Protein AF-A0A7S1Y181-F1 (afdb_monomer_lite)

Organism: NCBI:txid124430

Structure (mmCIF, N/CA/C/O backbone):
data_AF-A0A7S1Y181-F1
#
_entry.id   AF-A0A7S1Y181-F1
#
loop_
_atom_site.group_PDB
_atom_site.id
_atom_site.type_symbol
_atom_site.label_atom_id
_atom_site.label_alt_id
_atom_site.label_comp_id
_atom_site.label_asym_id
_atom_site.label_entity_id
_atom_site.label_seq_id
_atom_site.pdbx_PDB_ins_code
_atom_site.Cartn_x
_atom_site.Cartn_y
_atom_site.Cartn_z
_atom_site.occupancy
_atom_site.B_iso_or_equiv
_atom_site.auth_seq_id
_atom_site.auth_comp_id
_atom_site.auth_asym_id
_atom_site.auth_atom_id
_atom_site.pdbx_PDB_model_num
ATOM 1 N N . ALA A 1 1 ? -65.875 14.628 30.974 1.00 77.44 1 ALA A N 1
ATOM 2 C CA . ALA A 1 1 ? -66.271 14.318 29.577 1.00 77.44 1 ALA A CA 1
ATOM 3 C C . ALA A 1 1 ? -66.048 15.473 28.584 1.00 77.44 1 ALA A C 1
ATOM 5 O O . ALA A 1 1 ? -65.077 15.412 27.841 1.00 77.44 1 ALA A O 1
ATOM 6 N N . ALA A 1 2 ? -66.896 16.513 28.517 1.00 84.75 2 ALA A N 1
ATOM 7 C CA . ALA A 1 2 ? -66.752 17.580 27.505 1.00 84.75 2 ALA A CA 1
ATOM 8 C C . ALA A 1 2 ? -65.497 18.454 27.713 1.00 84.75 2 ALA A C 1
ATOM 10 O O . ALA A 1 2 ? -64.761 18.720 26.765 1.00 84.75 2 ALA A O 1
ATOM 11 N N . GLU A 1 3 ? -65.197 18.829 28.959 1.00 88.00 3 GLU A N 1
ATOM 12 C CA . GLU A 1 3 ? -63.974 19.572 29.302 1.00 88.00 3 GLU A CA 1
ATOM 13 C C . GLU A 1 3 ? -62.697 18.755 29.075 1.00 88.00 3 GLU A C 1
ATOM 15 O O . GLU A 1 3 ? -61.711 19.280 28.564 1.00 88.00 3 GLU A O 1
ATOM 20 N N . GLU A 1 4 ? -62.715 17.454 29.376 1.00 86.94 4 GLU A N 1
ATOM 21 C CA . GLU A 1 4 ? -61.583 16.557 29.105 1.00 86.94 4 GLU A CA 1
ATOM 22 C C . GLU A 1 4 ? -61.330 16.381 27.609 1.00 86.94 4 GLU A C 1
ATOM 24 O O . GLU A 1 4 ? -60.176 16.415 27.185 1.00 86.94 4 GLU A O 1
ATOM 29 N N . ARG A 1 5 ? -62.387 16.259 26.791 1.00 89.00 5 ARG A N 1
ATOM 30 C CA . ARG A 1 5 ? -62.253 16.245 25.325 1.00 89.00 5 ARG A CA 1
ATOM 31 C C . ARG A 1 5 ? -61.609 17.536 24.826 1.00 89.00 5 ARG A C 1
ATOM 33 O O . ARG A 1 5 ? -60.644 17.474 24.073 1.00 89.00 5 ARG A O 1
ATOM 40 N N . ARG A 1 6 ? -62.057 18.688 25.332 1.00 91.19 6 ARG A N 1
ATOM 41 C CA . ARG A 1 6 ? -61.487 19.997 24.988 1.00 91.19 6 ARG A CA 1
ATOM 42 C C . ARG A 1 6 ? -60.022 20.118 25.423 1.00 91.19 6 ARG A C 1
ATOM 44 O O . ARG A 1 6 ? -59.198 20.626 24.669 1.00 91.19 6 ARG A O 1
ATOM 51 N N . ARG A 1 7 ? -59.664 19.605 26.607 1.00 92.00 7 ARG A N 1
ATOM 52 C CA . ARG A 1 7 ? -58.279 19.566 27.112 1.00 92.00 7 ARG A CA 1
ATOM 53 C C . ARG A 1 7 ? -57.379 18.675 26.249 1.00 92.00 7 ARG A C 1
ATOM 55 O O . ARG A 1 7 ? -56.255 19.072 25.948 1.00 92.00 7 ARG A O 1
ATOM 62 N N . LEU A 1 8 ? -57.868 17.508 25.827 1.00 91.62 8 LEU A N 1
ATOM 63 C CA . LEU A 1 8 ? -57.149 16.590 24.939 1.00 91.62 8 LEU A CA 1
ATOM 64 C C . LEU A 1 8 ? -56.971 17.166 23.529 1.00 91.62 8 LEU A C 1
ATOM 66 O O . LEU A 1 8 ? -55.890 17.042 22.959 1.00 91.62 8 LEU A O 1
ATOM 70 N N . GLU A 1 9 ? -57.982 17.834 22.976 1.00 93.19 9 GLU A N 1
ATOM 71 C CA . GLU A 1 9 ? -57.873 18.539 21.691 1.00 93.19 9 GLU A CA 1
ATOM 72 C C . GLU A 1 9 ? -56.831 19.657 21.747 1.00 93.19 9 GLU A C 1
ATOM 74 O O . GLU A 1 9 ? -55.992 19.771 20.855 1.00 93.19 9 GLU A O 1
ATOM 79 N N . LEU A 1 10 ? -56.816 20.433 22.832 1.00 93.50 10 LEU A N 1
ATOM 80 C CA . LEU A 1 10 ? -55.852 21.513 23.033 1.00 93.50 10 LEU A CA 1
ATOM 81 C C . LEU A 1 10 ? -54.425 20.967 23.225 1.00 93.50 10 LEU A C 1
ATOM 83 O O . LEU A 1 10 ? -53.469 21.538 22.699 1.00 93.50 10 LEU A O 1
ATOM 87 N N . ALA A 1 11 ? -54.270 19.826 23.906 1.00 92.06 11 ALA A N 1
ATOM 88 C CA . ALA A 1 11 ? -52.995 19.115 24.013 1.00 92.06 11 ALA A CA 1
ATOM 89 C C . ALA A 1 11 ? -52.515 18.569 22.655 1.00 92.06 11 ALA A C 1
ATOM 91 O O . ALA A 1 11 ? -51.347 18.744 22.309 1.00 92.06 11 ALA A O 1
ATOM 92 N N . ARG A 1 12 ? -53.410 17.981 21.847 1.00 93.00 12 ARG A N 1
ATOM 93 C CA . ARG A 1 12 ? -53.099 17.515 20.484 1.00 93.00 12 ARG A CA 1
ATOM 94 C C . ARG A 1 12 ? -52.708 18.667 19.562 1.00 93.00 12 ARG A C 1
ATOM 96 O O . ARG A 1 12 ? -51.722 18.550 18.843 1.00 93.00 12 ARG A O 1
ATOM 103 N N . ALA A 1 13 ? -53.423 19.790 19.622 1.00 92.69 13 ALA A N 1
ATOM 104 C CA . ALA A 1 13 ? -53.097 20.986 18.849 1.00 92.69 13 ALA A CA 1
ATOM 105 C C . ALA A 1 13 ? -51.724 21.559 19.237 1.00 92.69 13 ALA A C 1
ATOM 107 O O . ALA A 1 13 ? -50.930 21.904 18.362 1.00 92.69 13 ALA A O 1
ATOM 108 N N . ARG A 1 14 ? -51.402 21.596 20.540 1.00 93.88 14 ARG A N 1
ATOM 109 C CA . ARG A 1 14 ? -50.071 21.992 21.031 1.00 93.88 14 ARG A CA 1
ATOM 110 C C . ARG A 1 14 ? -48.976 21.041 20.560 1.00 93.88 14 ARG A C 1
ATOM 112 O O . ARG A 1 14 ? -47.933 21.510 20.121 1.00 93.88 14 ARG A O 1
ATOM 119 N N . TYR A 1 15 ? -49.216 19.733 20.613 1.00 94.25 15 TYR A N 1
ATOM 120 C CA . TYR A 1 15 ? -48.254 18.737 20.144 1.00 94.25 15 TYR A CA 1
ATOM 121 C C . TYR A 1 15 ? -48.013 18.861 18.634 1.00 94.25 15 TYR A C 1
ATOM 123 O O . TYR A 1 15 ? -46.868 18.928 18.201 1.00 94.25 15 TYR A O 1
ATOM 131 N N . ALA A 1 16 ? -49.075 19.010 17.836 1.00 94.00 16 ALA A N 1
ATOM 132 C CA . ALA A 1 16 ? -48.974 19.229 16.395 1.00 94.00 16 ALA A CA 1
ATOM 133 C C . ALA A 1 16 ? -48.194 20.516 16.060 1.00 94.00 16 ALA A C 1
ATOM 135 O O . ALA A 1 16 ? -47.296 20.502 15.215 1.00 94.00 16 ALA A O 1
ATOM 136 N N . ALA A 1 17 ? -48.470 21.617 16.766 1.00 93.88 17 ALA A N 1
ATOM 137 C CA . ALA A 1 17 ? -47.715 22.859 16.615 1.00 93.88 17 ALA A CA 1
ATOM 138 C C . ALA A 1 17 ? -46.234 22.681 16.996 1.00 93.88 17 ALA A C 1
ATOM 140 O O . ALA A 1 17 ? -45.360 23.087 16.233 1.00 93.88 17 ALA A O 1
ATOM 141 N N . ALA A 1 18 ? -45.943 22.006 18.114 1.00 94.94 18 ALA A N 1
ATOM 142 C CA . ALA A 1 18 ? -44.579 21.716 18.553 1.00 94.94 18 ALA A CA 1
ATOM 143 C C . ALA A 1 18 ? -43.815 20.863 17.528 1.00 94.94 18 ALA A C 1
ATOM 145 O O . ALA A 1 18 ? -42.691 21.212 17.176 1.00 94.94 18 ALA A O 1
ATOM 146 N N . THR A 1 19 ? -44.436 19.814 16.976 1.00 94.62 19 THR A N 1
ATOM 147 C CA . THR A 1 19 ? -43.816 18.995 15.920 1.00 94.62 19 THR A CA 1
ATOM 148 C C . THR A 1 19 ? -43.527 19.805 14.660 1.00 94.62 19 THR A C 1
ATOM 150 O O . THR A 1 19 ? -42.469 19.648 14.052 1.00 94.62 19 THR A O 1
ATOM 153 N N . LYS A 1 20 ? -44.416 20.738 14.294 1.00 95.44 20 LYS A N 1
ATOM 154 C CA . LYS A 1 20 ? -44.217 21.605 13.132 1.00 95.44 20 LYS A CA 1
ATOM 155 C C . LYS A 1 20 ? -43.057 22.573 13.368 1.00 95.44 20 LYS A C 1
ATOM 157 O O . LYS A 1 20 ? -42.163 22.644 12.529 1.00 95.44 20 LYS A O 1
ATOM 162 N N . CYS A 1 21 ? -43.000 23.221 14.532 1.00 94.25 21 CYS A N 1
ATOM 163 C CA . CYS A 1 21 ? -41.873 24.072 14.925 1.00 94.25 21 CYS A CA 1
ATOM 164 C C . CYS A 1 21 ? -40.546 23.298 14.950 1.00 94.25 21 CYS A C 1
ATOM 166 O O . CYS A 1 21 ? -39.558 23.770 14.396 1.00 94.25 21 CYS A O 1
ATOM 168 N N . GLN A 1 22 ? -40.527 22.086 15.515 1.00 94.75 22 GLN A N 1
ATOM 169 C CA . GLN A 1 22 ? -39.340 21.225 15.524 1.00 94.75 22 GLN A CA 1
ATOM 170 C C . GLN A 1 22 ? -38.897 20.834 14.110 1.00 94.75 22 GLN A C 1
ATOM 172 O O . GLN A 1 22 ? -37.704 20.857 13.823 1.00 94.75 22 GLN A O 1
ATOM 177 N N . SER A 1 23 ? -39.833 20.506 13.212 1.00 94.81 23 SER A N 1
ATOM 178 C CA . SER A 1 23 ? -39.506 20.159 11.822 1.00 94.81 23 SER A CA 1
ATOM 179 C C . SER A 1 23 ? -38.902 21.338 11.052 1.00 94.81 23 SER A C 1
ATOM 181 O O . SER A 1 23 ? -37.895 21.169 10.367 1.00 94.81 23 SER A O 1
ATOM 183 N N . VAL A 1 24 ? -39.452 22.545 11.228 1.00 96.44 24 VAL A N 1
ATOM 184 C CA . VAL A 1 24 ? -38.939 23.771 10.600 1.00 96.44 24 VAL A CA 1
ATOM 185 C C . VAL A 1 24 ? -37.561 24.118 11.154 1.00 96.44 24 VAL A C 1
ATOM 187 O O . VAL A 1 24 ? -36.660 24.430 10.382 1.00 96.44 24 VAL A O 1
ATOM 190 N N . TRP A 1 25 ? -37.372 24.006 12.471 1.00 96.00 25 TRP A N 1
ATOM 191 C CA . TRP A 1 25 ? -36.075 24.243 13.102 1.00 96.00 25 TRP A CA 1
ATOM 192 C C . TRP A 1 25 ? -35.010 23.256 12.613 1.00 96.00 25 TRP A C 1
ATOM 194 O O . TRP A 1 25 ? -33.941 23.680 12.190 1.00 96.00 25 TRP A O 1
ATOM 204 N N . ARG A 1 26 ? -35.314 21.950 12.575 1.00 95.31 26 ARG A N 1
ATOM 205 C CA . ARG A 1 26 ? -34.396 20.931 12.033 1.00 95.31 26 ARG A CA 1
ATOM 206 C C . ARG A 1 26 ? -34.024 21.212 10.579 1.00 95.31 26 ARG A C 1
ATOM 208 O O . ARG A 1 26 ? -32.861 21.095 10.218 1.00 95.31 26 ARG A O 1
ATOM 215 N N . MET A 1 27 ? -34.994 21.611 9.757 1.00 94.88 27 MET A N 1
ATOM 216 C CA . MET A 1 27 ? -34.748 21.965 8.358 1.00 94.88 27 MET A CA 1
ATOM 217 C C . MET A 1 27 ? -33.889 23.230 8.219 1.00 94.88 27 MET A C 1
ATOM 219 O O . MET A 1 27 ? -33.054 23.301 7.321 1.00 94.88 27 MET A O 1
ATOM 223 N N . HIS A 1 28 ? -34.070 24.219 9.098 1.00 96.06 28 HIS A N 1
ATOM 224 C CA . HIS A 1 28 ? -33.236 25.419 9.129 1.00 96.06 28 HIS A CA 1
ATOM 225 C C . HIS A 1 28 ? -31.789 25.091 9.518 1.00 96.06 28 HIS A C 1
ATOM 227 O O . HIS A 1 28 ? -30.887 25.443 8.763 1.00 96.06 28 HIS A O 1
ATOM 233 N N . VAL A 1 29 ? -31.583 24.338 10.605 1.00 96.06 29 VAL A N 1
ATOM 234 C CA . VAL A 1 29 ? -30.252 23.892 11.055 1.00 96.06 29 VAL A CA 1
ATOM 235 C C . VAL A 1 29 ? -29.552 23.077 9.968 1.00 96.06 29 VAL A C 1
ATOM 237 O O . VAL A 1 29 ? -28.441 23.415 9.576 1.00 96.06 29 VAL A O 1
ATOM 240 N N . ALA A 1 30 ? -30.230 22.084 9.383 1.00 93.94 30 ALA A N 1
ATOM 241 C CA . ALA A 1 30 ? -29.658 21.274 8.305 1.00 93.94 30 ALA A CA 1
ATOM 242 C C . ALA A 1 30 ? -29.277 22.115 7.072 1.00 93.94 30 ALA A C 1
ATOM 244 O O . ALA A 1 30 ? -28.295 21.828 6.387 1.00 93.94 30 ALA A O 1
ATOM 245 N N . ARG A 1 31 ? -30.043 23.173 6.770 1.00 96.00 31 ARG A N 1
ATOM 246 C CA . ARG A 1 31 ? -29.728 24.093 5.671 1.00 96.00 31 ARG A CA 1
ATOM 247 C C . ARG A 1 31 ? -28.502 24.951 5.981 1.00 96.00 31 ARG A C 1
ATOM 249 O O . ARG A 1 31 ? -27.704 25.166 5.071 1.00 96.00 31 ARG A O 1
ATOM 256 N N . GLU A 1 32 ? -28.356 25.437 7.210 1.00 95.06 32 GLU A N 1
ATOM 257 C CA . GLU A 1 32 ? -27.165 26.186 7.627 1.00 95.06 32 GLU A CA 1
ATOM 258 C C . GLU A 1 32 ? -25.917 25.300 7.633 1.00 95.06 32 GLU A C 1
ATOM 260 O O . GLU A 1 32 ? -24.903 25.684 7.053 1.00 95.06 32 GLU A O 1
ATOM 265 N N . GLU A 1 33 ? -26.011 24.083 8.174 1.00 93.69 33 GLU A N 1
ATOM 266 C CA . GLU A 1 33 ? -24.930 23.091 8.137 1.00 93.69 33 GLU A CA 1
ATOM 267 C C . GLU A 1 33 ? -24.516 22.779 6.694 1.00 93.69 33 GLU A C 1
ATOM 269 O O . GLU A 1 33 ? -23.333 22.843 6.352 1.00 93.69 33 GLU A O 1
ATOM 274 N N . TYR A 1 34 ? -25.484 22.534 5.803 1.00 94.62 34 TYR A N 1
ATOM 275 C CA . TYR A 1 34 ? -25.208 22.315 4.383 1.00 94.62 34 TYR A CA 1
ATOM 276 C C . TYR A 1 34 ? -24.525 23.522 3.728 1.00 94.62 34 TYR A C 1
ATOM 278 O O . TYR A 1 34 ? -23.584 23.359 2.948 1.00 94.62 34 TYR A O 1
ATOM 286 N N . GLN A 1 35 ? -24.976 24.743 4.028 1.00 94.56 35 GLN A N 1
ATOM 287 C CA . GLN A 1 35 ? -24.359 25.960 3.502 1.00 94.56 35 GLN A CA 1
ATOM 288 C C . GLN A 1 35 ? -22.924 26.128 4.005 1.00 94.56 35 GLN A C 1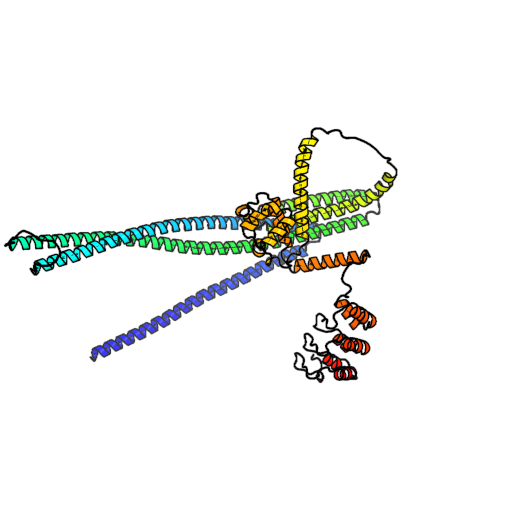
ATOM 290 O O . GLN A 1 35 ? -22.046 26.412 3.191 1.00 94.56 35 GLN A O 1
ATOM 295 N N . ALA A 1 36 ? -22.670 25.899 5.294 1.00 94.25 36 ALA A N 1
ATOM 296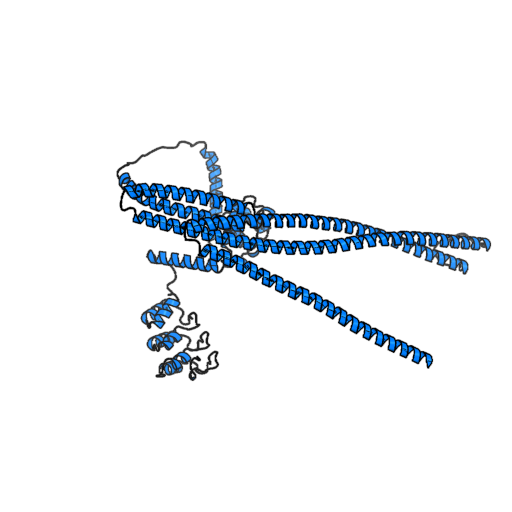 C CA . ALA A 1 36 ? -21.334 25.963 5.875 1.00 94.25 36 ALA A CA 1
ATOM 297 C C . ALA A 1 36 ? -20.392 24.949 5.209 1.00 94.25 36 ALA A C 1
ATOM 299 O O . ALA A 1 36 ? -19.341 25.328 4.688 1.00 94.25 36 ALA A O 1
ATOM 300 N N . VAL A 1 37 ? -20.802 23.678 5.117 1.00 92.62 37 VAL A N 1
ATOM 301 C CA . VAL A 1 37 ? -20.025 22.622 4.446 1.00 92.62 37 VAL A CA 1
ATOM 302 C C . VAL A 1 37 ? -19.771 22.971 2.978 1.00 92.62 37 VAL A C 1
ATOM 304 O O . VAL A 1 37 ? -18.651 22.820 2.488 1.00 92.62 37 VAL A O 1
ATOM 307 N N . ARG A 1 38 ? -20.775 23.496 2.266 1.00 94.62 38 ARG A N 1
ATOM 308 C CA . ARG A 1 38 ? -20.627 23.903 0.862 1.00 94.62 38 ARG A CA 1
ATOM 309 C C . ARG A 1 38 ? -19.655 25.069 0.695 1.00 94.62 38 ARG A C 1
ATOM 311 O O . ARG A 1 38 ? -18.859 25.042 -0.240 1.00 94.62 38 ARG A O 1
ATOM 318 N N . ILE A 1 39 ? -19.691 26.066 1.580 1.00 95.38 39 ILE A N 1
ATOM 319 C CA . ILE A 1 39 ? -18.739 27.186 1.574 1.00 95.38 39 ILE A CA 1
ATOM 320 C C . ILE A 1 39 ? -17.321 26.664 1.809 1.00 95.38 39 ILE A C 1
ATOM 322 O O . ILE A 1 39 ? -16.426 26.991 1.031 1.00 95.38 39 ILE A O 1
ATOM 326 N N . HIS A 1 40 ? -17.117 25.802 2.810 1.00 91.50 40 HIS A N 1
ATOM 327 C CA . HIS A 1 40 ? -15.814 25.184 3.063 1.00 91.50 40 HIS A CA 1
ATOM 328 C C . HIS A 1 40 ? -15.319 24.369 1.865 1.00 91.50 40 HIS A C 1
ATOM 330 O O . HIS A 1 40 ? -14.148 24.467 1.502 1.00 91.50 40 HIS A O 1
ATOM 336 N N . HIS A 1 41 ? -16.204 23.615 1.209 1.00 92.19 41 HIS A N 1
ATOM 337 C CA . HIS A 1 41 ? -15.850 22.835 0.029 1.00 92.19 41 HIS A CA 1
ATOM 338 C C . HIS A 1 41 ? -15.443 23.722 -1.154 1.00 92.19 41 HIS A C 1
ATOM 340 O O . HIS A 1 41 ? -14.400 23.489 -1.763 1.00 92.19 41 HIS A O 1
ATOM 346 N N . LEU A 1 42 ? -16.224 24.762 -1.463 1.00 94.94 42 LEU A N 1
ATOM 347 C CA . LEU A 1 42 ? -15.908 25.704 -2.540 1.00 94.94 42 LEU A CA 1
ATOM 348 C C . LEU A 1 42 ? -14.605 26.461 -2.257 1.00 94.94 42 LEU A C 1
ATOM 350 O O . LEU A 1 42 ? -13.743 26.539 -3.130 1.00 94.94 42 LEU A O 1
ATOM 354 N N . ALA A 1 43 ? -14.412 26.933 -1.023 1.00 94.00 43 ALA A N 1
ATOM 355 C CA . ALA A 1 43 ? -13.170 27.578 -0.609 1.00 94.00 43 ALA A CA 1
ATOM 356 C C . ALA A 1 43 ? -11.968 26.627 -0.749 1.00 94.00 43 ALA A C 1
ATOM 358 O O . ALA A 1 43 ? -10.934 27.005 -1.300 1.00 94.00 43 ALA A O 1
ATOM 359 N N . ALA A 1 44 ? -12.105 25.366 -0.325 1.00 90.00 44 ALA A N 1
ATOM 360 C CA . ALA A 1 44 ? -11.063 24.357 -0.495 1.00 90.00 44 ALA A CA 1
ATOM 361 C C . ALA A 1 44 ? -10.740 24.109 -1.979 1.00 90.00 44 ALA A C 1
ATOM 363 O O . ALA A 1 44 ? -9.565 24.036 -2.345 1.00 90.00 44 ALA A O 1
ATOM 364 N N . GLN A 1 45 ? -11.752 24.036 -2.850 1.00 92.06 45 GLN A N 1
ATOM 365 C CA . GLN A 1 45 ? -11.557 23.897 -4.296 1.00 92.06 45 GLN A CA 1
ATOM 366 C C . GLN A 1 45 ? -10.827 25.103 -4.905 1.00 92.06 45 GLN A C 1
ATOM 368 O O . GLN A 1 45 ? -9.918 24.925 -5.720 1.00 92.06 45 GLN A O 1
ATOM 373 N N . GLU A 1 46 ? -11.173 26.328 -4.508 1.00 93.50 46 GLU A N 1
ATOM 374 C CA . GLU A 1 46 ? -10.496 27.544 -4.972 1.00 93.50 46 GLU A CA 1
ATOM 375 C C . GLU A 1 46 ? -9.028 27.585 -4.530 1.00 93.50 46 GLU A C 1
ATOM 377 O O . GLU A 1 46 ? -8.134 27.852 -5.343 1.00 93.50 46 GLU A O 1
ATOM 382 N N . VAL A 1 47 ? -8.750 27.237 -3.271 1.00 93.31 47 VAL A N 1
ATOM 383 C CA . VAL A 1 47 ? -7.381 27.114 -2.748 1.00 93.31 47 VAL A CA 1
ATOM 384 C C . VAL A 1 47 ? -6.604 26.048 -3.522 1.00 93.31 47 VAL A C 1
ATOM 386 O O . VAL A 1 47 ? -5.485 26.294 -3.974 1.00 93.31 47 VAL A O 1
ATOM 389 N N . GLN A 1 48 ? -7.200 24.882 -3.774 1.00 88.50 48 GLN A N 1
ATOM 390 C CA . GLN A 1 48 ? -6.562 23.835 -4.573 1.00 88.50 48 GLN A CA 1
ATOM 391 C C . GLN A 1 48 ? -6.282 24.296 -6.008 1.00 88.50 48 GLN A C 1
ATOM 393 O O . GLN A 1 48 ? -5.191 24.053 -6.531 1.00 88.50 48 GLN A O 1
ATOM 398 N N . ARG A 1 49 ? -7.225 24.990 -6.655 1.00 92.50 49 ARG A N 1
ATOM 399 C CA . ARG A 1 49 ? -7.058 25.518 -8.016 1.00 92.50 49 ARG A CA 1
ATOM 400 C C . ARG A 1 49 ? -5.934 26.549 -8.082 1.00 92.50 49 ARG A C 1
ATOM 402 O O . ARG A 1 49 ? -5.076 26.462 -8.965 1.00 92.50 49 ARG A O 1
ATOM 409 N N . THR A 1 50 ? -5.917 27.510 -7.160 1.00 94.06 50 THR A N 1
ATOM 410 C CA . THR A 1 50 ? -4.878 28.549 -7.109 1.00 94.06 50 THR A CA 1
ATOM 411 C C . THR A 1 50 ? -3.501 27.948 -6.834 1.00 94.06 50 THR A C 1
ATOM 413 O O . THR A 1 50 ? -2.538 28.294 -7.527 1.00 94.06 50 THR A O 1
ATOM 416 N N . PHE A 1 51 ? -3.414 26.975 -5.925 1.00 88.81 51 PHE A N 1
ATOM 417 C CA . PHE A 1 51 ? -2.182 26.257 -5.608 1.00 88.81 51 PHE A CA 1
ATOM 418 C C . PHE A 1 51 ? -1.670 25.410 -6.781 1.00 88.81 51 PHE A C 1
ATOM 420 O O . PHE A 1 51 ? -0.497 25.509 -7.146 1.00 88.81 51 PHE A O 1
ATOM 427 N N . ARG A 1 52 ? -2.541 24.644 -7.457 1.00 83.94 52 ARG A N 1
ATOM 428 C CA . ARG A 1 52 ? -2.181 23.892 -8.678 1.00 83.94 52 ARG A CA 1
ATOM 429 C C . ARG A 1 52 ? -1.680 24.825 -9.778 1.00 83.94 52 ARG A C 1
ATOM 431 O O . ARG A 1 52 ? -0.670 24.530 -10.414 1.00 83.94 52 ARG A O 1
ATOM 438 N N . GLY A 1 53 ? -2.331 25.976 -9.958 1.00 90.94 53 GLY A N 1
ATOM 439 C CA . GLY A 1 53 ? -1.878 27.012 -10.885 1.00 90.94 53 GLY A CA 1
ATOM 440 C C . GLY A 1 53 ? -0.511 27.593 -10.507 1.00 90.94 53 GLY A C 1
ATOM 441 O O . GLY A 1 53 ? 0.338 27.785 -11.378 1.00 90.94 53 GLY A O 1
ATOM 442 N N . HIS A 1 54 ? -0.263 27.839 -9.218 1.00 89.88 54 HIS A N 1
ATOM 443 C CA . HIS A 1 54 ? 1.035 28.303 -8.724 1.00 89.88 54 HIS A CA 1
ATOM 444 C C . HIS A 1 54 ? 2.145 27.272 -8.983 1.00 89.88 54 HIS A C 1
ATOM 446 O O . HIS A 1 54 ? 3.184 27.630 -9.544 1.00 89.88 54 HIS A O 1
ATOM 452 N N . ILE A 1 55 ? 1.912 25.995 -8.652 1.00 80.06 55 ILE A N 1
ATOM 453 C CA . ILE A 1 55 ? 2.851 24.898 -8.933 1.00 80.06 55 ILE A CA 1
ATOM 454 C C . ILE A 1 55 ? 3.117 24.792 -10.435 1.00 80.06 55 ILE A C 1
ATOM 456 O O . ILE A 1 55 ? 4.276 24.720 -10.839 1.00 80.06 55 ILE A O 1
ATOM 460 N N . GLY A 1 56 ? 2.070 24.824 -11.265 1.00 82.62 56 GLY A N 1
ATOM 461 C CA . GLY A 1 56 ? 2.195 24.761 -12.722 1.00 82.62 56 GLY A CA 1
ATOM 462 C C . GLY A 1 56 ? 3.058 25.894 -13.279 1.00 82.62 56 GLY A C 1
ATOM 463 O O . GLY A 1 56 ? 4.007 25.639 -14.015 1.00 82.62 56 GLY A O 1
ATOM 464 N N . ARG A 1 57 ? 2.817 27.141 -12.851 1.00 88.94 57 ARG A N 1
ATOM 465 C CA . ARG A 1 57 ? 3.641 28.299 -13.245 1.00 88.94 57 ARG A CA 1
ATOM 466 C C . ARG A 1 57 ? 5.082 28.198 -12.753 1.00 88.94 57 ARG A C 1
ATOM 468 O O . ARG A 1 57 ? 5.991 28.664 -13.435 1.00 88.94 57 ARG A O 1
ATOM 475 N N . ARG A 1 58 ? 5.314 27.636 -11.565 1.00 82.62 58 ARG A N 1
ATOM 476 C CA . ARG A 1 58 ? 6.666 27.406 -11.033 1.00 82.62 58 ARG A CA 1
ATOM 477 C C . ARG A 1 58 ? 7.406 26.340 -11.848 1.00 82.62 58 ARG A C 1
ATOM 479 O O . ARG A 1 58 ? 8.540 26.588 -12.240 1.00 82.62 58 ARG A O 1
ATOM 486 N N . LYS A 1 59 ? 6.755 25.215 -12.168 1.00 78.19 59 LYS A N 1
ATOM 487 C CA . LYS A 1 59 ? 7.306 24.173 -13.054 1.00 78.19 59 LYS A CA 1
ATOM 488 C C . LYS A 1 59 ? 7.607 24.717 -14.449 1.00 78.19 59 LYS A C 1
ATOM 490 O O . LYS A 1 59 ? 8.703 24.512 -14.948 1.00 78.19 59 LYS A O 1
ATOM 495 N N . PHE A 1 60 ? 6.671 25.460 -15.038 1.00 84.06 60 PHE A N 1
ATOM 496 C CA . PHE A 1 60 ? 6.865 26.080 -16.347 1.00 84.06 60 PHE A CA 1
ATOM 497 C C . PHE A 1 60 ? 8.022 27.080 -16.345 1.00 84.06 60 PHE A C 1
ATOM 499 O O . PHE A 1 60 ? 8.845 27.042 -17.247 1.00 84.06 60 PHE A O 1
ATOM 506 N N . ARG A 1 61 ? 8.135 27.938 -15.318 1.00 82.44 61 ARG A N 1
ATOM 507 C CA . ARG A 1 61 ? 9.293 28.835 -15.174 1.00 82.44 61 ARG A CA 1
ATOM 508 C C . ARG A 1 61 ? 10.602 28.059 -15.107 1.00 82.44 61 ARG A C 1
ATOM 510 O O . ARG A 1 61 ? 11.527 28.428 -15.811 1.00 82.44 61 ARG A O 1
ATOM 517 N N . ARG A 1 62 ? 10.662 26.985 -14.315 1.00 77.69 62 ARG A N 1
ATOM 518 C CA . ARG A 1 62 ? 11.859 26.138 -14.211 1.00 77.69 62 ARG A CA 1
ATOM 519 C C . ARG A 1 62 ? 12.229 25.515 -15.556 1.00 77.69 62 ARG A C 1
ATOM 521 O O . ARG A 1 62 ? 13.363 25.663 -15.985 1.00 77.69 62 ARG A O 1
ATOM 528 N N . LYS A 1 63 ? 11.261 24.898 -16.239 1.00 80.50 63 LYS A N 1
ATOM 529 C CA . LYS A 1 63 ? 11.473 24.317 -17.569 1.00 80.50 63 LYS A CA 1
ATOM 530 C C . LYS A 1 63 ? 11.906 25.375 -18.582 1.00 80.50 63 LYS A C 1
ATOM 532 O O . LYS A 1 63 ? 12.852 25.163 -19.316 1.00 80.50 63 LYS A O 1
ATOM 537 N N . LYS A 1 64 ? 11.281 26.552 -18.557 1.00 84.81 64 LYS A N 1
ATOM 538 C CA . LYS A 1 64 ? 11.675 27.674 -19.407 1.00 84.81 64 LYS A CA 1
ATOM 539 C C . LYS A 1 64 ? 13.116 28.109 -19.138 1.00 84.81 64 LYS A C 1
ATOM 541 O O . LYS A 1 64 ? 13.833 28.301 -20.102 1.00 84.81 64 LYS A O 1
ATOM 546 N N . MET A 1 65 ? 13.532 28.248 -17.873 1.00 81.81 65 MET A N 1
ATOM 547 C CA . MET A 1 65 ? 14.924 28.590 -17.531 1.00 81.81 65 MET A CA 1
ATOM 548 C C . MET A 1 65 ? 15.907 27.547 -18.072 1.00 81.81 65 MET A C 1
ATOM 550 O O . MET A 1 65 ? 16.936 27.917 -18.628 1.00 81.81 65 MET A O 1
ATOM 554 N N . TRP A 1 66 ? 15.552 26.265 -17.960 1.00 78.69 66 TRP A N 1
ATOM 555 C CA . TRP A 1 66 ? 16.332 25.152 -18.496 1.00 78.69 66 TRP A CA 1
ATOM 556 C C . TRP A 1 66 ? 16.431 25.176 -20.029 1.00 78.69 66 TRP A C 1
ATOM 558 O O . TRP A 1 66 ? 17.529 25.128 -20.579 1.00 78.69 66 TRP A O 1
ATOM 568 N N . ASP A 1 67 ? 15.299 25.339 -20.718 1.00 80.19 67 ASP A N 1
ATOM 569 C CA . ASP A 1 67 ? 15.223 25.395 -22.182 1.00 80.19 67 ASP A CA 1
ATOM 570 C C . ASP A 1 67 ? 15.945 26.632 -22.750 1.00 80.19 67 ASP A C 1
ATOM 572 O O . ASP A 1 67 ? 16.473 26.584 -23.859 1.00 80.19 67 ASP A O 1
ATOM 576 N N . THR A 1 68 ? 15.986 27.742 -21.999 1.00 83.31 68 THR A N 1
ATOM 577 C CA . THR A 1 68 ? 16.705 28.966 -22.392 1.00 83.31 68 THR A CA 1
ATOM 578 C C . THR A 1 68 ? 18.209 28.922 -22.137 1.00 83.31 68 THR A C 1
ATOM 580 O O . THR A 1 68 ? 18.916 29.753 -22.696 1.00 83.31 68 THR A O 1
ATOM 583 N N . ALA A 1 69 ? 18.700 28.010 -21.294 1.00 79.19 69 ALA A N 1
ATOM 584 C CA . ALA A 1 69 ? 20.128 27.890 -21.011 1.00 79.19 69 ALA A CA 1
ATOM 585 C C . ALA A 1 69 ? 20.849 27.196 -22.175 1.00 79.19 69 ALA A C 1
ATOM 587 O O . ALA A 1 69 ? 20.376 26.164 -22.672 1.00 79.19 69 ALA A O 1
ATOM 588 N N . GLU A 1 70 ? 21.997 27.734 -22.592 1.00 76.12 70 GLU A N 1
ATOM 589 C CA . GLU A 1 70 ? 22.786 27.148 -23.677 1.00 76.12 70 GLU A CA 1
ATOM 590 C C . GLU A 1 70 ? 23.317 25.752 -23.282 1.00 76.12 70 GLU A C 1
ATOM 592 O O . GLU A 1 70 ? 23.803 25.572 -22.158 1.00 76.12 70 GLU A O 1
ATOM 597 N N . PRO A 1 71 ? 23.224 24.739 -24.174 1.00 73.62 71 PRO A N 1
ATOM 598 C CA . PRO A 1 71 ? 23.749 23.402 -23.903 1.00 73.62 71 PRO A CA 1
ATOM 599 C C . PRO A 1 71 ? 25.250 23.430 -23.588 1.00 73.62 71 PRO A C 1
ATOM 601 O O . PRO A 1 71 ? 26.038 24.002 -24.345 1.00 73.62 71 PRO A O 1
ATOM 604 N N . GLY A 1 72 ? 25.652 22.773 -22.498 1.00 72.19 72 GLY A N 1
ATOM 605 C CA . GLY A 1 72 ? 27.035 22.736 -22.022 1.00 72.19 72 GLY A CA 1
ATOM 606 C C . GLY A 1 72 ? 27.223 23.335 -20.616 1.00 72.19 72 GLY A C 1
ATOM 607 O O . GLY A 1 72 ? 26.476 22.982 -19.703 1.00 72.19 72 GLY A O 1
ATOM 608 N N . PRO A 1 73 ? 28.236 24.195 -20.380 1.00 72.50 73 PRO A N 1
ATOM 609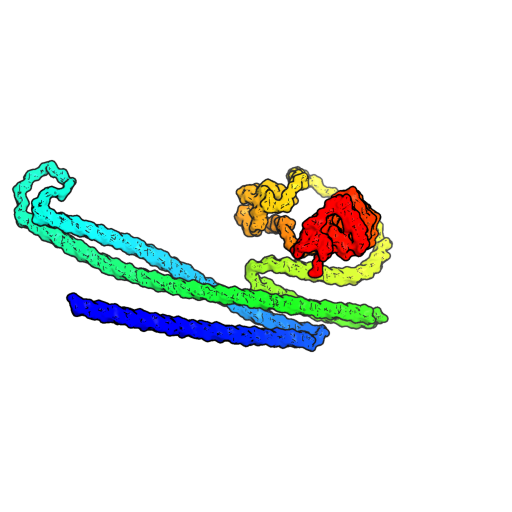 C CA . PRO A 1 73 ? 28.658 24.574 -19.027 1.00 72.50 73 PRO A CA 1
ATOM 610 C C . PRO A 1 73 ? 27.623 25.406 -18.252 1.00 72.50 73 PRO A C 1
ATOM 612 O O . PRO A 1 73 ? 27.515 25.259 -17.035 1.00 72.50 73 PRO A O 1
ATOM 615 N N . GLU A 1 74 ? 26.844 26.255 -18.929 1.00 74.25 74 GLU A N 1
ATOM 616 C CA . GLU A 1 74 ? 25.825 27.090 -18.276 1.00 74.25 74 GLU A CA 1
ATOM 617 C C . GLU A 1 74 ? 24.629 26.266 -17.785 1.00 74.25 74 GLU A C 1
ATOM 619 O O . GLU A 1 74 ? 24.159 26.454 -16.662 1.00 74.25 74 GLU A O 1
ATOM 624 N N . ARG A 1 75 ? 24.181 25.294 -18.588 1.00 77.12 75 ARG A N 1
ATOM 625 C CA . ARG A 1 75 ? 23.102 24.370 -18.219 1.00 77.12 75 ARG A CA 1
ATOM 626 C C . ARG A 1 75 ? 23.514 23.395 -17.111 1.00 77.12 75 ARG A C 1
ATOM 628 O O . ARG A 1 75 ? 22.703 23.096 -16.236 1.00 77.12 75 ARG A O 1
ATOM 635 N N . LEU A 1 76 ? 24.775 22.955 -17.092 1.00 73.31 76 LEU A N 1
ATOM 636 C CA . LEU A 1 76 ? 25.322 22.178 -15.972 1.00 73.31 76 LEU A CA 1
ATOM 637 C C . LEU A 1 76 ? 25.308 22.985 -14.671 1.00 73.31 76 LEU A C 1
ATOM 639 O O . LEU A 1 76 ? 24.822 22.511 -13.649 1.00 73.31 76 LEU A O 1
ATOM 643 N N . LYS A 1 77 ? 25.767 24.240 -14.712 1.00 78.50 77 LYS A N 1
ATOM 644 C CA . LYS A 1 77 ? 25.748 25.117 -13.536 1.00 78.50 77 LYS A CA 1
ATOM 645 C C . LYS A 1 77 ? 24.327 25.331 -13.002 1.00 78.50 77 LYS A C 1
ATOM 647 O O . LYS A 1 77 ? 24.099 25.176 -11.806 1.00 78.50 77 LYS A O 1
ATOM 652 N N . LEU A 1 78 ? 23.372 25.613 -13.890 1.00 80.56 78 LEU A N 1
ATOM 653 C CA . LEU A 1 78 ? 21.960 25.759 -13.527 1.00 80.56 78 LEU A CA 1
ATOM 654 C C . LEU A 1 78 ? 21.389 24.472 -12.909 1.00 80.56 78 LEU A C 1
ATOM 656 O O . LEU A 1 78 ? 20.618 24.527 -11.953 1.00 80.56 78 LEU A O 1
ATOM 660 N N . GLY A 1 79 ? 21.754 23.305 -13.441 1.00 78.44 79 GLY A N 1
ATOM 661 C CA . GLY A 1 79 ? 21.309 22.033 -12.882 1.00 78.44 79 GLY A CA 1
ATOM 662 C C . GLY A 1 79 ? 21.895 21.732 -11.509 1.00 78.44 79 GLY A C 1
ATOM 663 O O . GLY A 1 79 ? 21.165 21.241 -10.654 1.00 78.44 79 GLY A O 1
ATOM 664 N N . MET A 1 80 ? 23.154 22.094 -11.258 1.00 75.00 80 MET A N 1
ATOM 665 C CA . MET A 1 80 ? 23.761 21.971 -9.928 1.00 75.00 80 MET A CA 1
ATOM 666 C C . MET A 1 80 ? 23.057 22.864 -8.899 1.00 75.00 80 MET A C 1
ATOM 668 O O . MET A 1 80 ? 22.715 22.386 -7.820 1.00 75.00 80 MET A O 1
ATOM 672 N N . GLU A 1 81 ? 22.731 24.111 -9.252 1.00 82.50 81 GLU A N 1
ATOM 673 C CA . GLU A 1 81 ? 21.943 25.008 -8.389 1.00 82.50 81 GLU A CA 1
ATOM 674 C C . GLU A 1 81 ? 20.550 24.418 -8.078 1.00 82.50 81 GLU A C 1
ATOM 676 O O . GLU A 1 81 ? 20.099 24.418 -6.931 1.00 82.50 81 GLU A O 1
ATOM 681 N N . LEU A 1 82 ? 19.874 23.830 -9.074 1.00 80.69 82 LEU A N 1
ATOM 682 C CA . LEU A 1 82 ? 18.581 23.159 -8.878 1.00 80.69 82 LEU A CA 1
ATOM 683 C C . LEU A 1 82 ? 18.686 21.898 -8.007 1.00 80.69 82 LEU A C 1
ATOM 685 O O . LEU A 1 82 ? 17.762 21.602 -7.239 1.00 80.69 82 LEU A O 1
ATOM 689 N N . ILE A 1 83 ? 19.791 21.157 -8.114 1.00 76.69 83 ILE A N 1
ATOM 690 C CA . ILE A 1 83 ? 20.079 19.999 -7.265 1.00 76.69 83 ILE A CA 1
ATOM 691 C C . ILE A 1 83 ? 20.293 20.455 -5.819 1.00 76.69 83 ILE A C 1
ATOM 693 O O . ILE A 1 83 ? 19.677 19.883 -4.920 1.00 76.69 83 ILE A O 1
ATOM 697 N N . GLU A 1 84 ? 21.065 21.514 -5.578 1.00 78.56 84 GLU A N 1
ATOM 698 C CA . GLU A 1 84 ? 21.261 22.080 -4.237 1.00 78.56 84 GLU A CA 1
ATOM 699 C C . GLU A 1 84 ? 19.946 22.574 -3.614 1.00 78.56 84 GLU A C 1
ATOM 701 O O . GLU A 1 84 ? 19.638 22.236 -2.467 1.00 78.56 84 GLU A O 1
ATOM 706 N N . GLU A 1 85 ? 19.109 23.288 -4.376 1.00 81.88 85 GLU A N 1
ATOM 707 C CA . GLU A 1 85 ? 17.772 23.689 -3.916 1.00 81.88 85 GLU A CA 1
ATOM 708 C C . GLU A 1 85 ? 16.908 22.476 -3.542 1.00 81.88 85 GLU A C 1
ATOM 710 O O . GLU A 1 85 ? 16.177 22.491 -2.544 1.00 81.88 85 GLU A O 1
ATOM 715 N N . SER A 1 86 ? 16.967 21.415 -4.351 1.00 77.69 86 SER A N 1
ATOM 716 C CA . SER A 1 86 ? 16.213 20.189 -4.093 1.00 77.69 86 SER A CA 1
ATOM 717 C C . SER A 1 86 ? 16.742 19.427 -2.875 1.00 77.69 86 SER A C 1
ATOM 719 O O . SER A 1 86 ? 15.937 18.884 -2.119 1.00 77.69 86 SER A O 1
ATOM 721 N N . LYS A 1 87 ? 18.058 19.466 -2.625 1.00 75.69 87 LYS A N 1
ATOM 722 C CA . LYS A 1 87 ? 18.706 18.887 -1.443 1.00 75.69 87 LYS A CA 1
ATOM 723 C C . LYS A 1 87 ? 18.243 19.584 -0.169 1.00 75.69 87 LYS A C 1
ATOM 725 O O . LYS A 1 87 ? 17.823 18.921 0.773 1.00 75.69 87 LYS A O 1
ATOM 730 N N . LEU A 1 88 ? 18.243 20.913 -0.159 1.00 80.69 88 LEU A N 1
ATOM 731 C CA . LEU A 1 88 ? 17.821 21.689 1.008 1.00 80.69 88 LEU A CA 1
ATOM 732 C C . LEU A 1 88 ? 16.324 21.481 1.301 1.00 80.69 88 LEU A C 1
ATOM 734 O O . LEU A 1 88 ? 15.907 21.349 2.453 1.00 80.69 88 LEU A O 1
ATOM 738 N N . ALA A 1 89 ? 15.501 21.364 0.252 1.00 78.56 89 ALA A N 1
ATOM 739 C CA . ALA A 1 89 ? 14.096 20.986 0.394 1.00 78.56 89 ALA A CA 1
ATOM 740 C C . ALA A 1 89 ? 13.922 19.561 0.950 1.00 78.56 89 ALA A C 1
ATOM 742 O O . ALA A 1 89 ? 13.015 19.326 1.748 1.00 78.56 89 ALA A O 1
ATOM 743 N N . PHE A 1 90 ? 14.778 18.626 0.541 1.00 75.62 90 PHE A N 1
ATOM 744 C CA . PHE A 1 90 ? 14.775 17.244 1.010 1.00 75.62 90 PHE A CA 1
ATOM 745 C C . PHE A 1 90 ? 15.174 17.137 2.486 1.00 75.62 90 PHE A C 1
ATOM 747 O O . PHE A 1 90 ? 14.472 16.481 3.250 1.00 75.62 90 PHE A O 1
ATOM 754 N N . GLU A 1 91 ? 16.233 17.831 2.911 1.00 78.12 91 GLU A N 1
ATOM 755 C CA . GLU A 1 91 ? 16.658 17.897 4.317 1.00 78.12 91 GLU A CA 1
ATOM 756 C C . GLU A 1 91 ? 15.544 18.449 5.206 1.00 78.12 91 GLU A C 1
ATOM 758 O O . GLU A 1 91 ? 15.189 17.831 6.209 1.00 78.12 91 GLU A O 1
ATOM 763 N N . LYS A 1 92 ? 14.899 19.539 4.776 1.00 83.31 92 LYS A N 1
ATOM 764 C CA . LYS A 1 92 ? 13.755 20.102 5.495 1.00 83.31 92 LYS A CA 1
ATOM 765 C C . LYS A 1 92 ? 12.585 19.117 5.600 1.00 83.31 92 LYS A C 1
ATOM 767 O O . LYS A 1 92 ? 11.966 19.012 6.654 1.00 83.31 92 LYS A O 1
ATOM 772 N N . GLN A 1 93 ? 12.255 18.401 4.521 1.00 80.12 93 GLN A N 1
ATOM 773 C CA . GLN A 1 93 ? 11.197 17.385 4.574 1.00 80.12 93 GLN A CA 1
ATOM 774 C C . GLN A 1 93 ? 11.570 16.214 5.489 1.00 80.12 93 GLN A C 1
ATOM 776 O O . GLN A 1 93 ? 10.705 15.726 6.208 1.00 80.12 93 GLN A O 1
ATOM 781 N N . ARG A 1 94 ? 12.839 15.793 5.505 1.00 76.88 94 ARG A N 1
ATOM 782 C CA . ARG A 1 94 ? 13.320 14.741 6.407 1.00 76.88 94 ARG A CA 1
ATOM 783 C C . ARG A 1 94 ? 13.152 15.151 7.867 1.00 76.88 94 ARG A C 1
ATOM 785 O O . ARG A 1 94 ? 12.575 14.394 8.636 1.00 76.88 94 ARG A O 1
ATOM 792 N N . GLU A 1 95 ? 13.591 16.353 8.230 1.00 83.31 95 GLU A N 1
ATOM 793 C CA . GLU A 1 95 ? 13.430 16.876 9.593 1.00 83.31 95 GLU A CA 1
ATOM 794 C C . GLU A 1 95 ? 11.954 16.964 10.006 1.00 83.31 95 GLU A C 1
ATOM 796 O O . GLU A 1 95 ? 11.606 16.624 11.137 1.00 83.31 95 GLU A O 1
ATOM 801 N N . GLU A 1 96 ? 11.070 17.376 9.089 1.00 83.94 96 GLU A N 1
ATOM 802 C CA . GLU A 1 96 ? 9.621 17.396 9.321 1.00 83.94 96 GLU A CA 1
ATOM 803 C C . GLU A 1 96 ? 9.059 15.981 9.559 1.00 83.94 96 GLU A C 1
ATOM 805 O O . GLU A 1 96 ? 8.286 15.787 10.498 1.00 83.94 96 GLU A O 1
ATOM 810 N N . VAL A 1 97 ? 9.458 14.983 8.761 1.00 80.81 97 VAL A N 1
ATOM 811 C CA . VAL A 1 97 ? 9.021 13.582 8.924 1.00 80.81 97 VAL A CA 1
ATOM 812 C C . VAL A 1 97 ? 9.574 12.966 10.213 1.00 80.81 97 VAL A C 1
ATOM 814 O O . VAL A 1 97 ? 8.829 12.328 10.952 1.00 80.81 97 VAL A O 1
ATOM 817 N N . GLU A 1 98 ? 10.844 13.197 10.544 1.00 81.62 98 GLU A N 1
ATOM 818 C CA . GLU A 1 98 ? 11.454 12.738 11.800 1.00 81.62 98 GLU A CA 1
ATOM 819 C C . GLU A 1 98 ? 10.805 13.394 13.028 1.00 81.62 98 GLU A C 1
ATOM 821 O O . GLU A 1 98 ? 10.629 12.757 14.069 1.00 81.62 98 GLU A O 1
ATOM 826 N N . ALA A 1 99 ? 10.427 14.672 12.936 1.00 86.56 99 ALA A N 1
ATOM 827 C CA . ALA A 1 99 ? 9.677 15.349 13.989 1.00 86.56 99 ALA A CA 1
ATOM 828 C C . ALA A 1 99 ? 8.273 14.750 14.164 1.00 86.56 99 ALA A C 1
ATOM 830 O O . ALA A 1 99 ? 7.853 14.533 15.302 1.00 86.56 99 ALA A O 1
ATOM 831 N N . LEU A 1 100 ? 7.576 14.439 13.063 1.00 84.31 100 LEU A N 1
ATOM 832 C CA . LEU A 1 100 ? 6.284 13.748 13.103 1.00 84.31 100 LEU A CA 1
ATOM 833 C C . LEU A 1 100 ? 6.410 12.354 13.720 1.00 84.31 100 LEU A C 1
ATOM 835 O O . LEU A 1 100 ? 5.595 12.004 14.566 1.00 84.31 100 LEU A O 1
ATOM 839 N N . HIS A 1 101 ? 7.451 11.597 13.370 1.00 83.38 101 HIS A N 1
ATOM 840 C CA . HIS A 1 101 ? 7.675 10.263 13.921 1.00 83.38 101 HIS A CA 1
ATOM 841 C C . HIS A 1 101 ? 7.923 10.301 15.434 1.00 83.38 101 HIS A C 1
ATOM 843 O O . HIS A 1 101 ? 7.295 9.549 16.175 1.00 83.38 101 HIS A O 1
ATOM 849 N N . ARG A 1 102 ? 8.768 11.223 15.915 1.00 87.38 102 ARG A N 1
ATOM 850 C CA . ARG A 1 102 ? 8.990 11.407 17.361 1.00 87.38 102 ARG A CA 1
ATOM 851 C C . ARG A 1 102 ? 7.716 11.817 18.092 1.00 87.38 102 ARG A C 1
ATOM 853 O O . ARG A 1 102 ? 7.476 11.388 19.217 1.00 87.38 102 ARG A O 1
ATOM 860 N N . ALA A 1 103 ? 6.903 12.667 17.470 1.00 87.75 103 ALA A N 1
ATOM 861 C CA . ALA A 1 103 ? 5.628 13.068 18.041 1.00 87.75 103 ALA A CA 1
ATOM 862 C C . ALA A 1 103 ? 4.623 11.897 18.060 1.00 87.75 103 ALA A C 1
ATOM 864 O O . ALA A 1 103 ? 3.879 11.771 19.030 1.00 87.75 103 ALA A O 1
ATOM 865 N N . GLN A 1 104 ? 4.625 11.039 17.033 1.00 86.88 104 GLN A N 1
ATOM 866 C CA . GLN A 1 104 ? 3.795 9.835 16.951 1.00 86.88 104 GLN A CA 1
ATOM 867 C C . GLN A 1 104 ? 4.173 8.844 18.058 1.00 86.88 104 GLN A C 1
ATOM 869 O O . GLN A 1 104 ? 3.311 8.459 18.839 1.00 86.88 104 GLN A O 1
ATOM 874 N N . GLU A 1 105 ? 5.459 8.531 18.224 1.00 88.12 105 GLU A N 1
ATOM 875 C CA . GLU A 1 105 ? 5.948 7.664 19.309 1.00 88.12 105 GLU A CA 1
ATOM 876 C C . GLU A 1 105 ? 5.581 8.216 20.702 1.00 88.12 105 GLU A C 1
ATOM 878 O O . GLU A 1 105 ? 5.167 7.487 21.611 1.00 88.12 105 GLU A O 1
ATOM 883 N N . ALA A 1 106 ? 5.681 9.537 20.885 1.00 90.50 106 ALA A N 1
ATOM 884 C CA . ALA A 1 106 ? 5.266 10.197 22.120 1.00 90.50 106 ALA A CA 1
ATOM 885 C C . ALA A 1 106 ? 3.744 10.120 22.360 1.00 90.50 106 ALA A C 1
ATOM 887 O O . ALA A 1 106 ? 3.305 10.102 23.510 1.00 90.50 106 ALA A O 1
ATOM 888 N N . ALA A 1 107 ? 2.927 10.092 21.307 1.00 89.19 107 ALA A N 1
ATOM 889 C CA . ALA A 1 107 ? 1.482 9.918 21.418 1.00 89.19 107 ALA A CA 1
ATOM 890 C C . ALA A 1 107 ? 1.104 8.449 21.675 1.00 89.19 107 ALA A C 1
ATOM 892 O O . ALA A 1 107 ? 0.313 8.184 22.577 1.00 89.19 107 ALA A O 1
ATOM 893 N N . GLU A 1 108 ? 1.721 7.498 20.974 1.00 89.44 108 GLU A N 1
ATOM 894 C CA . GLU A 1 108 ? 1.522 6.055 21.169 1.00 89.44 108 GLU A CA 1
ATOM 895 C C . GLU A 1 108 ? 1.906 5.614 22.587 1.00 89.44 108 GLU A C 1
ATOM 897 O O . GLU A 1 108 ? 1.163 4.885 23.246 1.00 89.44 108 GLU A O 1
ATOM 902 N N . SER A 1 109 ? 3.021 6.124 23.117 1.00 92.00 109 SER A N 1
ATOM 903 C CA . SER A 1 109 ? 3.409 5.868 24.510 1.00 92.00 109 SER A CA 1
ATOM 904 C C . SER A 1 109 ? 2.391 6.412 25.521 1.00 92.00 109 SER A C 1
ATOM 906 O O . SER A 1 109 ? 2.102 5.739 26.511 1.00 92.00 109 SER A O 1
ATOM 908 N N . ARG A 1 110 ? 1.783 7.581 25.262 1.00 92.56 110 ARG A N 1
ATOM 909 C CA . ARG A 1 110 ? 0.688 8.125 26.092 1.00 92.56 110 ARG A CA 1
ATOM 910 C C . ARG A 1 110 ? -0.591 7.298 25.992 1.00 92.56 110 ARG A C 1
ATOM 912 O O . ARG A 1 110 ? -1.273 7.110 26.995 1.00 92.56 110 ARG A O 1
ATOM 919 N N . VAL A 1 111 ? -0.922 6.797 24.804 1.00 92.31 111 VAL A N 1
ATOM 920 C CA . VAL A 1 111 ? -2.048 5.871 24.615 1.00 92.31 111 VAL A CA 1
ATOM 921 C C . VAL A 1 111 ? -1.815 4.603 25.430 1.00 92.31 111 VAL A C 1
ATOM 923 O O . VAL A 1 111 ? -2.683 4.202 26.203 1.00 92.31 111 VAL A O 1
ATOM 926 N N . SER A 1 112 ? -0.612 4.029 25.349 1.00 91.56 112 SER A N 1
ATOM 927 C CA . SER A 1 112 ? -0.251 2.851 26.135 1.00 91.56 112 SER A CA 1
ATOM 928 C C . SER A 1 112 ? -0.336 3.109 27.641 1.00 91.56 112 SER A C 1
ATOM 930 O O . SER A 1 112 ? -0.803 2.229 28.362 1.00 91.56 112 SER A O 1
ATOM 932 N N . SER A 1 113 ? 0.076 4.285 28.135 1.00 94.44 113 SER A N 1
ATOM 933 C CA . SER A 1 113 ? -0.047 4.610 29.563 1.00 94.44 113 SER A CA 1
ATOM 934 C C . SER A 1 113 ? -1.501 4.791 30.002 1.00 94.44 113 SER A C 1
ATOM 936 O O . SER A 1 113 ? -1.882 4.325 31.069 1.00 94.44 113 SER A O 1
ATOM 938 N N . ILE A 1 114 ? -2.348 5.415 29.178 1.00 93.38 114 ILE A N 1
ATOM 939 C CA . ILE A 1 114 ? -3.778 5.550 29.497 1.00 93.38 114 ILE A CA 1
ATOM 940 C C . ILE A 1 114 ? -4.462 4.180 29.480 1.00 93.38 114 ILE A C 1
ATOM 942 O O . ILE A 1 114 ? -5.310 3.912 30.328 1.00 93.38 114 ILE A O 1
ATOM 946 N N . TYR A 1 115 ? -4.079 3.291 28.563 1.00 92.31 115 TYR A N 1
ATOM 947 C CA . TYR A 1 115 ? -4.634 1.942 28.493 1.00 92.31 115 TYR A CA 1
ATOM 948 C C . TYR A 1 115 ? -4.313 1.120 29.750 1.00 92.31 115 TYR A C 1
ATOM 950 O O . TYR A 1 115 ? -5.205 0.484 30.311 1.00 92.31 115 TYR A O 1
ATOM 958 N N . THR A 1 116 ? -3.075 1.180 30.258 1.00 93.94 116 THR A N 1
ATOM 959 C CA . THR A 1 116 ? -2.717 0.502 31.519 1.00 93.94 116 THR A CA 1
ATOM 960 C C . THR A 1 116 ? -3.450 1.103 32.718 1.00 93.94 116 THR A C 1
ATOM 962 O O . THR A 1 116 ? -3.940 0.371 33.579 1.00 93.94 116 THR A O 1
ATOM 965 N N . GLU A 1 117 ? -3.601 2.427 32.761 1.00 93.38 117 GLU A N 1
ATOM 966 C CA . GLU A 1 117 ? -4.402 3.105 33.779 1.00 93.38 117 GLU A CA 1
ATOM 967 C C . GLU A 1 117 ? -5.892 2.747 33.715 1.00 93.38 117 GLU A C 1
ATOM 969 O O . GLU A 1 117 ? -6.558 2.741 34.751 1.00 93.38 117 GLU A O 1
ATOM 974 N N . LEU A 1 118 ? -6.431 2.485 32.524 1.00 93.12 118 LEU A N 1
ATOM 975 C CA . LEU A 1 118 ? -7.824 2.095 32.325 1.00 93.12 118 LEU A CA 1
ATOM 976 C C . LEU A 1 118 ? -8.055 0.646 32.761 1.00 93.12 118 LEU A C 1
ATOM 978 O O . LEU A 1 118 ? -9.017 0.387 33.477 1.00 93.12 118 LEU A O 1
ATOM 982 N N . GLN A 1 119 ? -7.124 -0.261 32.450 1.00 92.19 119 GLN A N 1
ATOM 983 C CA . GLN A 1 119 ? -7.141 -1.634 32.968 1.00 92.19 119 GLN A CA 1
ATOM 984 C C . GLN A 1 119 ? -7.084 -1.685 34.500 1.00 92.19 119 GLN A C 1
ATOM 986 O O . GLN A 1 119 ? -7.706 -2.550 35.116 1.00 92.19 119 GLN A O 1
ATOM 991 N N . ASN A 1 120 ? -6.340 -0.776 35.136 1.00 92.38 120 ASN A N 1
ATOM 992 C CA . ASN A 1 120 ? -6.316 -0.686 36.596 1.00 92.38 120 ASN A CA 1
ATOM 993 C C . ASN A 1 120 ? -7.660 -0.194 37.151 1.00 92.38 120 ASN A C 1
ATOM 995 O O . ASN A 1 120 ? -8.189 -0.820 38.064 1.00 92.38 120 ASN A O 1
ATOM 999 N N . SER A 1 121 ? -8.259 0.839 36.551 1.00 91.69 121 SER A N 1
ATOM 1000 C CA . SER A 1 121 ? -9.597 1.304 36.944 1.00 91.69 121 SER A CA 1
ATOM 1001 C C . SER A 1 121 ? -10.696 0.258 36.689 1.00 91.69 121 SER A C 1
ATOM 1003 O O . SER A 1 121 ? -11.651 0.180 37.452 1.00 91.69 121 SER A O 1
ATOM 1005 N N . GLU A 1 122 ? -10.571 -0.593 35.666 1.00 89.19 122 GLU A N 1
ATOM 1006 C CA . GLU A 1 122 ? -11.483 -1.730 35.460 1.00 89.19 122 GLU A CA 1
ATOM 1007 C C . GLU A 1 122 ? -11.352 -2.785 36.565 1.00 89.19 122 GLU A C 1
ATOM 1009 O O . GLU A 1 122 ? -12.360 -3.302 37.041 1.00 89.19 122 GLU A O 1
ATOM 1014 N N . LYS A 1 123 ? -10.132 -3.077 37.032 1.00 91.88 123 LYS A N 1
ATOM 1015 C CA . LYS A 1 123 ? -9.931 -3.965 38.191 1.00 91.88 123 LYS A CA 1
ATOM 1016 C C . LYS A 1 123 ? -10.538 -3.381 39.466 1.00 91.88 123 LYS A C 1
ATOM 1018 O O . LYS A 1 123 ? -11.139 -4.131 40.227 1.00 91.88 123 LYS A O 1
ATOM 1023 N N . GLU A 1 124 ? -10.408 -2.070 39.677 1.00 91.62 124 GLU A N 1
ATOM 1024 C CA . GLU A 1 124 ? -11.039 -1.361 40.800 1.00 91.62 124 GLU A CA 1
ATOM 1025 C C . GLU A 1 124 ? -12.574 -1.451 40.732 1.00 91.62 124 GLU A C 1
ATOM 1027 O O . GLU A 1 124 ? -13.227 -1.734 41.736 1.00 91.62 124 GLU A O 1
ATOM 1032 N N . LEU A 1 125 ? -13.167 -1.306 39.542 1.00 90.25 125 LEU A N 1
ATOM 1033 C CA . LEU A 1 125 ? -14.608 -1.517 39.354 1.00 90.25 125 LEU A CA 1
ATOM 1034 C C . LEU A 1 125 ? -15.023 -2.956 39.678 1.00 90.25 125 LEU A C 1
ATOM 1036 O O . LEU A 1 125 ? -16.016 -3.150 40.369 1.00 90.25 125 LEU A O 1
ATOM 1040 N N . MET A 1 126 ? -14.244 -3.957 39.259 1.00 88.81 126 MET A N 1
ATOM 1041 C CA . MET A 1 126 ? -14.519 -5.365 39.583 1.00 88.81 126 MET A CA 1
ATOM 1042 C C . MET A 1 126 ? -14.455 -5.639 41.094 1.00 88.81 126 MET A C 1
ATOM 1044 O O . MET A 1 126 ? -15.221 -6.457 41.608 1.00 88.81 126 MET A O 1
ATOM 1048 N N . THR A 1 127 ? -13.560 -4.967 41.829 1.00 91.38 127 THR A N 1
ATOM 1049 C CA . THR A 1 127 ? -13.533 -5.064 43.297 1.00 91.38 127 THR A CA 1
ATOM 1050 C C . THR A 1 127 ? -14.751 -4.402 43.934 1.00 91.38 127 THR A C 1
ATOM 1052 O O . THR A 1 127 ? -15.380 -5.018 44.790 1.00 91.38 127 THR A O 1
ATOM 1055 N N . LEU A 1 128 ? -15.152 -3.220 43.459 1.00 90.00 128 LEU A N 1
ATOM 1056 C CA . LEU A 1 128 ? -16.344 -2.527 43.951 1.00 90.00 128 LEU A CA 1
ATOM 1057 C C . LEU A 1 128 ? -17.635 -3.308 43.638 1.00 90.00 128 LEU A C 1
ATOM 1059 O O . LEU A 1 128 ? -18.555 -3.344 44.452 1.00 90.00 128 LEU A O 1
ATOM 1063 N N . GLU A 1 129 ? -17.714 -3.989 42.489 1.00 87.81 129 GLU A N 1
ATOM 1064 C CA . GLU A 1 129 ? -18.855 -4.853 42.135 1.00 87.81 129 GLU A CA 1
ATOM 1065 C C . GLU A 1 129 ? -18.984 -6.039 43.088 1.00 87.81 129 GLU A C 1
ATOM 1067 O O . GLU A 1 129 ? -20.092 -6.429 43.460 1.00 87.81 129 GLU A O 1
ATOM 1072 N N . ARG A 1 130 ? -17.855 -6.593 43.535 1.00 89.44 130 ARG A N 1
ATOM 1073 C CA . ARG A 1 130 ? -17.846 -7.633 44.562 1.00 89.44 130 ARG A CA 1
ATOM 1074 C C . ARG A 1 130 ? -18.310 -7.094 45.916 1.00 89.44 130 ARG A C 1
ATOM 1076 O O . ARG A 1 130 ? -19.076 -7.770 46.593 1.00 89.44 130 ARG A O 1
ATOM 1083 N N . GLU A 1 131 ? -17.895 -5.892 46.300 1.00 88.56 131 GLU A N 1
ATOM 1084 C CA . GLU A 1 131 ? -18.352 -5.251 47.543 1.00 88.56 131 GLU A CA 1
ATOM 1085 C C . GLU A 1 131 ? -19.852 -4.908 47.497 1.00 88.56 131 GLU A C 1
ATOM 1087 O O . GLU A 1 131 ? -20.550 -5.014 48.507 1.00 88.56 131 GLU A O 1
ATOM 1092 N N . LEU A 1 132 ? -20.397 -4.605 46.313 1.00 86.88 132 LEU A N 1
ATOM 1093 C CA . LEU A 1 132 ? -21.840 -4.458 46.115 1.00 86.88 132 LEU A CA 1
ATOM 1094 C C . LEU A 1 132 ? -22.591 -5.780 46.360 1.00 86.88 132 LEU A C 1
ATOM 1096 O O . LEU A 1 132 ? -23.644 -5.771 46.995 1.00 86.88 132 LEU A O 1
ATOM 1100 N N . GLN A 1 133 ? -22.035 -6.926 45.950 1.00 86.62 133 GLN A N 1
ATOM 1101 C CA . GLN A 1 133 ? -22.622 -8.240 46.263 1.00 86.62 133 GLN A CA 1
ATOM 1102 C C . GLN A 1 133 ? -22.653 -8.520 47.776 1.00 86.62 133 GLN A C 1
ATOM 1104 O O . GLN A 1 133 ? -23.554 -9.204 48.263 1.00 86.62 133 GLN A O 1
ATOM 1109 N N . GLU A 1 134 ? -21.714 -7.970 48.554 1.00 86.88 134 GLU A N 1
ATOM 1110 C CA . GLU A 1 134 ? -21.764 -8.069 50.018 1.00 86.88 134 GLU A CA 1
ATOM 1111 C C . GLU A 1 134 ? -22.939 -7.271 50.610 1.00 86.88 134 GLU A C 1
ATOM 1113 O O . GLU A 1 134 ? -23.516 -7.682 51.619 1.00 86.88 134 GLU A O 1
ATOM 1118 N N . ILE A 1 135 ? -23.349 -6.164 49.978 1.00 88.31 135 ILE A N 1
ATOM 1119 C CA . ILE A 1 135 ? -24.577 -5.443 50.353 1.00 88.31 135 ILE A CA 1
ATOM 1120 C C . ILE A 1 135 ? -25.814 -6.297 50.079 1.00 88.31 135 ILE A C 1
ATOM 1122 O O . ILE A 1 135 ? -26.713 -6.326 50.923 1.00 88.31 135 ILE A O 1
ATOM 1126 N N . ASP A 1 136 ? -25.856 -7.012 48.956 1.00 86.44 136 ASP A N 1
ATOM 1127 C CA . ASP A 1 136 ? -26.963 -7.923 48.647 1.00 86.44 136 ASP A CA 1
ATOM 1128 C C . ASP A 1 136 ? -27.073 -9.038 49.701 1.00 86.44 136 ASP A C 1
ATOM 1130 O O . ASP A 1 136 ? -28.178 -9.414 50.095 1.00 86.44 136 ASP A O 1
ATOM 1134 N N . GLN A 1 137 ? -25.944 -9.512 50.244 1.00 87.50 137 GLN A N 1
ATOM 1135 C CA . GLN A 1 137 ? -25.940 -10.452 51.369 1.00 87.50 137 GLN A CA 1
ATOM 1136 C C . GLN A 1 137 ? -26.521 -9.825 52.648 1.00 87.50 137 GLN A C 1
ATOM 1138 O O . GLN A 1 137 ? -27.333 -10.454 53.324 1.00 87.50 137 GLN A O 1
ATOM 1143 N N . ILE A 1 138 ? -26.178 -8.568 52.961 1.00 87.25 138 ILE A N 1
ATOM 1144 C CA . ILE A 1 138 ? -26.779 -7.834 54.092 1.00 87.25 138 ILE A CA 1
ATOM 1145 C C . ILE A 1 138 ? -28.291 -7.658 53.886 1.00 87.25 138 ILE A C 1
ATOM 1147 O O . ILE A 1 138 ? -29.058 -7.704 54.850 1.00 87.25 138 ILE A O 1
ATOM 1151 N N . GLU A 1 139 ? -28.742 -7.455 52.647 1.00 87.75 139 GLU A N 1
ATOM 1152 C CA . GLU A 1 139 ? -30.165 -7.370 52.319 1.00 87.75 139 GLU A CA 1
ATOM 1153 C C . GLU A 1 139 ? -30.876 -8.714 52.521 1.00 87.75 139 GLU A C 1
ATOM 1155 O O . GLU A 1 139 ? -31.950 -8.738 53.126 1.00 87.75 139 GLU A O 1
ATOM 1160 N N . GLN A 1 140 ? -30.255 -9.831 52.132 1.00 88.56 140 GLN A N 1
ATOM 1161 C CA . GLN A 1 140 ? -30.756 -11.172 52.447 1.00 88.56 140 GLN A CA 1
ATOM 1162 C C . GLN A 1 140 ? -30.860 -11.390 53.963 1.00 88.56 140 GLN A C 1
ATOM 1164 O O . GLN A 1 140 ? -31.931 -11.763 54.445 1.00 88.56 140 GLN A O 1
ATOM 1169 N N . ASP A 1 141 ? -29.819 -11.070 54.734 1.00 87.81 141 ASP A N 1
ATOM 1170 C CA . ASP A 1 141 ? -29.841 -11.172 56.200 1.00 87.81 141 ASP A CA 1
ATOM 1171 C C . ASP A 1 141 ? -30.971 -10.317 56.805 1.00 87.81 141 ASP A C 1
ATOM 1173 O O . ASP A 1 141 ? -31.684 -10.747 57.712 1.00 87.81 141 ASP A O 1
ATOM 1177 N N . LEU A 1 142 ? -31.198 -9.115 56.263 1.00 88.50 142 LEU A N 1
ATOM 1178 C CA . LEU A 1 142 ? -32.316 -8.244 56.634 1.00 88.50 142 LEU A CA 1
ATOM 1179 C C . LEU A 1 142 ? -33.680 -8.883 56.351 1.00 88.50 142 LEU A C 1
ATOM 1181 O O . LEU A 1 142 ? -34.592 -8.749 57.173 1.00 88.50 142 LEU A O 1
ATOM 1185 N N . THR A 1 143 ? -33.845 -9.568 55.215 1.00 87.94 143 THR A N 1
ATOM 1186 C CA . THR A 1 143 ? -35.089 -10.293 54.901 1.00 87.94 143 THR A CA 1
ATOM 1187 C C . THR A 1 143 ? -35.327 -11.464 55.852 1.00 87.94 143 THR A C 1
ATOM 1189 O O . THR A 1 143 ? -36.455 -11.653 56.306 1.00 87.94 143 THR A O 1
ATOM 1192 N N . VAL A 1 144 ? -34.274 -12.191 56.236 1.00 89.31 144 VAL A N 1
ATOM 1193 C CA . VAL A 1 144 ? -34.359 -13.281 57.220 1.00 89.31 144 VAL A CA 1
ATOM 1194 C C . VAL A 1 144 ? -34.747 -12.731 58.593 1.00 89.31 144 VAL A C 1
ATOM 1196 O O . VAL A 1 144 ? -35.745 -13.168 59.158 1.00 89.31 144 VAL A O 1
ATOM 1199 N N . LEU A 1 145 ? -34.054 -11.700 59.089 1.00 86.75 145 LEU A N 1
ATOM 1200 C CA . LEU A 1 145 ? -34.346 -11.081 60.389 1.00 86.75 145 LEU A CA 1
ATOM 1201 C C . LEU A 1 145 ? -35.756 -10.474 60.451 1.00 86.75 145 LEU A C 1
ATOM 1203 O O . LEU A 1 145 ? -36.441 -10.566 61.470 1.00 86.75 145 LEU A O 1
ATOM 1207 N N . THR A 1 146 ? -36.222 -9.853 59.362 1.00 85.31 146 THR A N 1
ATOM 1208 C CA . THR A 1 146 ? -37.598 -9.329 59.289 1.00 85.31 146 THR A CA 1
ATOM 1209 C C . THR A 1 146 ? -38.637 -10.446 59.241 1.00 85.31 146 THR A C 1
ATOM 1211 O O . THR A 1 146 ? -39.696 -10.305 59.857 1.00 85.31 146 THR A O 1
ATOM 1214 N N . HIS A 1 147 ? -38.339 -11.563 58.575 1.00 85.69 147 HIS A N 1
ATOM 1215 C CA . HIS A 1 147 ? -39.190 -12.748 58.587 1.00 85.69 147 HIS A CA 1
ATOM 1216 C C . HIS A 1 147 ? -39.266 -13.386 59.984 1.00 85.69 147 HIS A C 1
ATOM 1218 O O . HIS A 1 147 ? -40.367 -13.623 60.479 1.00 85.69 147 HIS A O 1
ATOM 1224 N N . GLU A 1 148 ? -38.131 -13.569 60.665 1.00 83.44 148 GLU A N 1
ATOM 1225 C CA . GLU A 1 148 ? -38.058 -14.067 62.048 1.00 83.44 148 GLU A CA 1
ATOM 1226 C C . GLU A 1 148 ? -38.834 -13.176 63.025 1.00 83.44 148 GLU A C 1
ATOM 1228 O O . GLU A 1 148 ? -39.599 -13.671 63.857 1.00 83.44 148 GLU A O 1
ATOM 1233 N N . ARG A 1 149 ? -38.708 -11.848 62.886 1.00 82.12 149 ARG A N 1
ATOM 1234 C CA . ARG A 1 149 ? -39.484 -10.880 63.673 1.00 82.12 149 ARG A CA 1
ATOM 1235 C C . ARG A 1 149 ? -40.988 -11.063 63.467 1.00 82.12 149 ARG A C 1
ATOM 1237 O O . ARG A 1 149 ? -41.737 -11.082 64.439 1.00 82.12 149 ARG A O 1
ATOM 1244 N N . ASN A 1 150 ? -41.436 -11.193 62.218 1.00 80.69 150 ASN A N 1
ATOM 1245 C CA . ASN A 1 150 ? -42.858 -11.354 61.904 1.00 80.69 150 ASN A CA 1
ATOM 1246 C C . ASN A 1 150 ? -43.406 -12.691 62.434 1.00 80.69 150 ASN A C 1
ATOM 1248 O O . ASN A 1 150 ? -44.490 -12.711 63.011 1.00 80.69 150 ASN A O 1
ATOM 1252 N N . LEU A 1 151 ? -42.631 -13.778 62.343 1.00 77.75 151 LEU A N 1
ATOM 1253 C CA . LEU A 1 151 ? -42.986 -15.080 62.922 1.00 77.75 151 LEU A CA 1
ATOM 1254 C C . LEU A 1 151 ? -43.143 -15.018 64.452 1.00 77.75 151 LEU A C 1
ATOM 1256 O O . LEU A 1 151 ? -44.099 -15.570 65.006 1.00 77.75 151 LEU A O 1
ATOM 1260 N N . LEU A 1 152 ? -42.239 -14.312 65.143 1.00 72.50 152 LEU A N 1
ATOM 1261 C CA . LEU A 1 152 ? -42.328 -14.082 66.590 1.00 72.50 152 LEU A CA 1
ATOM 1262 C C . LEU A 1 152 ? -43.548 -13.236 66.977 1.00 72.50 152 LEU A C 1
ATOM 1264 O O . LEU A 1 152 ? -44.159 -13.487 68.019 1.00 72.50 152 LEU A O 1
ATOM 1268 N N . GLN A 1 153 ? -43.923 -12.279 66.128 1.00 70.31 153 GLN A N 1
ATOM 1269 C CA . GLN A 1 153 ? -45.074 -11.398 66.319 1.00 70.31 153 GLN A CA 1
ATOM 1270 C C . GLN A 1 153 ? -46.412 -12.131 66.104 1.00 70.31 153 GLN A C 1
ATOM 1272 O O . GLN A 1 153 ? -47.366 -11.913 66.852 1.00 70.31 153 GLN A O 1
ATOM 1277 N N . GLU A 1 154 ? -46.467 -13.055 65.140 1.00 74.44 154 GLU A N 1
ATOM 1278 C CA . GLU A 1 154 ? -47.627 -13.922 64.876 1.00 74.44 154 GLU A CA 1
ATOM 1279 C C . GLU A 1 154 ? -47.758 -15.081 65.884 1.00 74.44 154 GLU A C 1
ATOM 1281 O O . GLU A 1 154 ? -48.808 -15.718 65.980 1.00 74.44 154 GLU A O 1
ATOM 1286 N N . GLY A 1 155 ? -46.719 -15.344 66.686 1.00 60.97 155 GLY A N 1
ATOM 1287 C CA . GLY A 1 155 ? -46.734 -16.372 67.729 1.00 60.97 155 GLY A CA 1
ATOM 1288 C C . GLY A 1 155 ? -46.675 -17.808 67.197 1.00 60.97 155 GLY A C 1
ATOM 1289 O O . GLY A 1 155 ? -47.040 -18.742 67.918 1.00 60.97 155 GLY A O 1
ATOM 1290 N N . VAL A 1 156 ? -46.220 -17.999 65.956 1.00 52.88 156 VAL A N 1
ATOM 1291 C CA . VAL A 1 156 ? -46.150 -19.304 65.289 1.00 52.88 156 VAL A CA 1
ATOM 1292 C C . VAL A 1 156 ? -44.884 -20.040 65.739 1.00 52.88 156 VAL A C 1
ATOM 1294 O O . VAL A 1 156 ? -43.768 -19.602 65.491 1.00 52.88 156 VAL A O 1
ATOM 1297 N N . GLN A 1 157 ? -45.050 -21.172 66.428 1.00 47.03 157 GLN A N 1
ATOM 1298 C CA . GLN A 1 157 ? -43.949 -21.914 67.061 1.00 47.03 157 GLN A CA 1
ATOM 1299 C C . GLN A 1 157 ? -43.103 -22.800 66.129 1.00 47.03 157 GLN A C 1
ATOM 1301 O O . GLN A 1 157 ? -42.188 -23.443 66.628 1.00 47.03 157 GLN A O 1
ATOM 1306 N N . ASN A 1 158 ? -43.341 -22.856 64.816 1.00 46.91 158 ASN A N 1
ATOM 1307 C CA . ASN A 1 158 ? -42.667 -23.841 63.961 1.00 46.91 158 ASN A CA 1
ATOM 1308 C C . ASN A 1 158 ? -42.144 -23.260 62.642 1.00 46.91 158 ASN A C 1
ATOM 1310 O O . ASN A 1 158 ? -42.921 -23.090 61.708 1.00 46.91 158 ASN A O 1
ATOM 1314 N N . ALA A 1 159 ? -40.825 -23.055 62.577 1.00 42.94 159 ALA A N 1
ATOM 1315 C CA . ALA A 1 159 ? -39.915 -23.279 61.438 1.00 42.94 159 ALA A CA 1
ATOM 1316 C C . ALA A 1 159 ? -38.545 -22.682 61.842 1.00 42.94 159 ALA A C 1
ATOM 1318 O O . ALA A 1 159 ? -38.503 -21.524 62.220 1.00 42.94 159 ALA A O 1
ATOM 1319 N N . ALA A 1 160 ? -37.393 -23.354 61.865 1.00 38.22 160 ALA A N 1
ATOM 1320 C CA . ALA A 1 160 ? -36.957 -24.583 61.223 1.00 38.22 160 ALA A CA 1
ATOM 1321 C C . ALA A 1 160 ? -35.801 -25.250 62.018 1.00 38.22 160 ALA A C 1
ATOM 1323 O O . ALA A 1 160 ? -34.954 -24.575 62.592 1.00 38.22 160 ALA A O 1
ATOM 1324 N N . GLY A 1 161 ? -35.731 -26.585 61.984 1.00 40.47 161 GLY A N 1
ATOM 1325 C CA . GLY A 1 161 ? -34.463 -27.289 61.740 1.00 40.47 161 GLY A CA 1
ATOM 1326 C C . GLY A 1 161 ? -33.446 -27.551 62.860 1.00 40.47 161 GLY A C 1
ATOM 1327 O O . GLY A 1 161 ? -32.396 -28.088 62.523 1.00 40.47 161 GLY A O 1
ATOM 1328 N N . PHE A 1 162 ? -33.704 -27.269 64.142 1.00 35.25 162 PHE A N 1
ATOM 1329 C CA . PHE A 1 162 ? -32.819 -27.730 65.230 1.00 35.25 162 PHE A CA 1
ATOM 1330 C C . PHE A 1 162 ? -33.464 -28.835 66.075 1.00 35.25 162 PHE A C 1
ATOM 1332 O O . PHE A 1 162 ? -34.561 -28.681 66.612 1.00 35.25 162 PHE A O 1
ATOM 1339 N N . ASP A 1 163 ? -32.759 -29.964 66.156 1.00 35.75 163 ASP A N 1
ATOM 1340 C CA . ASP A 1 163 ? -33.129 -31.184 66.869 1.00 35.75 163 ASP A CA 1
ATOM 1341 C C . ASP A 1 163 ? -33.262 -30.916 68.379 1.00 35.75 163 ASP A C 1
ATOM 1343 O O . ASP A 1 163 ? -32.278 -30.701 69.088 1.00 35.75 163 ASP A O 1
ATOM 1347 N N . LEU A 1 164 ? -34.500 -30.901 68.876 1.00 35.06 164 LEU A N 1
ATOM 1348 C CA . LEU A 1 164 ? -34.822 -30.806 70.299 1.00 35.06 164 LEU A CA 1
ATOM 1349 C C . LEU A 1 164 ? -35.235 -32.181 70.817 1.00 35.06 164 LEU A C 1
ATOM 1351 O O . LEU A 1 164 ? -36.406 -32.445 71.101 1.00 35.06 164 LEU A O 1
ATOM 1355 N N . THR A 1 165 ? -34.251 -33.050 71.033 1.00 34.50 165 THR A N 1
ATOM 1356 C CA . THR A 1 165 ? -34.409 -34.091 72.045 1.00 34.50 165 THR A CA 1
ATOM 1357 C C . THR A 1 165 ? -33.927 -33.542 73.391 1.00 34.50 165 THR A C 1
ATOM 1359 O O . THR A 1 165 ? -32.748 -33.294 73.608 1.00 34.50 165 THR A O 1
ATOM 1362 N N . LYS A 1 166 ? -34.892 -33.384 74.310 1.00 37.09 166 LYS A N 1
ATOM 1363 C CA . LYS A 1 166 ? -34.765 -32.998 75.731 1.00 37.09 166 LYS A CA 1
ATOM 1364 C C . LYS A 1 166 ? -34.491 -31.514 76.022 1.00 37.09 166 LYS A C 1
ATOM 1366 O O . LYS A 1 166 ? -33.376 -31.149 76.352 1.00 37.09 166 LYS A O 1
ATOM 1371 N N . THR A 1 167 ? -35.563 -30.733 76.144 1.00 33.34 167 THR A N 1
ATOM 1372 C CA . THR A 1 167 ? -36.072 -30.252 77.447 1.00 33.34 167 THR A CA 1
ATOM 1373 C C . THR A 1 167 ? -37.480 -29.676 77.271 1.00 33.34 167 THR A C 1
ATOM 1375 O O . THR A 1 167 ? -37.754 -28.886 76.375 1.00 33.34 167 THR A O 1
ATOM 1378 N N . LYS A 1 168 ? -38.409 -30.115 78.127 1.00 41.19 168 LYS A N 1
ATOM 1379 C CA . LYS A 1 168 ? -39.695 -29.443 78.331 1.00 41.19 168 LYS A CA 1
ATOM 1380 C C . LYS A 1 168 ? -39.399 -28.122 79.030 1.00 41.19 168 LYS A C 1
ATOM 1382 O O . LYS A 1 168 ? -38.956 -28.170 80.172 1.00 41.19 168 LYS A O 1
ATOM 1387 N N . ASP A 1 169 ? -39.701 -26.997 78.393 1.00 36.69 169 ASP A N 1
ATOM 1388 C CA . ASP A 1 169 ? -39.819 -25.726 79.104 1.00 36.69 169 ASP A CA 1
ATOM 1389 C C . ASP A 1 169 ? -41.135 -25.036 78.729 1.00 36.69 169 ASP A C 1
ATOM 1391 O O . ASP A 1 169 ? -41.306 -24.398 77.689 1.00 36.69 169 ASP A O 1
ATOM 1395 N N . THR A 1 170 ? -42.130 -25.263 79.580 1.00 44.84 170 THR A N 1
ATOM 1396 C CA . THR A 1 170 ? -43.421 -24.586 79.563 1.00 44.84 170 THR A CA 1
ATOM 1397 C C . THR A 1 170 ? -43.276 -23.257 80.299 1.00 44.84 170 THR A C 1
ATOM 1399 O O . THR A 1 170 ? -43.302 -23.242 81.526 1.00 44.84 170 THR A O 1
ATOM 1402 N N . GLY A 1 171 ? -43.175 -22.148 79.557 1.00 47.19 171 GLY A N 1
ATOM 1403 C CA . GLY A 1 171 ? -43.412 -20.805 80.105 1.00 47.19 171 GLY A CA 1
ATOM 1404 C C . GLY A 1 171 ? -42.393 -19.718 79.752 1.00 47.19 171 GLY A C 1
ATOM 1405 O O . GLY A 1 171 ? -41.841 -19.097 80.654 1.00 47.19 171 GLY A O 1
ATOM 1406 N N . ARG A 1 172 ? -42.199 -19.375 78.469 1.00 49.72 172 ARG A N 1
ATOM 1407 C CA . ARG A 1 172 ? -41.613 -18.057 78.144 1.00 49.72 172 ARG A CA 1
ATOM 1408 C C . ARG A 1 172 ? -42.638 -16.960 78.448 1.00 49.72 172 ARG A C 1
ATOM 1410 O O . ARG A 1 172 ? -43.677 -16.877 77.795 1.00 49.72 172 ARG A O 1
ATOM 1417 N N . SER A 1 173 ? -42.347 -16.131 79.451 1.00 54.22 173 SER A N 1
ATOM 1418 C CA . SER A 1 173 ? -43.141 -14.950 79.822 1.00 54.22 173 SER A CA 1
ATOM 1419 C C . SER A 1 173 ? -43.350 -14.014 78.621 1.00 54.22 173 SER A C 1
ATOM 1421 O O . SER A 1 173 ? -42.438 -13.847 77.808 1.00 54.22 173 SER A O 1
ATOM 1423 N N . ARG A 1 174 ? -44.510 -13.333 78.538 1.00 57.50 174 ARG A N 1
ATOM 1424 C CA . ARG A 1 174 ? -44.757 -12.255 77.550 1.00 57.50 174 ARG A CA 1
ATOM 1425 C C . ARG A 1 174 ? -43.619 -11.228 77.546 1.00 57.50 174 ARG A C 1
ATOM 1427 O O . ARG A 1 174 ? -43.254 -10.749 76.484 1.00 57.50 174 ARG A O 1
ATOM 1434 N N . SER A 1 175 ? -43.011 -10.969 78.708 1.00 58.25 175 SER A N 1
ATOM 1435 C CA . SER A 1 175 ? -41.864 -10.065 78.854 1.00 58.25 175 SER A CA 1
ATOM 1436 C C . SER A 1 175 ? -40.595 -10.556 78.146 1.00 58.25 175 SER A C 1
ATOM 1438 O O . SER A 1 175 ? -39.828 -9.735 77.662 1.00 58.25 175 SER A O 1
ATOM 1440 N N . SER A 1 176 ? -40.361 -11.871 78.075 1.00 66.12 176 SER A N 1
ATOM 1441 C CA . SER A 1 176 ? -39.184 -12.450 77.408 1.00 66.12 176 SER A CA 1
ATOM 1442 C C . SER A 1 176 ? -39.332 -12.427 75.887 1.00 66.12 176 SER A C 1
ATOM 1444 O O . SER A 1 176 ? -38.372 -12.096 75.204 1.00 66.12 176 SER A O 1
ATOM 1446 N N . ARG A 1 177 ? -40.537 -12.688 75.357 1.00 65.88 177 ARG A N 1
ATOM 1447 C CA . ARG A 1 177 ? -40.815 -12.551 73.914 1.00 65.88 177 ARG A CA 1
ATOM 1448 C C . ARG A 1 177 ? -40.718 -11.103 73.448 1.00 65.88 177 ARG A C 1
ATOM 1450 O O . ARG A 1 177 ? -40.175 -10.844 72.387 1.00 65.88 177 ARG A O 1
ATOM 1457 N N . HIS A 1 178 ? -41.193 -10.164 74.265 1.00 71.94 178 HIS A N 1
ATOM 1458 C CA . HIS A 1 178 ? -41.079 -8.741 73.953 1.00 71.94 178 HIS A CA 1
ATOM 1459 C C . HIS A 1 178 ? -39.621 -8.257 73.980 1.00 71.94 178 HIS A C 1
ATOM 1461 O O . HIS A 1 178 ? -39.245 -7.416 73.174 1.00 71.94 178 HIS A O 1
ATOM 1467 N N . ALA A 1 179 ? -38.780 -8.820 74.856 1.00 76.12 179 ALA A N 1
ATOM 1468 C CA . ALA A 1 179 ? -37.342 -8.551 74.852 1.00 76.12 179 ALA A CA 1
ATOM 1469 C C . ALA A 1 179 ? -36.642 -9.121 73.601 1.00 76.12 179 ALA A C 1
ATOM 1471 O O . ALA A 1 179 ? -35.777 -8.456 73.038 1.00 76.12 179 ALA A O 1
ATOM 1472 N N . GLU A 1 180 ? -37.031 -10.316 73.139 1.00 77.94 180 GLU A N 1
ATOM 1473 C CA . GLU A 1 180 ? -36.537 -10.911 71.883 1.00 77.94 180 GLU A CA 1
ATOM 1474 C C . GLU A 1 180 ? -36.989 -10.105 70.650 1.00 77.94 180 GLU A C 1
ATOM 1476 O O . GLU A 1 180 ? -36.190 -9.851 69.751 1.00 77.94 180 GLU A O 1
ATOM 1481 N N . GLU A 1 181 ? -38.236 -9.630 70.636 1.00 76.50 181 GLU A N 1
ATOM 1482 C CA . GLU A 1 181 ? -38.788 -8.758 69.590 1.00 76.50 181 GLU A CA 1
ATOM 1483 C C . GLU A 1 181 ? -38.054 -7.409 69.526 1.00 76.50 181 GLU A C 1
ATOM 1485 O O . GLU A 1 181 ? -37.624 -6.997 68.450 1.00 76.50 181 GLU A O 1
ATOM 1490 N N . GLN A 1 182 ? -37.831 -6.758 70.675 1.00 81.75 182 GLN A N 1
ATOM 1491 C CA . GLN A 1 182 ? -37.057 -5.513 70.756 1.00 81.75 182 GLN A CA 1
ATOM 1492 C C . GLN A 1 182 ? -35.594 -5.714 70.342 1.00 81.75 182 GLN A C 1
ATOM 1494 O O . GLN A 1 182 ? -35.024 -4.856 69.671 1.00 81.75 182 GLN A O 1
ATOM 1499 N N . ALA A 1 183 ? -34.980 -6.847 70.697 1.00 83.19 183 ALA A N 1
ATOM 1500 C CA . ALA A 1 183 ? -33.619 -7.169 70.275 1.00 83.19 183 ALA A CA 1
ATOM 1501 C C . ALA A 1 183 ? -33.516 -7.353 68.750 1.00 83.19 183 ALA A C 1
ATOM 1503 O O . ALA A 1 183 ? -32.591 -6.817 68.137 1.00 83.19 183 ALA A O 1
ATOM 1504 N N . LEU A 1 184 ? -34.478 -8.046 68.127 1.00 84.06 184 LEU A N 1
ATOM 1505 C CA . LEU A 1 184 ? -34.557 -8.196 66.668 1.00 84.06 184 LEU A CA 1
ATOM 1506 C C . LEU A 1 184 ? -34.830 -6.868 65.961 1.00 84.06 184 LEU A C 1
ATOM 1508 O O . LEU A 1 184 ? -34.217 -6.582 64.936 1.00 84.06 184 LEU A O 1
ATOM 1512 N N . GLU A 1 185 ? -35.708 -6.030 66.508 1.00 83.88 185 GLU A N 1
ATOM 1513 C CA . GLU A 1 185 ? -35.990 -4.701 65.961 1.00 83.88 185 GLU A CA 1
ATOM 1514 C C . GLU A 1 185 ? -34.744 -3.804 65.994 1.00 83.88 185 GLU A C 1
ATOM 1516 O O . GLU A 1 185 ? -34.420 -3.140 65.005 1.00 83.88 185 GLU A O 1
ATOM 1521 N N . MET A 1 186 ? -33.980 -3.858 67.088 1.00 84.50 186 MET A N 1
ATOM 1522 C CA . MET A 1 186 ? -32.714 -3.141 67.211 1.00 84.50 186 MET A CA 1
ATOM 1523 C C . MET A 1 186 ? -31.651 -3.698 66.247 1.00 84.50 186 MET A C 1
ATOM 1525 O O . MET A 1 186 ? -30.946 -2.920 65.606 1.00 84.50 186 MET A O 1
ATOM 1529 N N . ALA A 1 187 ? -31.581 -5.021 66.057 1.00 86.81 187 ALA A N 1
ATOM 1530 C CA . ALA A 1 187 ? -30.686 -5.660 65.087 1.00 86.81 187 ALA A CA 1
ATOM 1531 C C . ALA A 1 187 ? -31.024 -5.289 63.628 1.00 86.81 187 ALA A C 1
ATOM 1533 O O . ALA A 1 187 ? -30.124 -4.971 62.850 1.00 86.81 187 ALA A O 1
ATOM 1534 N N . ILE A 1 188 ? -32.313 -5.252 63.269 1.00 88.25 188 ILE A N 1
ATOM 1535 C CA . ILE A 1 188 ? -32.797 -4.794 61.955 1.00 88.25 188 ILE A CA 1
ATOM 1536 C C . ILE A 1 188 ? -32.407 -3.332 61.724 1.00 88.25 188 ILE A C 1
ATOM 1538 O O . ILE A 1 188 ? -31.929 -2.990 60.642 1.00 88.25 188 ILE A O 1
ATOM 1542 N N . HIS A 1 189 ? -32.577 -2.465 62.726 1.00 89.56 189 HIS A N 1
ATOM 1543 C CA . HIS A 1 189 ? -32.174 -1.061 62.625 1.00 89.56 189 HIS A CA 1
ATOM 1544 C C . HIS A 1 189 ? -30.667 -0.898 62.415 1.00 89.56 189 HIS A C 1
ATOM 1546 O O . HIS A 1 189 ? -30.257 -0.128 61.545 1.00 89.56 189 HIS A O 1
ATOM 1552 N N . VAL A 1 190 ? -29.847 -1.649 63.155 1.00 89.75 190 VAL A N 1
ATOM 1553 C CA . VAL A 1 190 ? -28.386 -1.642 62.993 1.00 89.75 190 VAL A CA 1
ATOM 1554 C C . VAL A 1 190 ? -27.992 -2.123 61.596 1.00 89.75 190 VAL A C 1
ATOM 1556 O O . VAL A 1 190 ? -27.201 -1.458 60.932 1.00 89.75 190 VAL A O 1
ATOM 1559 N N . LYS A 1 191 ? -28.585 -3.217 61.101 1.00 88.75 191 LYS A N 1
ATOM 1560 C CA . LYS A 1 191 ? -28.300 -3.743 59.758 1.00 88.75 191 LYS A CA 1
ATOM 1561 C C . LYS A 1 191 ? -28.768 -2.816 58.635 1.00 88.75 191 LYS A C 1
ATOM 1563 O O . LYS A 1 191 ? -28.065 -2.684 57.638 1.00 88.75 191 LYS A O 1
ATOM 1568 N N . ARG A 1 192 ? -29.901 -2.121 58.796 1.00 88.88 192 ARG A N 1
ATOM 1569 C CA . ARG A 1 192 ? -30.350 -1.080 57.848 1.00 88.88 192 ARG A CA 1
ATOM 1570 C C . ARG A 1 192 ? -29.378 0.092 57.792 1.00 88.88 192 ARG A C 1
ATOM 1572 O O . ARG A 1 192 ? -29.012 0.505 56.698 1.00 88.88 192 ARG A O 1
ATOM 1579 N N . ALA A 1 193 ? -28.932 0.584 58.948 1.00 89.81 193 ALA A N 1
ATOM 1580 C CA . ALA A 1 193 ? -27.958 1.669 59.013 1.00 89.81 193 ALA A CA 1
ATOM 1581 C C . ALA A 1 193 ? -26.595 1.253 58.429 1.00 89.81 193 ALA A C 1
ATOM 1583 O O . ALA A 1 193 ? -25.976 2.025 57.700 1.00 89.81 193 ALA A O 1
ATOM 1584 N N . GLU A 1 194 ? -26.146 0.022 58.702 1.00 89.12 194 GLU A N 1
ATOM 1585 C CA . GLU A 1 194 ? -24.928 -0.551 58.118 1.00 89.12 194 GLU A CA 1
ATOM 1586 C C . GLU A 1 194 ? -25.033 -0.645 56.586 1.00 89.12 194 GLU A C 1
ATOM 1588 O O . GLU A 1 194 ? -24.122 -0.207 55.883 1.00 89.12 194 GLU A O 1
ATOM 1593 N N . ARG A 1 195 ? -26.165 -1.140 56.066 1.00 89.81 195 ARG A N 1
ATOM 1594 C CA . ARG A 1 195 ? -26.447 -1.217 54.626 1.00 89.81 195 ARG A CA 1
ATOM 1595 C C . ARG A 1 195 ? -26.439 0.161 53.969 1.00 89.81 195 ARG A C 1
ATOM 1597 O O . ARG A 1 195 ? -25.768 0.341 52.961 1.00 89.81 195 ARG A O 1
ATOM 1604 N N . GLU A 1 196 ? -27.193 1.120 54.507 1.00 88.25 196 GLU A N 1
ATOM 1605 C CA . GLU A 1 196 ? -27.307 2.464 53.923 1.00 88.25 196 GLU A CA 1
ATOM 1606 C C . GLU A 1 196 ? -25.962 3.187 53.900 1.00 88.25 196 GLU A C 1
ATOM 1608 O O . GLU A 1 196 ? -25.624 3.809 52.894 1.00 88.25 196 GLU A O 1
ATOM 1613 N N . LYS A 1 197 ? -25.167 3.048 54.968 1.00 90.38 197 LYS A N 1
ATOM 1614 C CA . LYS A 1 197 ? -23.828 3.632 55.033 1.00 90.38 197 LYS A CA 1
ATOM 1615 C C . LYS A 1 197 ? -22.895 3.029 53.980 1.00 90.38 197 LYS A C 1
ATOM 1617 O O . LYS A 1 197 ? -22.334 3.781 53.189 1.00 90.38 197 LYS A O 1
ATOM 1622 N N . ARG A 1 198 ? -22.783 1.693 53.921 1.00 87.69 198 ARG A N 1
ATOM 1623 C CA . ARG A 1 198 ? -21.942 1.010 52.918 1.00 87.69 198 ARG A CA 1
ATOM 1624 C C . ARG A 1 198 ? -22.400 1.313 51.494 1.00 87.69 198 ARG A C 1
ATOM 1626 O O . ARG A 1 198 ? -21.577 1.527 50.615 1.00 87.69 198 ARG A O 1
ATOM 1633 N N . ARG A 1 199 ? -23.716 1.378 51.269 1.00 89.19 199 ARG A N 1
ATOM 1634 C CA . ARG A 1 199 ? -24.291 1.726 49.967 1.00 89.19 199 ARG A CA 1
ATOM 1635 C C . ARG A 1 199 ? -23.901 3.139 49.540 1.00 89.19 199 ARG A C 1
ATOM 1637 O O . ARG A 1 199 ? -23.509 3.317 48.397 1.00 89.19 199 ARG A O 1
ATOM 1644 N N . MET A 1 200 ? -23.995 4.126 50.433 1.00 89.50 200 MET A N 1
ATOM 1645 C CA . MET A 1 200 ? -23.597 5.503 50.115 1.00 89.50 200 MET A CA 1
ATOM 1646 C C . MET A 1 200 ? -22.096 5.628 49.824 1.00 89.50 200 MET A C 1
ATOM 1648 O O . MET A 1 200 ? -21.724 6.354 48.905 1.00 89.50 200 MET A O 1
ATOM 1652 N N . GLU A 1 201 ? -21.249 4.934 50.590 1.00 89.88 201 GLU A N 1
ATOM 1653 C CA . GLU A 1 201 ? -19.793 4.916 50.383 1.00 89.88 201 GLU A CA 1
ATOM 1654 C C . GLU A 1 201 ? -19.446 4.298 49.017 1.00 89.88 201 GLU A C 1
ATOM 1656 O O . GLU A 1 201 ? -18.793 4.950 48.201 1.00 89.88 201 GLU A O 1
ATOM 1661 N N . LEU A 1 202 ? -19.998 3.120 48.706 1.00 90.50 202 LEU A N 1
ATOM 1662 C CA . LEU A 1 202 ? -19.792 2.455 47.417 1.00 90.50 202 LEU A CA 1
ATOM 1663 C C . LEU A 1 202 ? -20.355 3.252 46.238 1.00 90.50 202 LEU A C 1
ATOM 1665 O O . LEU A 1 202 ? -19.676 3.393 45.227 1.00 90.50 202 LEU A O 1
ATOM 1669 N N . GLU A 1 203 ? -21.565 3.812 46.338 1.00 88.12 203 GLU A N 1
ATOM 1670 C CA . GLU A 1 203 ? -22.141 4.638 45.265 1.00 88.12 203 GLU A CA 1
ATOM 1671 C C . GLU A 1 203 ? -21.260 5.861 44.953 1.00 88.12 203 GLU A C 1
ATOM 1673 O O . GLU A 1 203 ? -21.108 6.229 43.783 1.00 88.12 203 GLU A O 1
ATOM 1678 N N . ALA A 1 204 ? -20.641 6.471 45.970 1.00 90.88 204 ALA A N 1
ATOM 1679 C CA . ALA A 1 204 ? -19.715 7.584 45.785 1.00 90.88 204 ALA A CA 1
ATOM 1680 C C . ALA A 1 204 ? -18.401 7.143 45.115 1.00 90.88 204 ALA A C 1
ATOM 1682 O O . ALA A 1 204 ? -17.931 7.816 44.192 1.00 90.88 204 ALA A O 1
ATOM 1683 N N . GLU A 1 205 ? -17.830 6.012 45.535 1.00 91.81 205 GLU A N 1
ATOM 1684 C CA . GLU A 1 205 ? -16.608 5.448 44.948 1.00 91.81 205 GLU A CA 1
ATOM 1685 C C . GLU A 1 205 ? -16.827 4.998 43.499 1.00 91.81 205 GLU A C 1
ATOM 1687 O O . GLU A 1 205 ? -16.061 5.379 42.611 1.00 91.81 205 GLU A O 1
ATOM 1692 N N . PHE A 1 206 ? -17.934 4.310 43.213 1.00 90.94 206 PHE A N 1
ATOM 1693 C CA . PHE A 1 206 ? -18.338 3.952 41.853 1.00 90.94 206 PHE A CA 1
ATOM 1694 C C . PHE A 1 206 ? -18.502 5.179 40.958 1.00 90.94 206 PHE A C 1
ATOM 1696 O O . PHE A 1 206 ? -18.003 5.190 39.831 1.00 90.94 206 PHE A O 1
ATOM 1703 N N . ALA A 1 207 ? -19.179 6.226 41.438 1.00 90.12 207 ALA A N 1
ATOM 1704 C CA . ALA A 1 207 ? -19.352 7.456 40.670 1.00 90.12 207 ALA A CA 1
ATOM 1705 C C . ALA A 1 207 ? -18.004 8.131 40.365 1.00 90.12 207 ALA A C 1
ATOM 1707 O O . ALA A 1 207 ? -17.800 8.627 39.252 1.00 90.12 207 ALA A O 1
ATOM 1708 N N . ALA A 1 208 ? -17.070 8.114 41.321 1.00 91.88 208 ALA A N 1
ATOM 1709 C CA . ALA A 1 208 ? -15.729 8.657 41.142 1.00 91.88 208 ALA A CA 1
ATOM 1710 C C . ALA A 1 208 ? -14.915 7.851 40.116 1.00 91.88 208 ALA A C 1
ATOM 1712 O O . ALA A 1 208 ? -14.400 8.438 39.159 1.00 91.88 208 ALA A O 1
ATOM 1713 N N . VAL A 1 209 ? -14.841 6.523 40.263 1.00 91.88 209 VAL A N 1
ATOM 1714 C CA . VAL A 1 209 ? -14.090 5.643 39.350 1.00 91.88 209 VAL A CA 1
ATOM 1715 C C . VAL A 1 209 ? -14.697 5.676 37.947 1.00 91.88 209 VAL A C 1
ATOM 1717 O O . VAL A 1 209 ? -13.977 5.864 36.967 1.00 91.88 209 VAL A O 1
ATOM 1720 N N . HIS A 1 210 ? -16.024 5.610 37.822 1.00 90.62 210 HIS A N 1
ATOM 1721 C CA . HIS A 1 210 ? -16.695 5.731 36.527 1.00 90.62 210 HIS A CA 1
ATOM 1722 C C . HIS A 1 210 ? -16.430 7.100 35.879 1.00 90.62 210 HIS A C 1
ATOM 1724 O O . HIS A 1 210 ? -16.179 7.181 34.676 1.00 90.62 210 HIS A O 1
ATOM 1730 N N . GLY A 1 211 ? -16.432 8.185 36.661 1.00 91.56 211 GLY A N 1
ATOM 1731 C CA . GLY A 1 211 ? -16.050 9.515 36.186 1.00 91.56 211 GLY A CA 1
ATOM 1732 C C . GLY A 1 211 ? -14.624 9.555 35.626 1.00 91.56 211 GLY A C 1
ATOM 1733 O O . GLY A 1 211 ? -14.410 10.084 34.534 1.00 91.56 211 GLY A O 1
ATOM 1734 N N . GLN A 1 212 ? -13.661 8.945 36.324 1.00 91.94 212 GLN A N 1
ATOM 1735 C CA . GLN A 1 212 ? -12.275 8.835 35.857 1.00 91.94 212 GLN A CA 1
ATOM 1736 C C . GLN A 1 212 ? -12.156 7.989 34.584 1.00 91.94 212 GLN A C 1
ATOM 1738 O O . GLN A 1 212 ? -11.470 8.394 33.647 1.00 91.94 212 GLN A O 1
ATOM 1743 N N . VAL A 1 213 ? -12.856 6.852 34.505 1.00 92.31 213 VAL A N 1
ATOM 1744 C CA . VAL A 1 213 ? -12.882 5.998 33.306 1.00 92.31 213 VAL A CA 1
ATOM 1745 C C . VAL A 1 213 ? -13.437 6.764 32.107 1.00 92.31 213 VAL A C 1
ATOM 1747 O O . VAL A 1 213 ? -12.842 6.721 31.034 1.00 92.31 213 VAL A O 1
ATOM 1750 N N . GLN A 1 214 ? -14.526 7.518 32.274 1.00 91.19 214 GLN A N 1
ATOM 1751 C CA . GLN A 1 214 ? -15.091 8.336 31.194 1.00 91.19 214 GLN A CA 1
ATOM 1752 C C . GLN A 1 214 ? -14.129 9.440 30.737 1.00 91.19 214 GLN A C 1
ATOM 1754 O O . GLN A 1 214 ? -13.983 9.671 29.539 1.00 91.19 214 GLN A O 1
ATOM 1759 N N . GLN A 1 215 ? -13.423 10.091 31.667 1.00 92.69 215 GLN A N 1
ATOM 1760 C CA . GLN A 1 215 ? -12.399 11.084 31.323 1.00 92.69 215 GLN A CA 1
ATOM 1761 C C . GLN A 1 215 ? -11.222 10.459 30.563 1.00 92.69 215 GLN A C 1
ATOM 1763 O O . GLN A 1 215 ? -10.788 11.023 29.559 1.00 92.69 215 GLN A O 1
ATOM 1768 N N . LYS A 1 216 ? -10.735 9.290 31.002 1.00 92.81 216 LYS A N 1
ATOM 1769 C CA . LYS A 1 216 ? -9.660 8.542 30.330 1.00 92.81 216 LYS A CA 1
ATOM 1770 C C . LYS A 1 216 ? -10.084 8.066 28.938 1.00 92.81 216 LYS A C 1
ATOM 1772 O O . LYS A 1 216 ? -9.316 8.245 28.001 1.00 92.81 216 LYS A O 1
ATOM 1777 N N . LYS A 1 217 ? -11.310 7.551 28.774 1.00 92.56 217 LYS A N 1
ATOM 1778 C CA . LYS A 1 217 ? -11.876 7.185 27.459 1.00 92.56 217 LYS A CA 1
ATOM 1779 C C . LYS A 1 217 ? -11.960 8.393 26.529 1.00 92.56 217 LYS A C 1
ATOM 1781 O O . LYS A 1 217 ? -11.438 8.347 25.426 1.00 92.56 217 LYS A O 1
ATOM 1786 N N . ALA A 1 218 ? -12.488 9.519 27.006 1.00 92.88 218 ALA A N 1
ATOM 1787 C CA . ALA A 1 218 ? -12.535 10.744 26.210 1.00 92.88 218 ALA A CA 1
ATOM 1788 C C . ALA A 1 218 ? -11.135 11.291 25.859 1.00 92.88 218 ALA A C 1
ATOM 1790 O O . ALA A 1 218 ? -10.960 11.923 24.818 1.00 92.88 218 ALA A O 1
ATOM 1791 N N . ALA A 1 219 ? -10.136 11.095 26.727 1.00 92.19 219 ALA A N 1
ATOM 1792 C CA . ALA A 1 219 ? -8.746 11.442 26.433 1.00 92.19 219 ALA A CA 1
ATOM 1793 C C . ALA A 1 219 ? -8.128 10.498 25.389 1.00 92.19 219 ALA A C 1
ATOM 1795 O O . ALA A 1 219 ? -7.414 10.976 24.507 1.00 92.19 219 ALA A O 1
ATOM 1796 N N . LEU A 1 220 ? -8.437 9.200 25.464 1.00 93.56 220 LEU A N 1
ATOM 1797 C CA . LEU A 1 220 ? -8.033 8.192 24.488 1.00 93.56 220 LEU A CA 1
ATOM 1798 C C . LEU A 1 220 ? -8.610 8.511 23.104 1.00 93.56 220 LEU A C 1
ATOM 1800 O O . LEU A 1 220 ? -7.832 8.668 22.173 1.00 93.56 220 LEU A O 1
ATOM 1804 N N . ASP A 1 221 ? -9.919 8.755 22.996 1.00 91.69 221 ASP A N 1
ATOM 1805 C CA . ASP A 1 221 ? -10.579 9.099 21.726 1.00 91.69 221 ASP A CA 1
ATOM 1806 C C . ASP A 1 221 ? -9.931 10.327 21.058 1.00 91.69 221 ASP A C 1
ATOM 1808 O O . ASP A 1 221 ? -9.723 10.376 19.846 1.00 91.69 221 ASP A O 1
ATOM 1812 N N . ARG A 1 222 ? -9.564 11.343 21.855 1.00 91.94 222 ARG A N 1
ATOM 1813 C CA . ARG A 1 222 ? -8.866 12.539 21.350 1.00 91.94 222 ARG A CA 1
ATOM 1814 C C . ARG A 1 222 ? -7.459 12.225 20.851 1.00 91.94 222 ARG A C 1
ATOM 1816 O O . ARG A 1 222 ? -7.034 12.816 19.860 1.00 91.94 222 ARG A O 1
ATOM 1823 N N . LEU A 1 223 ? -6.724 11.358 21.549 1.00 91.75 223 LEU A N 1
ATOM 1824 C CA . LEU A 1 223 ? -5.385 10.939 21.135 1.00 91.75 223 LEU A CA 1
ATOM 1825 C C . LEU A 1 223 ? -5.434 10.049 19.895 1.00 91.75 223 LEU A C 1
ATOM 1827 O O . LEU A 1 223 ? -4.586 10.215 19.029 1.00 91.75 223 LEU A O 1
ATOM 1831 N N . GLU A 1 224 ? -6.429 9.173 19.775 1.00 90.12 224 GLU A N 1
ATOM 1832 C CA . GLU A 1 224 ? -6.654 8.351 18.583 1.00 90.12 224 GLU A CA 1
ATOM 1833 C C . GLU A 1 224 ? -6.975 9.216 17.359 1.00 90.12 224 GLU A C 1
ATOM 1835 O O . GLU A 1 224 ? -6.361 9.041 16.308 1.00 90.12 224 GLU A O 1
ATOM 1840 N N . MET A 1 225 ? -7.855 10.217 17.499 1.00 90.50 225 MET A N 1
ATOM 1841 C CA . MET A 1 225 ? -8.105 11.190 16.426 1.00 90.50 225 MET A CA 1
ATOM 1842 C C . MET A 1 225 ? -6.829 11.951 16.040 1.00 90.50 225 MET A C 1
ATOM 1844 O O . MET A 1 225 ? -6.529 12.095 14.857 1.00 90.50 225 MET A O 1
ATOM 1848 N N . ALA A 1 226 ? -6.051 12.405 17.029 1.00 89.50 226 ALA A N 1
ATOM 1849 C CA . ALA A 1 226 ? -4.794 13.104 16.777 1.00 89.50 226 ALA A CA 1
ATOM 1850 C C . ALA A 1 226 ? -3.744 12.202 16.103 1.00 89.50 226 ALA A C 1
ATOM 1852 O O . ALA A 1 226 ? -3.044 12.665 15.205 1.00 89.50 226 ALA A O 1
ATOM 1853 N N . LEU A 1 227 ? -3.647 10.927 16.495 1.00 88.19 227 LEU A N 1
ATOM 1854 C CA . LEU A 1 227 ? -2.782 9.934 15.854 1.00 88.19 227 LEU A CA 1
ATOM 1855 C C . LEU A 1 227 ? -3.193 9.707 14.399 1.00 88.19 227 LEU A C 1
ATOM 1857 O O . LEU A 1 227 ? -2.335 9.777 13.525 1.00 88.19 227 LEU A O 1
ATOM 1861 N N . GLY A 1 228 ? -4.490 9.551 14.122 1.00 87.75 228 GLY A N 1
ATOM 1862 C CA . GLY A 1 228 ? -4.996 9.427 12.752 1.00 87.75 228 GLY A CA 1
ATOM 1863 C C . GLY A 1 228 ? -4.662 10.644 11.878 1.00 87.75 228 GLY A C 1
ATOM 1864 O O . GLY A 1 228 ? -4.219 10.493 10.737 1.00 87.75 228 GLY A O 1
ATOM 1865 N N . ASP A 1 229 ? -4.788 11.860 12.418 1.00 89.06 229 ASP A N 1
ATOM 1866 C CA . ASP A 1 229 ? -4.376 13.086 11.720 1.00 89.06 229 ASP A CA 1
ATOM 1867 C C . ASP A 1 229 ? -2.856 13.115 11.468 1.00 89.06 229 ASP A C 1
ATOM 1869 O O . ASP A 1 229 ? -2.393 13.484 10.381 1.00 89.06 229 ASP A O 1
ATOM 1873 N N . MET A 1 230 ? -2.054 12.702 12.452 1.00 85.38 230 MET A N 1
ATOM 1874 C CA . MET A 1 230 ? -0.597 12.626 12.329 1.00 85.38 230 MET A CA 1
ATOM 1875 C C . MET A 1 230 ? -0.161 11.589 11.289 1.00 85.38 230 MET A C 1
ATOM 1877 O O . MET A 1 230 ? 0.687 11.900 10.452 1.00 85.38 230 MET A O 1
ATOM 1881 N N . GLU A 1 231 ? -0.781 10.415 11.253 1.00 85.12 231 GLU A N 1
ATOM 1882 C CA . GLU A 1 231 ? -0.541 9.391 10.232 1.00 85.12 231 GLU A CA 1
ATOM 1883 C C . GLU A 1 231 ? -0.910 9.895 8.833 1.00 85.12 231 GLU A C 1
ATOM 1885 O O . GLU A 1 231 ? -0.102 9.812 7.905 1.00 85.12 231 GLU A O 1
ATOM 1890 N N . ALA A 1 232 ? -2.073 10.534 8.680 1.00 86.00 232 ALA A N 1
ATOM 1891 C CA . ALA A 1 232 ? -2.485 11.112 7.403 1.00 86.00 232 ALA A CA 1
ATOM 1892 C C . ALA A 1 232 ? -1.514 12.206 6.913 1.00 86.00 232 ALA A C 1
ATOM 1894 O O . ALA A 1 232 ? -1.216 12.306 5.712 1.00 86.00 232 ALA A O 1
ATOM 1895 N N . THR A 1 233 ? -0.994 13.037 7.827 1.00 87.25 233 THR A N 1
ATOM 1896 C CA . THR A 1 233 ? 0.028 14.041 7.483 1.00 87.25 233 THR A CA 1
ATOM 1897 C C . THR A 1 233 ? 1.363 13.401 7.122 1.00 87.25 233 THR A C 1
ATOM 1899 O O . THR A 1 233 ? 1.969 13.822 6.132 1.00 87.25 233 THR A O 1
ATOM 1902 N N . ARG A 1 234 ? 1.787 12.357 7.840 1.00 83.75 234 ARG A N 1
ATOM 1903 C CA . ARG A 1 234 ? 2.992 11.579 7.539 1.00 83.75 234 ARG A CA 1
ATOM 1904 C C . ARG A 1 234 ? 2.916 10.959 6.150 1.00 83.75 234 ARG A C 1
ATOM 1906 O O . ARG A 1 234 ? 3.784 11.230 5.329 1.00 83.75 234 ARG A O 1
ATOM 1913 N N . GLU A 1 235 ? 1.849 10.237 5.822 1.00 79.50 235 GLU A N 1
ATOM 1914 C CA . GLU A 1 235 ? 1.704 9.642 4.490 1.00 79.50 235 GLU A CA 1
ATOM 1915 C C . GLU A 1 235 ? 1.733 10.692 3.375 1.00 79.50 235 GLU A C 1
ATOM 1917 O O . GLU A 1 235 ? 2.263 10.480 2.280 1.00 79.50 235 GLU A O 1
ATOM 1922 N N . ARG A 1 236 ? 1.121 11.858 3.618 1.00 84.06 236 ARG A N 1
ATOM 1923 C CA . ARG A 1 236 ? 1.168 12.963 2.663 1.00 84.06 236 ARG A CA 1
ATOM 1924 C C . ARG A 1 236 ? 2.603 13.446 2.464 1.00 84.06 236 ARG A C 1
ATOM 1926 O O . ARG A 1 236 ? 2.979 13.700 1.317 1.00 84.06 236 ARG A O 1
ATOM 1933 N N . LYS A 1 237 ? 3.376 13.559 3.541 1.00 81.12 237 LYS A N 1
ATOM 1934 C CA . LYS A 1 237 ? 4.788 13.945 3.505 1.00 81.12 237 LYS A CA 1
ATOM 1935 C C . LYS A 1 237 ? 5.647 12.891 2.817 1.00 81.12 237 LYS A C 1
ATOM 1937 O O . LYS A 1 237 ? 6.428 13.262 1.949 1.00 81.12 237 LYS A O 1
ATOM 1942 N N . ASP A 1 238 ? 5.398 11.607 3.046 1.00 75.94 238 ASP A N 1
ATOM 1943 C CA . ASP A 1 238 ? 6.072 10.506 2.346 1.00 75.94 238 ASP A CA 1
ATOM 1944 C C . ASP A 1 238 ? 5.782 10.531 0.833 1.00 75.94 238 ASP A C 1
ATOM 1946 O O . ASP A 1 238 ? 6.679 10.369 0.001 1.00 75.94 238 ASP A O 1
ATOM 1950 N N . ARG A 1 239 ? 4.541 10.845 0.430 1.00 80.19 239 ARG A N 1
ATOM 1951 C CA . ARG A 1 239 ? 4.194 11.053 -0.990 1.00 80.19 239 ARG A CA 1
ATOM 1952 C C . ARG A 1 239 ? 4.890 12.277 -1.590 1.00 80.19 239 ARG A C 1
ATOM 1954 O O . ARG A 1 239 ? 5.279 12.249 -2.761 1.00 80.19 239 ARG A O 1
ATOM 1961 N N . GLU A 1 240 ? 5.006 13.371 -0.838 1.00 80.69 240 GLU A N 1
ATOM 1962 C CA . GLU A 1 240 ? 5.744 14.571 -1.257 1.00 80.69 240 GLU A CA 1
ATOM 1963 C C . GLU A 1 240 ? 7.247 14.275 -1.385 1.00 80.69 240 GLU A C 1
ATOM 1965 O O . GLU A 1 240 ? 7.853 14.639 -2.396 1.00 80.69 240 GLU A O 1
ATOM 1970 N N . PHE A 1 241 ? 7.811 13.517 -0.447 1.00 75.19 241 PHE A N 1
ATOM 1971 C CA . PHE A 1 241 ? 9.187 13.033 -0.452 1.00 75.19 241 PHE A CA 1
ATOM 1972 C C . PHE A 1 241 ? 9.480 12.155 -1.674 1.00 75.19 241 PHE A C 1
ATOM 1974 O O . PHE A 1 241 ? 10.401 12.444 -2.435 1.00 75.19 241 PHE A O 1
ATOM 1981 N N . GLY A 1 242 ? 8.621 11.176 -1.976 1.00 73.44 242 GLY A N 1
ATOM 1982 C CA . GLY A 1 242 ? 8.759 10.345 -3.178 1.00 73.44 242 GLY A CA 1
ATOM 1983 C C . GLY A 1 242 ? 8.634 11.132 -4.494 1.00 73.44 242 GLY A C 1
ATOM 1984 O O . GLY A 1 242 ? 9.195 10.748 -5.523 1.00 73.44 242 GLY A O 1
ATOM 1985 N N . ARG A 1 243 ? 7.919 12.268 -4.508 1.00 78.56 243 ARG A N 1
ATOM 1986 C CA . ARG A 1 243 ? 7.916 13.186 -5.666 1.00 78.56 243 ARG A CA 1
ATOM 1987 C C . ARG A 1 243 ? 9.219 13.972 -5.767 1.00 78.56 243 ARG A C 1
ATOM 1989 O O . ARG A 1 243 ? 9.707 14.157 -6.877 1.00 78.56 243 ARG A O 1
ATOM 1996 N N . LEU A 1 244 ? 9.761 14.450 -4.648 1.00 76.94 244 LEU A N 1
ATOM 1997 C CA . LEU A 1 244 ? 11.052 15.143 -4.624 1.00 76.94 244 LEU A CA 1
ATOM 1998 C C . LEU A 1 244 ? 12.179 14.219 -5.088 1.00 76.94 244 LEU A C 1
ATOM 2000 O O . LEU A 1 244 ? 12.962 14.627 -5.937 1.00 76.94 244 LEU A O 1
ATOM 2004 N N . GLN A 1 245 ? 12.187 12.967 -4.625 1.00 74.25 245 GLN A N 1
ATOM 2005 C CA . GLN A 1 245 ? 13.162 11.957 -5.030 1.00 74.25 245 GLN A CA 1
ATOM 2006 C C . GLN A 1 245 ? 13.128 11.693 -6.540 1.00 74.25 245 GLN A C 1
ATOM 2008 O O . GLN A 1 245 ? 14.176 11.687 -7.177 1.00 74.25 245 GLN A O 1
ATOM 2013 N N . ARG A 1 246 ? 11.937 11.539 -7.138 1.00 76.19 246 ARG A N 1
ATOM 2014 C CA . ARG A 1 246 ? 11.809 11.384 -8.599 1.00 76.19 246 ARG A CA 1
ATOM 2015 C C . ARG A 1 246 ? 12.329 12.598 -9.364 1.00 76.19 246 ARG A C 1
ATOM 2017 O O . ARG A 1 246 ? 13.130 12.424 -10.270 1.00 76.19 246 ARG A O 1
ATOM 2024 N N . ASN A 1 247 ? 11.946 13.812 -8.957 1.00 76.19 247 ASN A N 1
ATOM 2025 C CA . ASN A 1 247 ? 12.428 15.031 -9.616 1.00 76.19 247 ASN A CA 1
ATOM 2026 C C . ASN A 1 247 ? 13.958 15.184 -9.499 1.00 76.19 247 ASN A C 1
ATOM 2028 O O . ASN A 1 247 ? 14.593 15.671 -10.425 1.00 76.19 247 ASN A O 1
ATOM 2032 N N . LEU A 1 248 ? 14.548 14.804 -8.359 1.00 74.12 248 LEU A N 1
ATOM 2033 C CA . LEU A 1 248 ? 16.000 14.823 -8.171 1.00 74.12 248 LEU A CA 1
ATOM 2034 C C . LEU A 1 248 ? 16.684 13.802 -9.090 1.00 74.12 248 LEU A C 1
ATOM 2036 O O . LEU A 1 248 ? 17.685 14.126 -9.717 1.00 74.12 248 LEU A O 1
ATOM 2040 N N . MET A 1 249 ? 16.130 12.594 -9.210 1.00 70.69 249 MET A N 1
ATOM 2041 C CA . MET A 1 249 ? 16.661 11.575 -10.119 1.00 70.69 249 MET A CA 1
ATOM 2042 C C . MET A 1 249 ? 16.566 11.999 -11.587 1.00 70.69 249 MET A C 1
ATOM 2044 O O . MET A 1 249 ? 17.520 11.785 -12.328 1.00 70.69 249 MET A O 1
ATOM 2048 N N . GLU A 1 250 ? 15.466 12.638 -11.990 1.00 76.31 250 GLU A N 1
ATOM 2049 C CA . GLU A 1 250 ? 15.324 13.242 -13.323 1.00 76.31 250 GLU A CA 1
ATOM 2050 C C . GLU A 1 250 ? 16.417 14.295 -13.565 1.00 76.31 250 GLU A C 1
ATOM 2052 O O . GLU A 1 250 ? 17.141 14.201 -14.552 1.00 76.31 250 GLU A O 1
ATOM 2057 N N . LEU A 1 251 ? 16.625 15.227 -12.625 1.00 73.62 251 LEU A N 1
ATOM 2058 C CA . LEU A 1 251 ? 17.684 16.242 -12.728 1.00 73.62 251 LEU A CA 1
ATOM 2059 C C . LEU A 1 251 ? 19.084 15.619 -12.832 1.00 73.62 251 LEU A C 1
ATOM 2061 O O . LEU A 1 251 ? 19.901 16.071 -13.629 1.00 73.62 251 LEU A O 1
ATOM 2065 N N . LEU A 1 252 ? 19.374 14.571 -12.056 1.00 72.62 252 LEU A N 1
ATOM 2066 C CA . LEU A 1 252 ? 20.661 13.868 -12.115 1.00 72.62 252 LEU A CA 1
ATOM 2067 C C . LEU A 1 252 ? 20.865 13.146 -13.455 1.00 72.62 252 LEU A C 1
ATOM 2069 O O . LEU A 1 252 ? 21.974 13.146 -13.988 1.00 72.62 252 LEU A O 1
ATOM 2073 N N . GLN A 1 253 ? 19.811 12.550 -14.018 1.00 72.25 253 GLN A N 1
ATOM 2074 C CA . GLN A 1 253 ? 19.858 11.933 -15.346 1.00 72.25 253 GLN A CA 1
ATOM 2075 C C . GLN A 1 253 ? 20.075 12.978 -16.446 1.00 72.25 253 GLN A C 1
ATOM 2077 O O . GLN A 1 253 ? 20.893 12.757 -17.337 1.00 72.25 253 GLN A O 1
ATOM 2082 N N . GLU A 1 254 ? 19.406 14.129 -16.357 1.00 76.06 254 GLU A N 1
ATOM 2083 C CA . GLU A 1 254 ? 19.598 15.256 -17.276 1.00 76.06 254 GLU A CA 1
ATOM 2084 C C . GLU A 1 254 ? 21.030 15.811 -17.198 1.00 76.06 254 GLU A C 1
ATOM 2086 O O . GLU A 1 254 ? 21.659 16.037 -18.231 1.00 76.06 254 GLU A O 1
ATOM 2091 N N . GLN A 1 255 ? 21.591 15.963 -15.991 1.00 72.81 255 GLN A N 1
ATOM 2092 C CA . GLN A 1 255 ? 22.995 16.358 -15.803 1.00 72.81 255 GLN A CA 1
ATOM 2093 C C . GLN A 1 255 ? 23.967 15.347 -16.415 1.00 72.81 255 GLN A C 1
ATOM 2095 O O . GLN A 1 255 ? 24.928 15.735 -17.080 1.00 72.81 255 GLN A O 1
ATOM 2100 N N . LYS A 1 256 ? 23.713 14.050 -16.216 1.00 71.19 256 LYS A N 1
ATOM 2101 C CA . LYS A 1 256 ? 24.529 12.983 -16.801 1.00 71.19 256 LYS A CA 1
ATOM 2102 C C . LYS A 1 256 ? 24.508 13.045 -18.328 1.00 71.19 256 LYS A C 1
ATOM 2104 O O . LYS A 1 256 ? 25.564 12.994 -18.946 1.00 71.19 256 LYS A O 1
ATOM 2109 N N . PHE A 1 257 ? 23.328 13.211 -18.922 1.00 73.69 257 PHE A N 1
ATOM 2110 C CA . PHE A 1 257 ? 23.189 13.328 -20.370 1.00 73.69 257 PHE A CA 1
ATOM 2111 C C . PHE A 1 257 ? 23.984 14.516 -20.930 1.00 73.69 257 PHE A C 1
ATOM 2113 O O . PHE A 1 257 ? 24.716 14.363 -21.903 1.00 73.69 257 PHE A O 1
ATOM 2120 N N . GLU A 1 258 ? 23.910 15.688 -20.294 1.00 72.00 258 GLU A N 1
ATOM 2121 C CA . GLU A 1 258 ? 24.689 16.861 -20.719 1.00 72.00 258 GLU A CA 1
ATOM 2122 C C . GLU A 1 258 ? 26.210 16.634 -20.592 1.00 72.00 258 GLU A C 1
ATOM 2124 O O . GLU A 1 258 ? 26.976 17.067 -21.458 1.00 72.00 258 GLU A O 1
ATOM 2129 N N . LEU A 1 259 ? 26.665 15.913 -19.559 1.00 66.75 259 LEU A N 1
ATOM 2130 C CA . LEU A 1 259 ? 28.073 15.520 -19.411 1.00 66.75 259 LEU A CA 1
ATOM 2131 C C . LEU A 1 259 ? 28.527 14.548 -20.508 1.00 66.75 259 LEU A C 1
ATOM 2133 O O . LEU A 1 259 ? 29.625 14.710 -21.046 1.00 66.75 259 LEU A O 1
ATOM 2137 N N . ASP A 1 260 ? 27.695 13.570 -20.858 1.00 69.94 260 ASP A N 1
ATOM 2138 C CA . ASP A 1 260 ? 27.983 12.602 -21.919 1.00 69.94 260 ASP A CA 1
ATOM 2139 C C . ASP A 1 260 ? 28.034 13.294 -23.295 1.00 69.94 260 ASP A C 1
ATOM 2141 O O . ASP A 1 260 ? 28.975 13.080 -24.059 1.00 69.94 260 ASP A O 1
ATOM 2145 N N . VAL A 1 261 ? 27.124 14.238 -23.567 1.00 71.81 261 VAL A N 1
ATOM 2146 C CA . VAL A 1 261 ? 27.145 15.066 -24.789 1.00 71.81 261 VAL A CA 1
ATOM 2147 C C . VAL A 1 261 ? 28.406 15.933 -24.869 1.00 71.81 261 VAL A C 1
ATOM 2149 O O . VAL A 1 261 ? 28.993 16.085 -25.944 1.00 71.81 261 VAL A O 1
ATOM 2152 N N . LEU A 1 262 ? 28.849 16.521 -23.753 1.00 66.75 262 LEU A N 1
ATOM 2153 C CA . LEU A 1 262 ? 30.106 17.275 -23.716 1.00 66.75 262 LEU A CA 1
ATOM 2154 C C . LEU A 1 262 ? 31.322 16.375 -23.954 1.00 66.75 262 LEU A C 1
ATOM 2156 O O . LEU A 1 262 ? 32.252 16.800 -24.640 1.00 66.75 262 LEU A O 1
ATOM 2160 N N . ARG 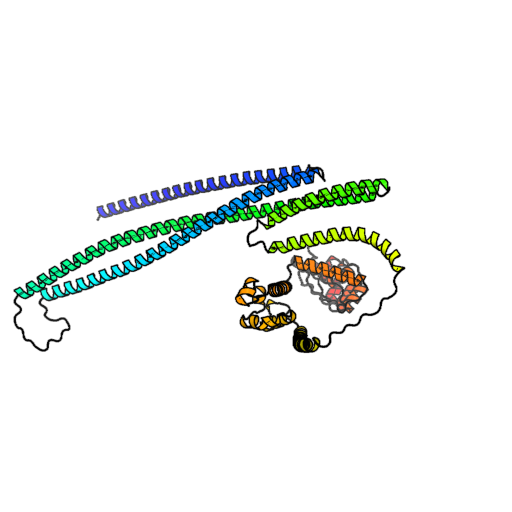A 1 263 ? 31.311 15.143 -23.432 1.00 64.25 263 ARG A N 1
ATOM 2161 C CA . ARG A 1 263 ? 32.354 14.143 -23.697 1.00 64.25 263 ARG A CA 1
ATOM 2162 C C . ARG A 1 263 ? 32.394 13.748 -25.166 1.00 64.25 263 ARG A C 1
ATOM 2164 O O . ARG A 1 263 ? 33.465 13.791 -25.759 1.00 64.25 263 ARG A O 1
ATOM 2171 N N . GLU A 1 264 ? 31.254 13.439 -25.776 1.00 66.62 264 GLU A N 1
ATOM 2172 C CA . GLU A 1 264 ? 31.177 13.110 -27.203 1.00 66.62 264 GLU A CA 1
ATOM 2173 C C . GLU A 1 264 ? 31.673 14.260 -28.084 1.00 66.62 264 GLU A C 1
ATOM 2175 O O . GLU A 1 264 ? 32.471 14.042 -28.996 1.00 66.62 264 GLU A O 1
ATOM 2180 N N . LYS A 1 265 ? 31.271 15.502 -27.782 1.00 63.69 265 LYS A N 1
ATOM 2181 C CA . LYS A 1 265 ? 31.779 16.695 -28.480 1.00 63.69 265 LYS A CA 1
ATOM 2182 C C . LYS A 1 265 ? 33.278 16.901 -28.257 1.00 63.69 265 LYS A C 1
ATOM 2184 O O . LYS A 1 265 ? 33.971 17.295 -29.192 1.00 63.69 265 LYS A O 1
ATOM 2189 N N . GLY A 1 266 ? 33.784 16.615 -27.056 1.00 59.31 266 GLY A N 1
ATOM 2190 C CA . GLY A 1 266 ? 35.215 16.611 -26.744 1.00 59.31 266 GLY A CA 1
ATOM 2191 C C . GLY A 1 266 ? 35.984 15.608 -27.606 1.00 59.31 266 GLY A C 1
ATOM 2192 O O . GLY A 1 266 ? 36.924 15.993 -28.293 1.00 59.31 266 GLY A O 1
ATOM 2193 N N . ILE A 1 267 ? 35.505 14.364 -27.681 1.00 55.34 267 ILE A N 1
ATOM 2194 C CA . ILE A 1 267 ? 36.084 13.289 -28.505 1.00 55.34 267 ILE A CA 1
ATOM 2195 C C . ILE A 1 267 ? 36.032 13.645 -30.005 1.00 55.34 267 ILE A C 1
ATOM 2197 O O . ILE A 1 267 ? 36.981 13.394 -30.751 1.00 55.34 267 ILE A O 1
ATOM 2201 N N . GLN A 1 268 ? 34.950 14.269 -30.476 1.00 49.66 268 GLN A N 1
ATOM 2202 C CA . GLN A 1 268 ? 34.823 14.738 -31.864 1.00 49.66 268 GLN A CA 1
ATOM 2203 C C . GLN A 1 268 ? 35.797 15.884 -32.187 1.00 49.66 268 GLN A C 1
ATOM 2205 O O . GLN A 1 268 ? 36.397 15.910 -33.260 1.00 49.66 268 GLN A O 1
ATOM 2210 N N . LEU A 1 269 ? 36.002 16.819 -31.256 1.00 50.59 269 LEU A N 1
ATOM 2211 C CA . LEU A 1 269 ? 37.006 17.879 -31.386 1.00 50.59 269 LEU A CA 1
ATOM 2212 C C . LEU A 1 269 ? 38.433 17.320 -31.353 1.00 50.59 269 LEU A C 1
ATOM 2214 O O . LEU A 1 269 ? 39.273 17.763 -32.134 1.00 50.59 269 LEU A O 1
ATOM 2218 N N . GLU A 1 270 ? 38.713 16.332 -30.505 1.00 47.59 270 GLU A N 1
ATOM 2219 C CA . GLU A 1 270 ? 40.005 15.636 -30.424 1.00 47.59 270 GLU A CA 1
ATOM 2220 C C . GLU A 1 270 ? 40.326 14.864 -31.710 1.00 47.59 270 GLU A C 1
ATOM 2222 O O . GLU A 1 270 ? 41.414 15.010 -32.264 1.00 47.59 270 GLU A O 1
ATOM 2227 N N . THR A 1 271 ? 39.363 14.113 -32.248 1.00 49.72 271 THR A N 1
ATOM 2228 C CA . THR A 1 271 ? 39.515 13.401 -33.530 1.00 49.72 271 THR A CA 1
ATOM 2229 C C . THR A 1 271 ? 39.669 14.356 -34.720 1.00 49.72 271 THR A C 1
ATOM 2231 O O . THR A 1 271 ? 40.457 14.076 -35.623 1.00 49.72 271 THR A O 1
ATOM 2234 N N . ALA A 1 272 ? 39.000 15.515 -34.709 1.00 43.94 272 ALA A N 1
ATOM 2235 C CA . ALA A 1 272 ? 39.136 16.538 -35.751 1.00 43.94 272 ALA A CA 1
ATOM 2236 C C . ALA A 1 272 ? 40.459 17.332 -35.675 1.00 43.94 272 ALA A C 1
ATOM 2238 O O . ALA A 1 272 ? 40.969 17.795 -36.697 1.00 43.94 272 ALA A O 1
ATOM 2239 N N . THR A 1 273 ? 41.035 17.493 -34.480 1.00 47.09 273 THR A N 1
ATOM 2240 C CA . THR A 1 273 ? 42.283 18.250 -34.245 1.00 47.09 273 THR A CA 1
ATOM 2241 C C . THR A 1 273 ? 43.549 17.384 -34.262 1.00 47.09 273 THR A C 1
ATOM 2243 O O . THR A 1 273 ? 44.656 17.926 -34.313 1.00 47.09 273 THR A O 1
ATOM 2246 N N . ALA A 1 274 ? 43.412 16.054 -34.325 1.00 45.72 274 ALA A N 1
ATOM 2247 C CA . ALA A 1 274 ? 44.499 15.074 -34.448 1.00 45.72 274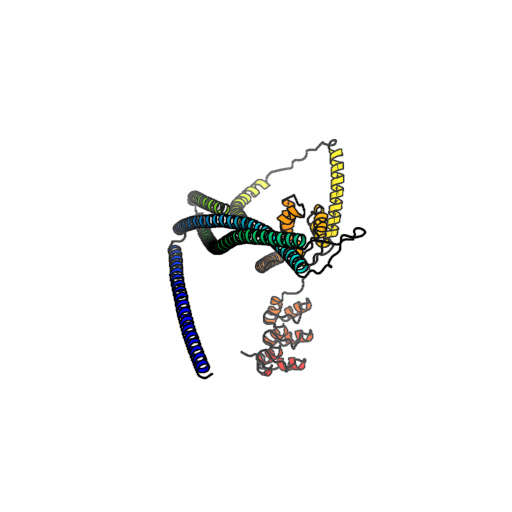 ALA A CA 1
ATOM 2248 C C . ALA A 1 274 ? 45.278 15.123 -35.786 1.00 45.72 274 ALA A C 1
ATOM 2250 O O . ALA A 1 274 ? 46.073 14.234 -36.084 1.00 45.72 274 ALA A O 1
ATOM 2251 N N . THR A 1 275 ? 45.107 16.171 -36.594 1.00 52.03 275 THR A N 1
ATOM 2252 C CA . THR A 1 275 ? 45.866 16.407 -37.831 1.00 52.03 275 THR A CA 1
ATOM 2253 C C . THR A 1 275 ? 47.233 17.070 -37.604 1.00 52.03 275 THR A C 1
ATOM 2255 O O . THR A 1 275 ? 48.013 17.172 -38.550 1.00 52.03 275 THR A O 1
ATOM 2258 N N . SER A 1 276 ? 47.598 17.467 -36.371 1.00 52.19 276 SER A N 1
ATOM 2259 C CA . SER A 1 276 ? 48.980 17.881 -36.056 1.00 52.19 276 SER A CA 1
ATOM 2260 C C . SER A 1 276 ? 49.449 17.502 -34.643 1.00 52.19 276 SER A C 1
ATOM 2262 O O . SER A 1 276 ? 48.705 17.601 -33.668 1.00 52.19 276 SER A O 1
ATOM 2264 N N . ALA A 1 277 ? 50.727 17.126 -34.516 1.00 48.41 277 ALA A N 1
ATOM 2265 C CA . ALA A 1 277 ? 51.347 16.693 -33.257 1.00 48.41 277 ALA A CA 1
ATOM 2266 C C . ALA A 1 277 ? 51.392 17.789 -32.168 1.00 48.41 277 ALA A C 1
ATOM 2268 O O . ALA A 1 277 ? 51.350 17.482 -30.979 1.00 48.41 277 ALA A O 1
ATOM 2269 N N . ALA A 1 278 ? 51.444 19.068 -32.559 1.00 46.84 278 ALA A N 1
ATOM 2270 C CA . ALA A 1 278 ? 51.404 20.196 -31.624 1.00 46.84 278 ALA A CA 1
ATOM 2271 C C . ALA A 1 278 ? 49.982 20.471 -31.102 1.00 46.84 278 ALA A C 1
ATOM 2273 O O . ALA A 1 278 ? 49.813 20.812 -29.931 1.00 46.84 278 ALA A O 1
ATOM 2274 N N . ALA A 1 279 ? 48.958 20.267 -31.941 1.00 43.47 279 ALA A N 1
ATOM 2275 C CA . ALA A 1 279 ? 47.565 20.325 -31.510 1.00 43.47 279 ALA A CA 1
ATOM 2276 C C . ALA A 1 279 ? 47.240 19.170 -30.554 1.00 43.47 279 ALA A C 1
ATOM 2278 O O . ALA A 1 279 ? 46.635 19.434 -29.525 1.00 43.47 279 ALA A O 1
ATOM 2279 N N . ALA A 1 280 ? 47.743 17.957 -30.820 1.00 47.16 280 ALA A N 1
ATOM 2280 C CA . ALA A 1 280 ? 47.559 16.769 -29.978 1.00 47.16 280 ALA A CA 1
ATOM 2281 C C . ALA A 1 280 ? 48.093 16.929 -28.537 1.00 47.16 280 ALA A C 1
ATOM 2283 O O . ALA A 1 280 ? 47.490 16.430 -27.591 1.00 47.16 280 ALA A O 1
ATOM 2284 N N . ALA A 1 281 ? 49.205 17.647 -28.340 1.00 50.06 281 ALA A N 1
ATOM 2285 C CA . ALA A 1 281 ? 49.758 17.898 -27.005 1.00 50.06 281 ALA A CA 1
ATOM 2286 C C . ALA A 1 281 ? 48.960 18.960 -26.221 1.00 50.06 281 ALA A C 1
ATOM 2288 O O . ALA A 1 281 ? 48.738 18.813 -25.018 1.00 50.06 281 ALA A O 1
ATOM 2289 N N . ALA A 1 282 ? 48.494 20.014 -26.900 1.00 45.94 282 ALA A N 1
ATOM 2290 C CA . ALA A 1 282 ? 47.656 21.052 -26.298 1.00 45.94 282 ALA A CA 1
ATOM 2291 C C . ALA A 1 282 ? 46.220 20.561 -26.027 1.00 45.94 282 ALA A C 1
ATOM 2293 O O . ALA A 1 282 ? 45.600 20.976 -25.044 1.00 45.94 282 ALA A O 1
ATOM 2294 N N . THR A 1 283 ? 45.693 19.660 -26.862 1.00 48.78 283 THR A N 1
ATOM 2295 C CA . THR A 1 283 ? 44.413 18.985 -26.623 1.00 48.78 283 THR A CA 1
ATOM 2296 C C . THR A 1 283 ? 44.525 17.935 -25.532 1.00 48.78 283 THR A C 1
ATOM 2298 O O . THR A 1 283 ? 43.640 17.909 -24.694 1.00 48.78 283 THR A O 1
ATOM 2301 N N . ALA A 1 284 ? 45.624 17.181 -25.422 1.00 47.81 284 ALA A N 1
ATOM 2302 C CA . ALA A 1 284 ? 45.840 16.265 -24.298 1.00 47.81 284 ALA A CA 1
ATOM 2303 C C . ALA A 1 284 ? 45.880 16.989 -22.937 1.00 47.81 284 ALA A C 1
ATOM 2305 O O . ALA A 1 284 ? 45.323 16.497 -21.959 1.00 47.81 284 ALA A O 1
ATOM 2306 N N . GLN A 1 285 ? 46.484 18.183 -22.863 1.00 51.84 285 GLN A N 1
ATOM 2307 C CA . GLN A 1 285 ? 46.468 18.993 -21.636 1.00 51.84 285 GLN A CA 1
ATOM 2308 C C . GLN A 1 285 ? 45.074 19.553 -21.316 1.00 51.84 285 GLN A C 1
ATOM 2310 O O . GLN A 1 285 ? 44.639 19.477 -20.168 1.00 51.84 285 GLN A O 1
ATOM 2315 N N . ARG A 1 286 ? 44.338 20.063 -22.315 1.00 49.03 286 ARG A N 1
ATOM 2316 C CA . ARG A 1 286 ? 42.952 20.534 -22.123 1.00 49.03 286 ARG A CA 1
ATOM 2317 C C . ARG A 1 286 ? 41.975 19.401 -21.812 1.00 49.03 286 ARG A C 1
ATOM 2319 O O . ARG A 1 286 ? 41.058 19.617 -21.027 1.00 49.03 286 ARG A O 1
ATOM 2326 N N . ALA A 1 287 ? 42.186 18.218 -22.382 1.00 47.09 287 ALA A N 1
ATOM 2327 C CA . ALA A 1 287 ? 41.436 17.003 -22.095 1.00 47.09 287 ALA A CA 1
ATOM 2328 C C . ALA A 1 287 ? 41.692 16.543 -20.659 1.00 47.09 287 ALA A C 1
ATOM 2330 O O . ALA A 1 287 ? 40.733 16.336 -19.933 1.00 47.09 287 ALA A O 1
ATOM 2331 N N . ALA A 1 288 ? 42.947 16.529 -20.197 1.00 50.84 288 ALA A N 1
ATOM 2332 C CA . ALA A 1 288 ? 43.286 16.210 -18.808 1.00 50.84 288 ALA A CA 1
ATOM 2333 C C . ALA A 1 288 ? 42.712 17.229 -17.798 1.00 50.84 288 ALA A C 1
ATOM 2335 O O . ALA A 1 288 ? 42.314 16.863 -16.692 1.00 50.84 288 ALA A O 1
ATOM 2336 N N . GLU A 1 289 ? 42.640 18.518 -18.156 1.00 47.22 289 GLU A N 1
ATOM 2337 C CA . GLU A 1 289 ? 41.980 19.546 -17.334 1.00 47.22 289 GLU A CA 1
ATOM 2338 C C . GLU A 1 289 ? 40.448 19.407 -17.324 1.00 47.22 289 GLU A C 1
ATOM 2340 O O . GLU A 1 289 ? 39.821 19.578 -16.272 1.00 47.22 289 GLU A O 1
ATOM 2345 N N . HIS A 1 290 ? 39.834 19.075 -18.465 1.00 50.25 290 HIS A N 1
ATOM 2346 C CA . HIS A 1 290 ? 38.405 18.758 -18.562 1.00 50.25 290 HIS A CA 1
ATOM 2347 C C . HIS A 1 290 ? 38.051 17.456 -17.835 1.00 50.25 290 HIS A C 1
ATOM 2349 O O . HIS A 1 290 ? 37.008 17.389 -17.187 1.00 50.25 290 HIS A O 1
ATOM 2355 N N . GLU A 1 291 ? 38.930 16.459 -17.885 1.00 48.78 291 GLU A N 1
ATOM 2356 C CA . GLU A 1 291 ? 38.822 15.183 -17.187 1.00 48.78 291 GLU A CA 1
ATOM 2357 C C . GLU A 1 291 ? 38.886 15.412 -15.678 1.00 48.78 291 GLU A C 1
ATOM 2359 O O . GLU A 1 291 ? 37.922 15.073 -14.998 1.00 48.78 291 GLU A O 1
ATOM 2364 N N . LYS A 1 292 ? 39.885 16.151 -15.169 1.00 52.06 292 LYS A N 1
ATOM 2365 C CA . LYS A 1 292 ? 39.953 16.565 -13.753 1.00 52.06 292 LYS A CA 1
ATOM 2366 C C . LYS A 1 292 ? 38.730 17.356 -13.287 1.00 52.06 292 LYS A C 1
ATOM 2368 O O . LYS A 1 292 ? 38.241 17.140 -12.178 1.00 52.06 292 LYS A O 1
ATOM 2373 N N . ARG A 1 293 ? 38.220 18.290 -14.102 1.00 48.56 293 ARG A N 1
ATOM 2374 C CA . ARG A 1 293 ? 36.979 19.018 -13.776 1.00 48.56 293 ARG A CA 1
ATOM 2375 C C . ARG A 1 293 ? 35.777 18.080 -13.748 1.00 48.56 293 ARG A C 1
ATOM 2377 O O . ARG A 1 293 ? 34.976 18.181 -12.822 1.00 48.56 293 ARG A O 1
ATOM 2384 N N . SER A 1 294 ? 35.678 17.153 -14.700 1.00 46.66 294 SER A N 1
ATOM 2385 C CA . SER A 1 294 ? 34.618 16.144 -14.719 1.00 46.66 294 SER A CA 1
ATOM 2386 C C . SER A 1 294 ? 34.708 15.218 -13.505 1.00 46.66 294 SER A C 1
ATOM 2388 O O . SER A 1 294 ? 33.703 15.014 -12.842 1.00 46.66 294 SER A O 1
ATOM 2390 N N . GLU A 1 295 ? 35.901 14.759 -13.123 1.00 48.25 295 GLU A N 1
ATOM 2391 C CA . GLU A 1 295 ? 36.142 13.936 -11.933 1.00 48.25 295 GLU A CA 1
ATOM 2392 C C . GLU A 1 295 ? 35.746 14.663 -10.645 1.00 48.25 295 GLU A C 1
ATOM 2394 O O . GLU A 1 295 ? 35.108 14.067 -9.782 1.00 48.25 295 GLU A O 1
ATOM 2399 N N . SER A 1 296 ? 36.056 15.960 -10.522 1.00 49.44 296 SER A N 1
ATOM 2400 C CA . SER A 1 296 ? 35.644 16.754 -9.355 1.00 49.44 296 SER A CA 1
ATOM 2401 C C . SER A 1 296 ? 34.122 16.933 -9.265 1.00 49.44 296 SER A C 1
ATOM 2403 O O . SER A 1 296 ? 33.556 16.828 -8.178 1.00 49.44 296 SER A O 1
ATOM 2405 N N . MET A 1 297 ? 33.450 17.118 -10.408 1.00 46.75 297 MET A N 1
ATOM 2406 C CA . MET A 1 297 ? 31.986 17.144 -10.496 1.00 46.75 297 MET A CA 1
ATOM 2407 C C . MET A 1 297 ? 31.391 15.770 -10.151 1.00 46.75 297 MET A C 1
ATOM 2409 O O . MET A 1 297 ? 30.425 15.687 -9.396 1.00 46.75 297 MET A O 1
ATOM 2413 N N . TYR A 1 298 ? 32.001 14.678 -10.623 1.00 52.81 298 TYR A N 1
ATOM 2414 C CA . TYR A 1 298 ? 31.569 13.316 -10.313 1.00 52.81 298 TYR A CA 1
ATOM 2415 C C . TYR A 1 298 ? 31.749 12.969 -8.832 1.00 52.81 298 TYR A C 1
ATOM 2417 O O . TYR A 1 298 ? 30.833 12.407 -8.235 1.00 52.81 298 TYR A O 1
ATOM 2425 N N . ALA A 1 299 ? 32.857 13.366 -8.205 1.00 50.19 299 ALA A N 1
ATOM 2426 C CA . ALA A 1 299 ? 33.078 13.176 -6.772 1.00 50.19 299 ALA A CA 1
ATOM 2427 C C . ALA A 1 299 ? 32.007 13.893 -5.925 1.00 50.19 299 ALA A C 1
ATOM 2429 O O . ALA A 1 299 ? 31.484 13.313 -4.974 1.00 50.19 299 ALA A O 1
ATOM 2430 N N . GLN A 1 300 ? 31.601 15.105 -6.321 1.00 48.44 300 GLN A N 1
ATOM 2431 C CA . GLN A 1 300 ? 30.496 15.830 -5.679 1.00 48.44 300 GLN A CA 1
ATOM 2432 C C . GLN A 1 300 ? 29.140 15.131 -5.882 1.00 48.44 300 GLN A C 1
ATOM 2434 O O . GLN A 1 300 ? 28.346 15.047 -4.943 1.00 48.44 300 GLN A O 1
ATOM 2439 N N . THR A 1 301 ? 28.874 14.560 -7.065 1.00 49.53 301 THR A N 1
ATOM 2440 C CA . THR A 1 301 ? 27.664 13.741 -7.287 1.00 49.53 301 THR A CA 1
ATOM 2441 C C . THR A 1 301 ? 27.686 12.425 -6.501 1.00 49.53 301 THR A C 1
ATOM 2443 O O . THR A 1 301 ? 26.644 11.964 -6.040 1.00 49.53 301 THR A O 1
ATOM 2446 N N . GLU A 1 302 ? 28.866 11.838 -6.282 1.00 49.34 302 GLU A N 1
ATOM 2447 C CA . GLU A 1 302 ? 29.056 10.635 -5.470 1.00 49.34 302 GLU A CA 1
ATOM 2448 C C . GLU A 1 302 ? 28.815 10.916 -3.979 1.00 49.34 302 GLU A C 1
ATOM 2450 O O . GLU A 1 302 ? 28.192 10.105 -3.295 1.00 49.34 302 GLU A O 1
ATOM 2455 N N . GLU A 1 303 ? 29.231 12.079 -3.471 1.00 51.50 303 GLU A N 1
ATOM 2456 C CA . GLU A 1 303 ? 28.892 12.546 -2.120 1.00 51.50 303 GLU A CA 1
ATOM 2457 C C . GLU A 1 303 ? 27.391 12.835 -1.956 1.00 51.50 303 GLU A C 1
ATOM 2459 O O . GLU A 1 303 ? 26.807 12.473 -0.934 1.00 51.50 303 GLU A O 1
ATOM 2464 N N . LEU A 1 304 ? 26.738 13.400 -2.977 1.00 46.91 304 LEU A N 1
ATOM 2465 C CA . LEU A 1 304 ? 25.280 13.592 -3.036 1.00 46.91 304 LEU A CA 1
ATOM 2466 C C . LEU A 1 304 ? 24.520 12.259 -2.990 1.00 46.91 304 LEU A C 1
ATOM 2468 O O . LEU A 1 304 ? 23.555 12.116 -2.237 1.00 46.91 304 LEU A O 1
ATOM 2472 N N . MET A 1 305 ? 24.994 11.259 -3.734 1.00 50.59 305 MET A N 1
ATOM 2473 C CA . MET A 1 305 ? 24.438 9.907 -3.705 1.00 50.59 305 MET A CA 1
ATOM 2474 C C . MET A 1 305 ? 24.711 9.216 -2.362 1.00 50.59 305 MET A C 1
ATOM 2476 O O . MET A 1 305 ? 23.817 8.582 -1.811 1.00 50.59 305 MET A O 1
ATOM 2480 N N . LYS A 1 306 ? 25.888 9.395 -1.750 1.00 49.59 306 LYS A N 1
ATOM 2481 C CA . LYS A 1 306 ? 26.177 8.903 -0.387 1.00 49.59 306 LYS A CA 1
ATOM 2482 C C . LYS A 1 306 ? 25.280 9.562 0.677 1.00 49.59 306 LYS A C 1
ATOM 2484 O O . LYS A 1 306 ? 24.820 8.874 1.586 1.00 49.59 306 LYS A O 1
ATOM 2489 N N . PHE A 1 307 ? 24.939 10.845 0.529 1.00 45.62 307 PHE A N 1
ATOM 2490 C CA . PHE A 1 307 ? 23.935 11.537 1.357 1.00 45.62 307 PHE A CA 1
ATOM 2491 C C . PHE A 1 307 ? 22.518 10.953 1.190 1.00 45.62 307 PHE A C 1
ATOM 2493 O O . PHE A 1 307 ? 21.763 10.845 2.162 1.00 45.62 307 PHE A O 1
ATOM 2500 N N . GLN A 1 308 ? 22.170 10.514 -0.021 1.00 47.06 308 GLN A N 1
ATOM 2501 C CA . GLN A 1 308 ? 20.929 9.791 -0.318 1.00 47.06 308 GLN A CA 1
ATOM 2502 C C . GLN A 1 308 ? 20.892 8.396 0.343 1.00 47.06 308 GLN A C 1
ATOM 2504 O O . GLN A 1 308 ? 19.820 7.917 0.701 1.00 47.06 308 GLN A O 1
ATOM 2509 N N . PHE A 1 309 ? 22.052 7.772 0.583 1.00 39.56 309 PHE A N 1
ATOM 2510 C CA . PHE A 1 309 ? 22.167 6.494 1.301 1.00 39.56 309 PHE A CA 1
ATOM 2511 C C . PHE A 1 309 ? 22.085 6.619 2.826 1.00 39.56 309 PHE A C 1
ATOM 2513 O O . PHE A 1 309 ? 21.593 5.703 3.478 1.00 39.56 309 PHE A O 1
ATOM 2520 N N . MET A 1 310 ? 22.511 7.744 3.406 1.00 43.69 310 MET A N 1
ATOM 2521 C CA . MET A 1 310 ? 22.409 7.975 4.856 1.00 43.69 310 MET A CA 1
ATOM 2522 C C . MET A 1 310 ? 21.013 8.413 5.326 1.00 43.69 310 MET A C 1
ATOM 2524 O O . MET A 1 310 ? 20.751 8.420 6.524 1.00 43.69 310 MET A O 1
ATOM 2528 N N . SER A 1 311 ? 20.122 8.801 4.410 1.00 43.75 311 SER A N 1
ATOM 2529 C CA . SER A 1 311 ? 18.822 9.415 4.725 1.00 43.75 311 SER A CA 1
ATOM 2530 C C . SER A 1 311 ? 17.612 8.502 4.512 1.00 43.75 311 SER A C 1
ATOM 2532 O O . SER A 1 311 ? 16.482 8.967 4.644 1.00 43.75 311 SER A O 1
ATOM 2534 N N . MET A 1 312 ? 17.814 7.215 4.214 1.00 43.34 312 MET A N 1
ATOM 2535 C CA . MET A 1 312 ? 16.705 6.286 4.004 1.00 43.34 312 MET A CA 1
ATOM 2536 C C . MET A 1 312 ? 16.619 5.211 5.079 1.00 43.34 312 MET A C 1
ATOM 2538 O O . MET A 1 312 ? 17.466 4.329 5.189 1.00 43.34 312 MET A O 1
ATOM 2542 N N . SER A 1 313 ? 15.542 5.297 5.858 1.00 39.94 313 SER A N 1
ATOM 2543 C CA . SER A 1 313 ? 15.082 4.262 6.772 1.00 39.94 313 SER A CA 1
ATOM 2544 C C . SER A 1 313 ? 14.578 3.015 6.023 1.00 39.94 313 SER A C 1
ATOM 2546 O O . SER A 1 313 ? 14.181 3.059 4.857 1.00 39.94 313 SER A O 1
ATOM 2548 N N . LEU A 1 314 ? 14.653 1.902 6.760 1.00 42.78 314 LEU A N 1
ATOM 2549 C CA . LEU A 1 314 ? 14.416 0.462 6.542 1.00 42.78 314 LEU A CA 1
ATOM 2550 C C . LEU A 1 314 ? 13.765 -0.125 5.264 1.00 42.78 314 LEU A C 1
ATOM 2552 O O . LEU A 1 314 ? 13.935 -1.321 5.053 1.00 42.78 314 LEU A O 1
ATOM 2556 N N . SER A 1 315 ? 13.074 0.607 4.388 1.00 41.81 315 SER A N 1
ATOM 2557 C CA . SER A 1 315 ? 12.496 0.029 3.148 1.00 41.81 315 SER A CA 1
ATOM 2558 C C . SER A 1 315 ? 13.438 0.062 1.933 1.00 41.81 315 SER A C 1
ATOM 2560 O O . SER A 1 315 ? 13.129 -0.473 0.869 1.00 41.81 315 SER A O 1
ATOM 2562 N N . TYR A 1 316 ? 14.623 0.659 2.074 1.00 42.38 316 TYR A N 1
ATOM 2563 C CA . TYR A 1 316 ? 15.548 0.944 0.973 1.00 42.38 316 TYR A CA 1
ATOM 2564 C C . TYR A 1 316 ? 16.560 -0.170 0.671 1.00 42.38 316 TYR A C 1
ATOM 2566 O O . TYR A 1 316 ? 17.672 0.105 0.241 1.00 42.38 316 TYR A O 1
ATOM 2574 N N . PHE A 1 317 ? 16.201 -1.439 0.865 1.00 35.53 317 PHE A N 1
ATOM 2575 C CA . PHE A 1 317 ? 17.045 -2.556 0.413 1.00 35.53 317 PHE A CA 1
ATOM 2576 C C . PHE A 1 317 ? 16.835 -2.905 -1.073 1.00 35.53 317 PHE A C 1
ATOM 2578 O O . PHE A 1 317 ? 17.668 -3.584 -1.672 1.00 35.53 317 PHE A O 1
ATOM 2585 N N . SER A 1 318 ? 15.790 -2.362 -1.711 1.00 38.75 318 SER A N 1
ATOM 2586 C CA . SER A 1 318 ? 15.567 -2.475 -3.163 1.00 38.75 318 SER A CA 1
ATOM 2587 C C . SER A 1 318 ? 16.506 -1.589 -4.002 1.00 38.75 318 SER A C 1
ATOM 2589 O O . SER A 1 318 ? 16.654 -1.820 -5.201 1.00 38.75 318 SER A O 1
ATOM 2591 N N . SER A 1 319 ? 17.151 -0.581 -3.404 1.00 44.50 319 SER A N 1
ATOM 2592 C CA . SER A 1 319 ? 18.041 0.369 -4.095 1.00 44.50 319 SER A CA 1
ATOM 2593 C C . SER A 1 319 ? 19.481 -0.138 -4.250 1.00 44.50 319 SER A C 1
ATOM 2595 O O . SER A 1 319 ? 20.247 0.428 -5.034 1.00 44.50 319 SER A O 1
ATOM 2597 N N . LEU A 1 320 ? 19.845 -1.239 -3.576 1.00 43.19 320 LEU A N 1
ATOM 2598 C CA . LEU A 1 320 ? 21.159 -1.870 -3.725 1.00 43.19 320 LEU A CA 1
ATOM 2599 C C . LEU A 1 320 ? 21.378 -2.352 -5.169 1.00 43.19 320 LEU A C 1
ATOM 2601 O O . LEU A 1 320 ? 22.469 -2.189 -5.701 1.00 43.19 320 LEU A O 1
ATOM 2605 N N . ASN A 1 321 ? 20.318 -2.822 -5.840 1.00 44.16 321 ASN A N 1
ATOM 2606 C CA . ASN A 1 321 ? 20.357 -3.187 -7.260 1.00 44.16 321 ASN A CA 1
ATOM 2607 C C . ASN A 1 321 ? 20.628 -1.985 -8.176 1.00 44.16 321 ASN A C 1
ATOM 2609 O O . ASN A 1 321 ? 21.304 -2.139 -9.187 1.00 44.16 321 ASN A O 1
ATOM 2613 N N . MET A 1 322 ? 20.154 -0.786 -7.822 1.00 41.44 322 MET A N 1
ATOM 2614 C CA . MET A 1 322 ? 20.369 0.420 -8.628 1.00 41.44 322 MET A CA 1
ATOM 2615 C C . MET A 1 322 ? 21.805 0.942 -8.494 1.00 41.44 322 MET A C 1
ATOM 2617 O O . MET A 1 322 ? 22.424 1.333 -9.481 1.00 41.44 322 MET A O 1
ATOM 2621 N N . LEU A 1 323 ? 22.366 0.896 -7.282 1.00 42.00 323 LEU A N 1
ATOM 2622 C CA . LEU A 1 323 ? 23.781 1.191 -7.041 1.00 42.00 323 LEU A CA 1
ATOM 2623 C C . LEU A 1 323 ? 24.701 0.194 -7.738 1.00 42.00 323 LEU A C 1
ATOM 2625 O O . LEU A 1 323 ? 25.739 0.581 -8.263 1.00 42.00 323 LEU A O 1
ATOM 2629 N N . GLN A 1 324 ? 24.334 -1.084 -7.712 1.00 47.19 324 GLN A N 1
ATOM 2630 C CA . GLN A 1 324 ? 25.105 -2.158 -8.324 1.00 47.19 324 GLN A CA 1
ATOM 2631 C C . GLN A 1 324 ? 25.092 -2.014 -9.850 1.00 47.19 324 GLN A C 1
ATOM 2633 O O . GLN A 1 324 ? 26.159 -1.951 -10.450 1.00 47.19 324 GLN A O 1
ATOM 2638 N N . GLN A 1 325 ? 23.923 -1.747 -10.445 1.00 45.81 325 GLN A N 1
ATOM 2639 C CA . GLN A 1 325 ? 23.802 -1.388 -11.862 1.00 45.81 325 GLN A CA 1
ATOM 2640 C C . GLN A 1 325 ? 24.602 -0.129 -12.226 1.00 45.81 325 GLN A C 1
ATOM 2642 O O . GLN A 1 325 ? 25.274 -0.113 -13.250 1.00 45.81 325 GLN A O 1
ATOM 2647 N N . MET A 1 326 ? 24.602 0.918 -11.394 1.00 43.19 326 MET A N 1
ATOM 2648 C CA . MET A 1 326 ? 25.387 2.132 -11.667 1.00 43.19 326 MET A CA 1
ATOM 2649 C C . MET A 1 326 ? 26.897 1.921 -11.503 1.00 43.19 326 MET A C 1
ATOM 2651 O O . MET A 1 326 ? 27.677 2.537 -12.226 1.00 43.19 326 MET A O 1
ATOM 2655 N N . ARG A 1 327 ? 27.328 1.038 -10.595 1.00 50.44 327 ARG A N 1
ATOM 2656 C CA . ARG A 1 327 ? 28.741 0.677 -10.405 1.00 50.44 327 ARG A CA 1
ATOM 2657 C C . ARG A 1 327 ? 29.261 -0.186 -11.553 1.00 50.44 327 ARG A C 1
ATOM 2659 O O . ARG A 1 327 ? 30.395 0.016 -11.978 1.00 50.44 327 ARG A O 1
ATOM 2666 N N . ASP A 1 328 ? 28.413 -1.058 -12.087 1.00 46.09 328 ASP A N 1
ATOM 2667 C CA . ASP A 1 328 ? 28.698 -1.865 -13.274 1.00 46.09 328 ASP A CA 1
ATOM 2668 C C . ASP A 1 328 ? 28.753 -0.979 -14.535 1.00 46.09 328 ASP A C 1
ATOM 2670 O O . ASP A 1 328 ? 29.722 -1.048 -15.287 1.00 46.09 328 ASP A O 1
ATOM 2674 N N . ILE A 1 329 ? 27.843 -0.004 -14.680 1.00 45.47 329 ILE A N 1
ATOM 2675 C CA . ILE A 1 329 ? 27.899 1.023 -15.745 1.00 45.47 329 ILE A CA 1
ATOM 2676 C C . ILE A 1 329 ? 29.190 1.865 -15.661 1.00 45.47 329 ILE A C 1
ATOM 2678 O O . ILE A 1 329 ? 29.791 2.211 -16.683 1.00 45.47 329 ILE A O 1
ATOM 2682 N N . ASN A 1 330 ? 29.648 2.195 -14.450 1.00 41.12 330 ASN A N 1
ATOM 2683 C CA . ASN A 1 330 ? 30.887 2.950 -14.236 1.00 41.12 330 ASN A CA 1
ATOM 2684 C C . ASN A 1 330 ? 32.134 2.103 -14.556 1.00 41.12 330 ASN A C 1
ATOM 2686 O O . ASN A 1 330 ? 33.131 2.608 -15.074 1.00 41.12 330 ASN A O 1
ATOM 2690 N N . HIS A 1 331 ? 32.075 0.798 -14.282 1.00 48.44 331 HIS A N 1
ATOM 2691 C CA . HIS A 1 331 ? 33.145 -0.138 -14.609 1.00 48.44 331 HIS A CA 1
ATOM 2692 C C . HIS A 1 331 ? 33.230 -0.406 -16.121 1.00 48.44 331 HIS A C 1
ATOM 2694 O O . HIS A 1 331 ? 34.339 -0.528 -16.647 1.00 48.44 331 HIS A O 1
ATOM 2700 N N . ASP A 1 332 ? 32.098 -0.439 -16.822 1.00 42.81 332 ASP A N 1
ATOM 2701 C CA . ASP A 1 332 ? 32.034 -0.709 -18.261 1.00 42.81 332 ASP A CA 1
ATOM 2702 C C . ASP A 1 332 ? 32.416 0.507 -19.115 1.00 42.81 332 ASP A C 1
ATOM 2704 O O . ASP A 1 332 ? 33.119 0.359 -20.114 1.00 42.81 332 ASP A O 1
ATOM 2708 N N . THR A 1 333 ? 32.064 1.724 -18.692 1.00 43.69 333 THR A N 1
ATOM 2709 C CA . THR A 1 333 ? 32.465 2.966 -19.387 1.00 43.69 333 THR A CA 1
ATOM 2710 C C . THR A 1 333 ? 33.960 3.260 -19.240 1.00 43.69 333 THR A C 1
ATOM 2712 O O . THR A 1 333 ? 34.631 3.590 -20.221 1.00 43.69 333 THR A O 1
ATOM 2715 N N . THR A 1 334 ? 34.523 3.055 -18.044 1.00 42.91 334 THR A N 1
ATOM 2716 C CA . THR A 1 334 ? 35.976 3.147 -17.819 1.00 42.91 334 THR A CA 1
ATOM 2717 C C . THR A 1 334 ? 36.737 2.016 -18.517 1.00 42.91 334 THR A C 1
ATOM 2719 O O . THR A 1 334 ? 37.776 2.271 -19.126 1.00 42.91 334 THR A O 1
ATOM 2722 N N . ARG A 1 335 ? 36.212 0.779 -18.535 1.00 37.12 335 ARG A N 1
ATOM 2723 C CA . ARG A 1 335 ? 36.803 -0.324 -19.313 1.00 37.12 335 ARG A CA 1
ATOM 2724 C C . ARG A 1 335 ? 36.758 -0.079 -20.814 1.00 37.12 335 ARG A C 1
ATOM 2726 O O . ARG A 1 335 ? 37.750 -0.381 -21.464 1.00 37.12 335 ARG A O 1
ATOM 2733 N N . ALA A 1 336 ? 35.680 0.458 -21.379 1.00 43.12 336 ALA A N 1
ATOM 2734 C CA . ALA A 1 336 ? 35.584 0.732 -22.815 1.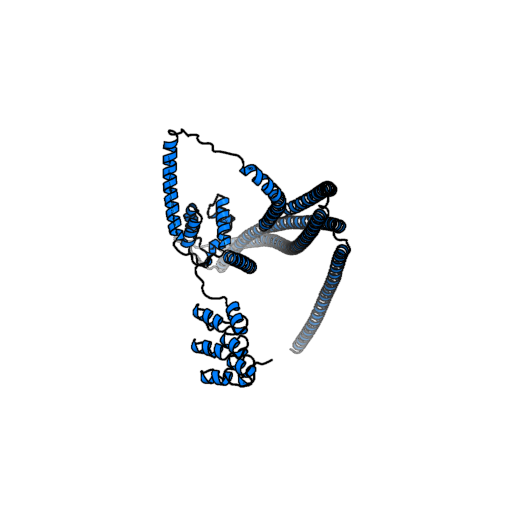00 43.12 336 ALA A CA 1
ATOM 2735 C C . ALA A 1 336 ? 36.603 1.795 -23.274 1.00 43.12 336 ALA A C 1
ATOM 2737 O O . ALA A 1 336 ? 37.271 1.623 -24.295 1.00 43.12 336 ALA A O 1
ATOM 2738 N N . ALA A 1 337 ? 36.808 2.850 -22.478 1.00 41.81 337 ALA A N 1
ATOM 2739 C CA . ALA A 1 337 ? 37.810 3.880 -22.758 1.00 41.81 337 ALA A CA 1
ATOM 2740 C C . ALA A 1 337 ? 39.252 3.357 -22.603 1.00 41.81 337 ALA A C 1
ATOM 2742 O O . ALA A 1 337 ? 40.098 3.589 -23.473 1.00 41.81 337 ALA A O 1
ATOM 2743 N N . VAL A 1 338 ? 39.521 2.589 -21.538 1.00 41.69 338 VAL A N 1
ATOM 2744 C CA . VAL A 1 338 ? 40.836 1.976 -21.282 1.00 41.69 338 VAL A CA 1
ATOM 2745 C C . VAL A 1 338 ? 41.147 0.875 -22.297 1.00 41.69 338 VAL A C 1
ATOM 2747 O O . VAL A 1 338 ? 42.287 0.754 -22.717 1.00 41.69 338 VAL A O 1
ATOM 2750 N N . THR A 1 339 ? 40.169 0.092 -22.757 1.00 45.19 339 THR A N 1
ATOM 2751 C CA . THR A 1 339 ? 40.390 -0.952 -23.779 1.00 45.19 339 THR A CA 1
ATOM 2752 C C . THR A 1 339 ? 40.553 -0.379 -25.184 1.00 45.19 339 THR A C 1
ATOM 2754 O O . THR A 1 339 ? 41.367 -0.896 -25.943 1.00 45.19 339 THR A O 1
ATOM 2757 N N . SER A 1 340 ? 39.881 0.724 -25.525 1.00 43.22 340 SER A N 1
ATOM 2758 C CA . SER A 1 340 ? 40.102 1.434 -26.793 1.00 43.22 340 SER A CA 1
ATOM 2759 C C . SER A 1 340 ? 41.532 1.989 -26.888 1.00 43.22 340 SER A C 1
ATOM 2761 O O . SER A 1 340 ? 42.253 1.702 -27.843 1.00 43.22 340 SER A O 1
ATOM 2763 N N . SER A 1 341 ? 42.003 2.668 -25.839 1.00 44.91 341 SER A N 1
ATOM 2764 C CA . SER A 1 341 ? 43.364 3.222 -25.768 1.00 44.91 341 SER A CA 1
ATOM 2765 C C . SER A 1 341 ? 44.448 2.149 -25.553 1.00 44.91 341 SER A C 1
ATOM 2767 O O . SER A 1 341 ? 45.524 2.224 -26.152 1.00 44.91 341 SER A O 1
ATOM 2769 N N . ALA A 1 342 ? 44.163 1.093 -24.784 1.00 39.84 342 ALA A N 1
ATOM 2770 C CA . ALA A 1 342 ? 45.089 -0.020 -24.570 1.00 39.84 342 ALA A CA 1
ATOM 2771 C C . ALA A 1 342 ? 45.165 -0.998 -25.751 1.00 39.84 342 ALA A C 1
ATOM 2773 O O . ALA A 1 342 ? 46.219 -1.592 -25.943 1.00 39.84 342 ALA A O 1
ATOM 2774 N N . SER A 1 343 ? 44.116 -1.175 -26.565 1.00 42.50 343 SER A N 1
ATOM 2775 C CA . SER A 1 343 ? 44.161 -2.071 -27.737 1.00 42.50 343 SER A CA 1
ATOM 2776 C C . SER A 1 343 ? 45.091 -1.544 -28.836 1.00 42.50 343 SER A C 1
ATOM 2778 O O . SER A 1 343 ? 45.839 -2.320 -29.432 1.00 42.50 343 SER A O 1
ATOM 2780 N N . VAL A 1 344 ? 45.137 -0.221 -29.026 1.00 46.28 344 VAL A N 1
ATOM 2781 C CA . VAL A 1 344 ? 46.064 0.449 -29.951 1.00 46.28 344 VAL A CA 1
ATOM 2782 C C . VAL A 1 344 ? 47.513 0.344 -29.450 1.00 46.28 344 VAL A C 1
ATOM 2784 O O . VAL A 1 344 ? 48.429 0.126 -30.242 1.00 46.28 344 VAL A O 1
ATOM 2787 N N . ALA A 1 345 ? 47.730 0.399 -28.130 1.00 41.19 345 ALA A N 1
ATOM 2788 C CA . ALA A 1 345 ? 49.047 0.217 -27.512 1.00 41.19 345 ALA A CA 1
ATOM 2789 C C . ALA A 1 345 ? 49.501 -1.261 -27.450 1.00 41.19 345 ALA A C 1
ATOM 2791 O O . ALA A 1 345 ? 50.686 -1.560 -27.612 1.00 41.19 345 ALA A O 1
ATOM 2792 N N . ALA A 1 346 ? 48.570 -2.199 -27.252 1.00 42.91 346 ALA A N 1
ATOM 2793 C CA . ALA A 1 346 ? 48.832 -3.635 -27.157 1.00 42.91 346 ALA A CA 1
ATOM 2794 C C . ALA A 1 346 ? 49.098 -4.281 -28.525 1.00 42.91 346 ALA A C 1
ATOM 2796 O O . ALA A 1 346 ? 49.947 -5.164 -28.622 1.00 42.91 346 ALA A O 1
ATOM 2797 N N . ALA A 1 347 ? 48.448 -3.816 -29.599 1.00 44.50 347 ALA A N 1
ATOM 2798 C CA . ALA A 1 347 ? 48.754 -4.264 -30.960 1.00 44.50 347 ALA A CA 1
ATOM 2799 C C . ALA A 1 347 ? 50.195 -3.901 -31.379 1.00 44.50 347 ALA A C 1
ATOM 2801 O O . ALA A 1 347 ? 50.851 -4.672 -32.080 1.00 44.50 347 ALA A O 1
ATOM 2802 N N . ALA A 1 348 ? 50.722 -2.771 -30.889 1.00 40.50 348 ALA A N 1
ATOM 2803 C CA . ALA A 1 348 ? 52.101 -2.344 -31.122 1.00 40.50 348 ALA A CA 1
ATOM 2804 C C . ALA A 1 348 ? 53.131 -3.107 -30.259 1.00 40.50 348 ALA A C 1
ATOM 2806 O O . ALA A 1 348 ? 54.238 -3.376 -30.724 1.00 40.50 348 ALA A O 1
ATOM 2807 N N . SER A 1 349 ? 52.781 -3.495 -29.024 1.00 44.72 349 SER A N 1
ATOM 2808 C CA . SER A 1 349 ? 53.687 -4.227 -28.122 1.00 44.72 349 SER A CA 1
ATOM 2809 C C . SER A 1 349 ? 53.709 -5.742 -28.370 1.00 44.72 349 SER A C 1
ATOM 2811 O O . SER A 1 349 ? 54.767 -6.365 -28.267 1.00 44.72 349 SER A O 1
ATOM 2813 N N . ALA A 1 350 ? 52.586 -6.340 -28.783 1.00 40.06 350 ALA A N 1
ATOM 2814 C CA . ALA A 1 350 ? 52.493 -7.760 -29.129 1.00 40.06 350 ALA A CA 1
ATOM 2815 C C . ALA A 1 350 ? 53.308 -8.117 -30.387 1.00 40.06 350 ALA A C 1
ATOM 2817 O O . ALA A 1 350 ? 53.905 -9.193 -30.447 1.00 40.06 350 ALA A O 1
ATOM 2818 N N . ALA A 1 351 ? 53.419 -7.193 -31.350 1.00 39.66 351 ALA A N 1
ATOM 2819 C CA . ALA A 1 351 ? 54.285 -7.347 -32.521 1.00 39.66 351 ALA A CA 1
ATOM 2820 C C . ALA A 1 351 ? 55.787 -7.365 -32.161 1.00 39.66 351 ALA A C 1
ATOM 2822 O O . ALA A 1 351 ? 56.580 -7.984 -32.866 1.00 39.66 351 ALA A O 1
ATOM 2823 N N . ALA A 1 352 ? 56.178 -6.735 -31.045 1.00 38.78 352 ALA A N 1
ATOM 2824 C CA . ALA A 1 352 ? 57.558 -6.708 -30.557 1.00 38.78 352 ALA A CA 1
ATOM 2825 C C . ALA A 1 352 ? 57.896 -7.884 -29.615 1.00 38.78 352 ALA A C 1
ATOM 2827 O O . ALA A 1 352 ? 59.036 -8.345 -29.584 1.00 38.78 352 ALA A O 1
ATOM 2828 N N . ALA A 1 353 ? 56.916 -8.403 -28.866 1.00 39.69 353 ALA A N 1
ATOM 2829 C CA . ALA A 1 353 ? 57.121 -9.457 -27.865 1.00 39.69 353 ALA A CA 1
ATOM 2830 C C . ALA A 1 353 ? 57.099 -10.895 -28.428 1.00 39.69 353 ALA A C 1
ATOM 2832 O O . ALA A 1 353 ? 57.595 -11.813 -27.778 1.00 39.69 353 ALA A O 1
ATOM 2833 N N . ALA A 1 354 ? 56.601 -11.109 -29.652 1.00 37.84 354 ALA A N 1
ATOM 2834 C CA . ALA A 1 354 ? 56.629 -12.417 -30.322 1.00 37.84 354 ALA A CA 1
ATOM 2835 C C . ALA A 1 354 ? 58.038 -12.860 -30.793 1.00 37.84 354 ALA A C 1
ATOM 2837 O O . ALA A 1 354 ? 58.199 -13.969 -31.298 1.00 37.84 354 ALA A O 1
ATOM 2838 N N . ALA A 1 355 ? 59.067 -12.020 -30.617 1.00 39.84 355 ALA A N 1
ATOM 2839 C CA . ALA A 1 355 ? 60.443 -12.277 -31.052 1.00 39.84 355 ALA A CA 1
ATOM 2840 C C . ALA A 1 355 ? 61.391 -12.777 -29.940 1.00 39.84 355 ALA A C 1
ATOM 2842 O O . ALA A 1 355 ? 62.592 -12.918 -30.174 1.00 39.84 355 ALA A O 1
ATOM 2843 N N . SER A 1 356 ? 60.920 -13.036 -28.717 1.00 46.53 356 SER A N 1
ATOM 2844 C CA . SER A 1 356 ? 61.794 -13.517 -27.638 1.00 46.53 356 SER A CA 1
ATOM 2845 C C . SER A 1 356 ? 61.026 -14.290 -26.580 1.00 46.53 356 SER A C 1
ATOM 2847 O O . SER A 1 356 ? 60.206 -13.703 -25.889 1.00 46.53 356 SER A O 1
ATOM 2849 N N . ILE A 1 357 ? 61.328 -15.589 -26.455 1.00 35.88 357 ILE A N 1
ATOM 2850 C CA . ILE A 1 357 ? 61.611 -16.336 -25.208 1.00 35.88 357 ILE A CA 1
ATOM 2851 C C . ILE A 1 357 ? 61.583 -17.853 -25.515 1.00 35.88 357 ILE A C 1
ATOM 2853 O O . ILE A 1 357 ? 60.556 -18.369 -25.958 1.00 35.88 357 ILE A O 1
ATOM 2857 N N . PRO A 1 358 ? 62.664 -18.604 -25.219 1.00 34.72 358 PRO A N 1
ATOM 2858 C CA . PRO A 1 358 ? 62.625 -20.049 -25.022 1.00 34.72 358 PRO A CA 1
ATOM 2859 C C . PRO A 1 358 ? 62.463 -20.453 -23.542 1.00 34.72 358 PRO A C 1
ATOM 2861 O O . PRO A 1 358 ? 62.832 -19.739 -22.614 1.00 34.72 358 PRO A O 1
ATOM 2864 N N . SER A 1 359 ? 61.928 -21.664 -23.392 1.00 37.81 359 SER A N 1
ATOM 2865 C CA . SER A 1 359 ? 61.535 -22.456 -22.215 1.00 37.81 359 SER A CA 1
ATOM 2866 C C . SER A 1 359 ? 62.370 -22.380 -20.926 1.00 37.81 359 SER A C 1
ATOM 2868 O O . SER A 1 359 ? 63.596 -22.474 -20.969 1.00 37.81 359 SER A O 1
ATOM 2870 N N . LEU A 1 360 ? 61.689 -22.478 -19.775 1.00 32.25 360 LEU A N 1
ATOM 2871 C CA . LEU A 1 360 ? 62.276 -22.909 -18.500 1.00 32.25 360 LEU A CA 1
ATOM 2872 C C . LEU A 1 360 ? 61.545 -24.132 -17.930 1.00 32.25 360 LEU A C 1
ATOM 2874 O O . LEU A 1 360 ? 60.322 -24.170 -17.813 1.00 32.25 360 LEU A O 1
ATOM 2878 N N . LYS A 1 361 ? 62.349 -25.141 -17.592 1.00 36.25 361 LYS A N 1
ATOM 2879 C CA . LYS A 1 361 ? 61.988 -26.424 -16.989 1.00 36.25 361 LYS A CA 1
ATOM 2880 C C . LYS A 1 361 ? 62.406 -26.416 -15.515 1.00 36.25 361 LYS A C 1
ATOM 2882 O O . LYS A 1 361 ? 63.464 -25.886 -15.191 1.00 36.25 361 LYS A O 1
ATOM 2887 N N . ASN A 1 362 ? 61.653 -27.179 -14.724 1.00 34.50 362 ASN A N 1
ATOM 2888 C CA . ASN A 1 362 ? 61.963 -27.741 -13.402 1.00 34.50 362 ASN A CA 1
ATOM 2889 C C . ASN A 1 362 ? 61.757 -26.845 -12.176 1.00 34.50 362 ASN A C 1
ATOM 2891 O O . ASN A 1 362 ? 62.396 -25.812 -12.046 1.00 34.50 362 ASN A O 1
ATOM 2895 N N . LEU A 1 363 ? 60.996 -27.376 -11.210 1.00 31.14 363 LEU A N 1
ATOM 2896 C CA . LEU A 1 363 ? 61.412 -27.542 -9.810 1.00 31.14 363 LEU A CA 1
ATOM 2897 C C . LEU A 1 363 ? 60.502 -28.591 -9.132 1.00 31.14 363 LEU A C 1
ATOM 2899 O O . LEU A 1 363 ? 59.285 -28.573 -9.295 1.00 31.14 363 LEU A O 1
ATOM 2903 N N . LYS A 1 364 ? 61.121 -29.560 -8.444 1.00 31.84 364 LYS A N 1
ATOM 2904 C CA . LYS A 1 364 ? 60.488 -30.710 -7.770 1.00 31.84 364 LYS A CA 1
ATOM 2905 C C . LYS A 1 364 ? 60.190 -30.387 -6.297 1.00 31.84 364 LYS A C 1
ATOM 2907 O O . LYS A 1 364 ? 61.028 -29.788 -5.630 1.00 31.84 364 LYS A O 1
ATOM 2912 N N . LEU A 1 365 ? 59.029 -30.838 -5.811 1.00 35.03 365 LEU A N 1
ATOM 2913 C CA . LEU A 1 365 ? 58.578 -30.808 -4.412 1.00 35.03 365 LEU A CA 1
ATOM 2914 C C . LEU A 1 365 ? 59.111 -32.013 -3.611 1.00 35.03 365 LEU A C 1
ATOM 2916 O O . LEU A 1 365 ? 59.255 -33.101 -4.164 1.00 35.03 365 LEU A O 1
ATOM 2920 N N . GLY A 1 366 ? 59.287 -31.837 -2.299 1.00 37.72 366 GLY A N 1
ATOM 2921 C CA . GLY A 1 366 ? 59.441 -32.921 -1.322 1.00 37.72 366 GLY A CA 1
ATOM 2922 C C . GLY A 1 366 ? 58.698 -32.575 -0.029 1.00 37.72 366 GLY A C 1
ATOM 2923 O O . GLY A 1 366 ? 59.074 -31.624 0.650 1.00 37.72 366 GLY A O 1
ATOM 2924 N N . ALA A 1 367 ? 57.617 -33.297 0.279 1.00 42.41 367 ALA A N 1
ATOM 2925 C CA . ALA A 1 367 ? 56.797 -33.077 1.475 1.00 42.41 367 ALA A CA 1
ATOM 2926 C C . ALA A 1 367 ? 56.006 -34.344 1.863 1.00 42.41 367 ALA A C 1
ATOM 2928 O O . ALA A 1 367 ? 54.798 -34.270 2.023 1.00 42.41 367 ALA A O 1
ATOM 2929 N N . GLU A 1 368 ? 56.627 -35.524 1.961 1.00 44.19 368 GLU A N 1
ATOM 2930 C CA . GLU A 1 368 ? 55.871 -36.792 2.050 1.00 44.19 368 GLU A CA 1
ATOM 2931 C C . GLU A 1 368 ? 55.325 -37.184 3.442 1.00 44.19 368 GLU A C 1
ATOM 2933 O O . GLU A 1 368 ? 54.319 -37.886 3.494 1.00 44.19 368 GLU A O 1
ATOM 2938 N N . ASP A 1 369 ? 55.818 -36.653 4.568 1.00 47.81 369 ASP A N 1
ATOM 2939 C CA . ASP A 1 369 ? 55.419 -37.197 5.889 1.00 47.81 369 ASP A CA 1
ATOM 2940 C C . ASP A 1 369 ? 54.295 -36.444 6.634 1.00 47.81 369 ASP A C 1
ATOM 2942 O O . ASP A 1 369 ? 53.655 -37.003 7.524 1.00 47.81 369 ASP A O 1
ATOM 2946 N N . LEU A 1 370 ? 53.945 -35.217 6.228 1.00 47.62 370 LEU A N 1
ATOM 2947 C CA . LEU A 1 370 ? 52.709 -34.537 6.679 1.00 47.62 370 LEU A CA 1
ATOM 2948 C C . LEU A 1 370 ? 51.485 -34.936 5.839 1.00 47.62 370 LEU A C 1
ATOM 2950 O O . LEU A 1 370 ? 50.334 -34.702 6.229 1.00 47.62 370 LEU A O 1
ATOM 2954 N N . ILE A 1 371 ? 51.731 -35.554 4.680 1.00 50.88 371 ILE A N 1
ATOM 2955 C CA . ILE A 1 371 ? 50.690 -35.929 3.733 1.00 50.88 371 ILE A CA 1
ATOM 2956 C C . ILE A 1 371 ? 49.852 -37.066 4.305 1.00 50.88 371 ILE A C 1
ATOM 2958 O O . ILE A 1 371 ? 48.645 -36.974 4.201 1.00 50.88 371 ILE A O 1
ATOM 2962 N N . GLY A 1 372 ? 50.394 -38.062 5.010 1.00 52.72 372 GLY A N 1
ATOM 2963 C CA . GLY A 1 372 ? 49.619 -39.236 5.453 1.00 52.72 372 GLY A CA 1
ATOM 2964 C C . GLY A 1 372 ? 48.389 -38.945 6.335 1.00 52.72 372 GLY A C 1
ATOM 2965 O O . GLY A 1 372 ? 47.338 -39.562 6.150 1.00 52.72 372 GLY A O 1
ATOM 2966 N N . ALA A 1 373 ? 48.471 -37.980 7.256 1.00 51.94 373 ALA A N 1
ATOM 2967 C CA . ALA A 1 373 ? 47.335 -37.595 8.105 1.00 51.94 373 ALA A CA 1
ATOM 2968 C C . ALA A 1 373 ? 46.347 -36.670 7.370 1.00 51.94 373 ALA A C 1
ATOM 2970 O O . ALA A 1 373 ? 45.129 -36.816 7.496 1.00 51.94 373 ALA A O 1
ATOM 2971 N N . SER A 1 374 ? 46.867 -35.759 6.539 1.00 51.62 374 SER A N 1
ATOM 2972 C CA . SER A 1 374 ? 46.052 -34.892 5.683 1.00 51.62 374 SER A CA 1
ATOM 2973 C C . SER A 1 374 ? 45.370 -35.681 4.561 1.00 51.62 374 SER A C 1
ATOM 2975 O O . SER A 1 374 ? 44.240 -35.375 4.211 1.00 51.62 374 SER A O 1
ATOM 2977 N N . LEU A 1 375 ? 46.003 -36.734 4.040 1.00 53.25 375 LEU A N 1
ATOM 2978 C CA . LEU A 1 375 ? 45.517 -37.579 2.953 1.00 53.25 375 LEU A CA 1
ATOM 2979 C C . LEU A 1 375 ? 44.365 -38.457 3.425 1.00 53.25 375 LEU A C 1
ATOM 2981 O O . LEU A 1 375 ? 43.422 -38.610 2.672 1.00 53.25 375 LEU A O 1
ATOM 2985 N N . ARG A 1 376 ? 44.379 -38.965 4.667 1.00 55.97 376 ARG A N 1
ATOM 2986 C CA . ARG A 1 376 ? 43.236 -39.711 5.228 1.00 55.97 376 ARG A CA 1
ATOM 2987 C C . ARG A 1 376 ? 42.035 -38.811 5.502 1.00 55.97 376 ARG A C 1
ATOM 2989 O O . ARG A 1 376 ? 40.912 -39.188 5.185 1.00 55.97 376 ARG A O 1
ATOM 2996 N N . LYS A 1 377 ? 42.264 -37.601 6.030 1.00 61.16 377 LYS A N 1
ATOM 2997 C CA . LYS A 1 377 ? 41.201 -36.596 6.187 1.00 61.16 377 LYS A CA 1
ATOM 2998 C C . LYS A 1 377 ? 40.651 -36.175 4.821 1.00 61.16 377 LYS A C 1
ATOM 3000 O O . LYS A 1 377 ? 39.451 -36.243 4.608 1.00 61.16 377 LYS A O 1
ATOM 3005 N N . LYS A 1 378 ? 41.537 -35.891 3.861 1.00 58.56 378 LYS A N 1
ATOM 3006 C CA . LYS A 1 378 ? 41.179 -35.613 2.466 1.00 58.56 378 LYS A CA 1
ATOM 3007 C C . LYS A 1 378 ? 40.503 -36.795 1.784 1.00 58.56 378 LYS A C 1
ATOM 3009 O O . LYS A 1 378 ? 39.637 -36.545 0.974 1.00 58.56 378 LYS A O 1
ATOM 3014 N N . GLN A 1 379 ? 40.855 -38.044 2.083 1.00 59.22 379 GLN A N 1
ATOM 3015 C CA . GLN A 1 379 ? 40.197 -39.236 1.535 1.00 59.22 379 GLN A CA 1
ATOM 3016 C C . GLN A 1 379 ? 38.777 -39.374 2.085 1.00 59.22 379 GLN A C 1
ATOM 3018 O O . GLN A 1 379 ? 37.863 -39.583 1.300 1.00 59.22 379 GLN A O 1
ATOM 3023 N N . GLY A 1 380 ? 38.569 -39.166 3.390 1.00 67.25 380 GLY A N 1
ATOM 3024 C CA . GLY A 1 380 ? 37.226 -39.128 3.978 1.00 67.25 380 GLY A CA 1
ATOM 3025 C C . GLY A 1 380 ? 36.382 -37.954 3.468 1.00 67.25 380 GLY A C 1
ATOM 3026 O O . GLY A 1 380 ? 35.199 -38.122 3.177 1.00 67.25 380 GLY A O 1
ATOM 3027 N N . ASP A 1 381 ? 36.989 -36.778 3.293 1.00 64.81 381 ASP A N 1
ATOM 3028 C CA . ASP A 1 381 ? 36.337 -35.611 2.689 1.00 64.81 381 ASP A CA 1
ATOM 3029 C C . ASP A 1 381 ? 36.051 -35.841 1.193 1.00 64.81 381 ASP A C 1
ATOM 3031 O O . ASP A 1 381 ? 35.007 -35.427 0.702 1.00 64.81 381 ASP A O 1
ATOM 3035 N N . LEU A 1 382 ? 36.928 -36.554 0.476 1.00 62.72 382 LEU A N 1
ATOM 3036 C CA . LEU A 1 382 ? 36.762 -36.929 -0.931 1.00 62.72 382 LEU A CA 1
ATOM 3037 C C . LEU A 1 382 ? 35.653 -37.972 -1.103 1.00 62.72 382 LEU A C 1
ATOM 3039 O O . LEU A 1 382 ? 34.893 -37.884 -2.055 1.00 62.72 382 LEU A O 1
ATOM 3043 N N . GLU A 1 383 ? 35.533 -38.946 -0.201 1.00 71.00 383 GLU A N 1
ATOM 3044 C CA . GLU A 1 383 ? 34.437 -39.923 -0.212 1.00 71.00 383 GLU A CA 1
ATOM 3045 C C . GLU A 1 383 ? 33.091 -39.268 0.104 1.00 71.00 383 GLU A C 1
ATOM 3047 O O . GLU A 1 383 ? 32.108 -39.534 -0.586 1.00 71.00 383 GLU A O 1
ATOM 3052 N N . LYS A 1 384 ? 33.044 -38.353 1.083 1.00 69.19 384 LYS A N 1
ATOM 3053 C CA . LYS A 1 384 ? 31.855 -37.523 1.332 1.00 69.19 384 LYS A CA 1
ATOM 3054 C C . LYS A 1 384 ? 31.527 -36.635 0.134 1.00 69.19 384 LYS A C 1
ATOM 3056 O O . LYS A 1 384 ? 30.365 -36.533 -0.236 1.00 69.19 384 LYS A O 1
ATOM 3061 N N . ALA A 1 385 ? 32.535 -36.031 -0.495 1.00 65.12 385 ALA A N 1
ATOM 3062 C CA . ALA A 1 385 ? 32.354 -35.224 -1.696 1.00 65.12 385 ALA A CA 1
ATOM 3063 C C . ALA A 1 385 ? 31.840 -36.059 -2.874 1.00 65.12 385 ALA A C 1
ATOM 3065 O O . ALA A 1 385 ? 30.944 -35.599 -3.567 1.00 65.12 385 ALA A O 1
ATOM 3066 N N . LYS A 1 386 ? 32.340 -37.289 -3.061 1.00 72.31 386 LYS A N 1
ATOM 3067 C CA . LYS A 1 386 ? 31.863 -38.226 -4.089 1.00 72.31 386 LYS A CA 1
ATOM 3068 C C . LYS A 1 386 ? 30.419 -38.658 -3.855 1.00 72.31 386 LYS A C 1
ATOM 3070 O O . LYS A 1 386 ? 29.647 -38.625 -4.799 1.00 72.31 386 LYS A O 1
ATOM 3075 N N . ARG A 1 387 ? 30.036 -38.984 -2.614 1.00 69.38 387 ARG A N 1
ATOM 3076 C CA . ARG A 1 387 ? 28.636 -39.295 -2.272 1.00 69.38 387 ARG A CA 1
ATOM 3077 C C . ARG A 1 387 ? 27.714 -38.103 -2.511 1.00 69.38 387 ARG A C 1
ATOM 3079 O O . ARG A 1 387 ? 26.698 -38.259 -3.169 1.00 69.38 387 ARG A O 1
ATOM 3086 N N . MET A 1 388 ? 28.115 -36.903 -2.084 1.00 59.03 388 MET A N 1
ATOM 3087 C CA . MET A 1 388 ? 27.372 -35.677 -2.402 1.00 59.03 388 MET A CA 1
ATOM 3088 C C . MET A 1 388 ? 27.317 -35.406 -3.915 1.00 59.03 388 MET A C 1
ATOM 3090 O O . MET A 1 388 ? 26.359 -34.821 -4.405 1.00 59.03 388 MET A O 1
ATOM 3094 N N . GLU A 1 389 ? 28.345 -35.786 -4.674 1.00 63.41 389 GLU A N 1
ATOM 3095 C CA . GLU A 1 389 ? 28.374 -35.635 -6.131 1.00 63.41 389 GLU A CA 1
ATOM 3096 C C . GLU A 1 389 ? 27.458 -36.646 -6.839 1.00 63.41 389 GLU A C 1
ATOM 3098 O O . GLU A 1 389 ? 26.818 -36.286 -7.824 1.00 63.41 389 GLU A O 1
ATOM 3103 N N . GLU A 1 390 ? 27.366 -37.876 -6.332 1.00 69.06 390 GLU A N 1
ATOM 3104 C CA . GLU A 1 390 ? 26.417 -38.904 -6.780 1.00 69.06 390 GLU A CA 1
ATOM 3105 C C . GLU A 1 390 ? 24.969 -38.502 -6.455 1.00 69.06 390 GLU A C 1
ATOM 3107 O O . GLU A 1 390 ? 24.147 -38.452 -7.364 1.00 69.06 390 GLU A O 1
ATOM 3112 N N . GLU A 1 391 ? 24.686 -38.064 -5.223 1.00 61.25 391 GLU A N 1
ATOM 3113 C CA . GLU A 1 391 ? 23.361 -37.568 -4.801 1.00 61.25 391 GLU A CA 1
ATOM 3114 C C . GLU A 1 391 ? 22.881 -36.382 -5.656 1.00 61.25 391 GLU A C 1
ATOM 3116 O O . GLU A 1 391 ? 21.707 -36.276 -6.008 1.00 61.25 391 GLU A O 1
ATOM 3121 N N . VAL A 1 392 ? 23.799 -35.499 -6.060 1.00 58.31 392 VAL A N 1
ATOM 3122 C CA . VAL A 1 392 ? 23.488 -34.398 -6.982 1.00 58.31 392 VAL A CA 1
ATOM 3123 C C . VAL A 1 392 ? 23.194 -34.908 -8.383 1.00 58.31 392 VAL A C 1
ATOM 3125 O O . VAL A 1 392 ? 22.292 -34.384 -9.032 1.00 58.31 392 VAL A O 1
ATOM 3128 N N . LYS A 1 393 ? 23.981 -35.863 -8.893 1.00 64.06 393 LYS A N 1
ATOM 3129 C CA . LYS A 1 393 ? 23.759 -36.428 -10.232 1.00 64.06 393 LYS A CA 1
ATOM 3130 C C . LYS A 1 393 ? 22.385 -37.084 -10.308 1.00 64.06 393 LYS A C 1
ATOM 3132 O O . LYS A 1 393 ? 21.680 -36.873 -11.290 1.00 64.06 393 LYS A O 1
ATOM 3137 N N . ASP A 1 394 ? 21.980 -37.774 -9.248 1.00 60.41 394 ASP A N 1
ATOM 3138 C CA . ASP A 1 394 ? 20.652 -38.369 -9.138 1.00 60.41 394 ASP A CA 1
ATOM 3139 C C . ASP A 1 394 ? 19.551 -37.295 -9.065 1.00 60.41 394 ASP A C 1
ATOM 3141 O O . ASP A 1 394 ? 18.543 -37.403 -9.764 1.00 60.41 394 ASP A O 1
ATOM 3145 N N . ALA A 1 395 ? 19.770 -36.200 -8.324 1.00 56.88 395 ALA A N 1
ATOM 3146 C CA . ALA A 1 395 ? 18.842 -35.064 -8.273 1.00 56.88 395 ALA A CA 1
ATOM 3147 C C . ALA A 1 395 ? 18.710 -34.307 -9.611 1.00 56.88 395 ALA A C 1
ATOM 3149 O O . ALA A 1 395 ? 17.645 -33.768 -9.901 1.00 56.88 395 ALA A O 1
ATOM 3150 N N . MET A 1 396 ? 19.759 -34.268 -10.442 1.00 54.94 396 MET A N 1
ATOM 3151 C CA . MET A 1 396 ? 19.720 -33.627 -11.767 1.00 54.94 396 MET A CA 1
ATOM 3152 C C . MET A 1 396 ? 19.001 -34.466 -12.836 1.00 54.94 396 MET A C 1
ATOM 3154 O O . MET A 1 396 ? 18.622 -33.916 -13.869 1.00 54.94 396 MET A O 1
ATOM 3158 N N . ASN A 1 397 ? 18.813 -35.771 -12.613 1.00 61.06 397 ASN A N 1
ATOM 3159 C CA . ASN A 1 397 ? 18.242 -36.689 -13.605 1.00 61.06 397 ASN A CA 1
ATOM 3160 C C . ASN A 1 397 ? 16.703 -36.744 -13.601 1.00 61.06 397 ASN A C 1
ATOM 3162 O O . ASN A 1 397 ? 16.123 -37.310 -14.527 1.00 61.06 397 ASN A O 1
ATOM 3166 N N . LEU A 1 398 ? 16.031 -36.159 -12.601 1.00 60.62 398 LEU A N 1
ATOM 3167 C CA . LEU A 1 398 ? 14.569 -36.059 -12.561 1.00 60.62 398 LEU A CA 1
ATOM 3168 C C . LEU A 1 398 ? 14.106 -34.622 -12.849 1.00 60.62 398 LEU A C 1
ATOM 3170 O O . LEU A 1 398 ? 14.554 -33.700 -12.168 1.00 60.62 398 LEU A O 1
ATOM 3174 N N . PRO A 1 399 ? 13.191 -34.410 -13.812 1.00 64.94 399 PRO A N 1
ATOM 3175 C CA . PRO A 1 399 ? 12.672 -33.082 -14.113 1.00 64.94 399 PRO A CA 1
ATOM 3176 C C . PRO A 1 399 ? 11.810 -32.554 -12.957 1.00 64.94 399 PRO A C 1
ATOM 3178 O O . PRO A 1 399 ? 10.989 -33.283 -12.396 1.00 64.94 399 PRO A O 1
ATOM 3181 N N . PHE A 1 400 ? 12.002 -31.282 -12.604 1.00 74.88 400 PHE A N 1
ATOM 3182 C CA . PHE A 1 400 ? 11.129 -30.568 -11.671 1.00 74.88 400 PHE A CA 1
ATOM 3183 C C . PHE A 1 400 ? 9.824 -30.158 -12.375 1.00 74.88 400 PHE A C 1
ATOM 3185 O O . PHE A 1 400 ? 9.858 -29.876 -13.576 1.00 74.88 400 PHE A O 1
ATOM 3192 N N . PRO A 1 401 ? 8.689 -30.079 -11.658 1.00 72.62 401 PRO A N 1
ATOM 3193 C CA . PRO A 1 401 ? 7.479 -29.441 -12.176 1.00 72.62 401 PRO A CA 1
ATOM 3194 C C . PRO A 1 401 ? 7.756 -27.989 -12.605 1.00 72.62 401 PRO A C 1
ATOM 3196 O O . PRO A 1 401 ? 8.489 -27.282 -11.908 1.00 72.62 401 PRO A O 1
ATOM 3199 N N . GLU A 1 402 ? 7.173 -27.553 -13.730 1.00 67.25 402 GLU A N 1
ATOM 3200 C CA . GLU A 1 402 ? 7.393 -26.209 -14.304 1.00 67.25 402 GLU A CA 1
ATOM 3201 C C . GLU A 1 402 ? 6.979 -25.088 -13.342 1.00 67.25 402 GLU A C 1
ATOM 3203 O O . GLU A 1 402 ? 7.708 -24.109 -13.174 1.00 67.25 402 GLU A O 1
ATOM 3208 N N . ASP A 1 403 ? 5.851 -25.268 -12.654 1.00 77.38 403 ASP A N 1
ATOM 3209 C CA . ASP A 1 403 ? 5.376 -24.325 -11.652 1.00 77.38 403 ASP A CA 1
ATOM 3210 C C . ASP A 1 403 ? 5.948 -24.643 -10.272 1.00 77.38 403 ASP A C 1
ATOM 3212 O O . ASP A 1 403 ? 5.655 -25.669 -9.655 1.00 77.38 403 ASP A O 1
ATOM 3216 N N . VAL A 1 404 ? 6.694 -23.684 -9.729 1.00 80.38 404 VAL A N 1
ATOM 3217 C CA . VAL A 1 404 ? 7.340 -23.788 -8.411 1.00 80.38 404 VAL A CA 1
ATOM 3218 C C . VAL A 1 404 ? 6.317 -23.886 -7.284 1.00 80.38 404 VAL A C 1
ATOM 3220 O O . VAL A 1 404 ? 6.597 -24.474 -6.250 1.00 80.38 404 VAL A O 1
ATOM 3223 N N . ARG A 1 405 ? 5.091 -23.396 -7.493 1.00 82.44 405 ARG A N 1
ATOM 3224 C CA . ARG A 1 405 ? 3.984 -23.553 -6.534 1.00 82.44 405 ARG A CA 1
ATOM 3225 C C . ARG A 1 405 ? 3.524 -25.002 -6.363 1.00 82.44 405 ARG A C 1
ATOM 3227 O O . ARG A 1 405 ? 2.926 -25.311 -5.341 1.00 82.44 405 ARG A O 1
ATOM 3234 N N . LEU A 1 406 ? 3.784 -25.870 -7.343 1.00 82.75 406 LEU A N 1
ATOM 3235 C CA . LEU A 1 406 ? 3.418 -27.289 -7.299 1.00 82.75 406 LEU A CA 1
ATOM 3236 C C . LEU A 1 406 ? 4.496 -28.155 -6.637 1.00 82.75 406 LEU A C 1
ATOM 3238 O O . LEU A 1 406 ? 4.330 -29.369 -6.549 1.00 82.75 406 LEU A O 1
ATOM 3242 N N . TRP A 1 407 ? 5.606 -27.553 -6.203 1.00 88.44 407 TRP A N 1
ATOM 3243 C CA . TRP A 1 407 ? 6.698 -28.290 -5.585 1.00 88.44 407 TRP A CA 1
ATOM 3244 C C . TRP A 1 407 ? 6.289 -28.811 -4.211 1.00 88.44 407 TRP A C 1
ATOM 3246 O O . TRP A 1 407 ? 5.855 -28.064 -3.333 1.00 88.44 407 TRP A O 1
ATOM 3256 N N . THR A 1 408 ? 6.475 -30.109 -4.025 1.00 88.25 408 THR A N 1
ATOM 3257 C CA . THR A 1 408 ? 6.348 -30.778 -2.734 1.00 88.25 408 THR A CA 1
ATOM 3258 C C . THR A 1 408 ? 7.567 -30.489 -1.853 1.00 88.25 408 THR A C 1
ATOM 3260 O O . THR A 1 408 ? 8.603 -30.020 -2.328 1.00 88.25 408 THR A O 1
ATOM 3263 N N . VAL A 1 409 ? 7.481 -30.811 -0.560 1.00 87.44 409 VAL A N 1
ATOM 3264 C CA . VAL A 1 409 ? 8.624 -30.696 0.369 1.00 87.44 409 VAL A CA 1
ATOM 3265 C C . VAL A 1 409 ? 9.830 -31.507 -0.136 1.00 87.44 409 VAL A C 1
ATOM 3267 O O . VAL A 1 409 ? 10.970 -31.056 -0.050 1.00 87.44 409 VAL A O 1
ATOM 3270 N N . GLU A 1 410 ? 9.587 -32.663 -0.760 1.00 85.88 410 GLU A N 1
ATOM 3271 C CA . GLU A 1 410 ? 10.635 -33.485 -1.376 1.00 85.88 410 GLU A CA 1
ATOM 3272 C C . GLU A 1 410 ? 11.299 -32.786 -2.573 1.00 85.88 410 GLU A C 1
ATOM 3274 O O . GLU A 1 410 ? 12.511 -32.897 -2.762 1.00 85.88 410 GLU A O 1
ATOM 3279 N N . ASP A 1 411 ? 10.541 -32.021 -3.362 1.00 87.19 411 ASP A N 1
ATOM 3280 C CA . ASP A 1 411 ? 11.071 -31.238 -4.484 1.00 87.19 411 ASP A CA 1
ATOM 3281 C C . ASP A 1 411 ? 11.954 -30.090 -4.000 1.00 87.19 411 ASP A C 1
ATOM 3283 O O . ASP A 1 411 ? 13.035 -29.869 -4.549 1.00 87.19 411 ASP A O 1
ATOM 3287 N N . VAL A 1 412 ? 11.545 -29.406 -2.927 1.00 87.69 412 VAL A N 1
ATOM 3288 C CA . VAL A 1 412 ? 12.349 -28.358 -2.281 1.00 87.69 412 VAL A CA 1
ATOM 3289 C C . VAL A 1 412 ? 13.644 -28.945 -1.713 1.00 87.69 412 VAL A C 1
ATOM 3291 O O . VAL A 1 412 ? 14.721 -28.372 -1.901 1.00 87.69 412 VAL A O 1
ATOM 3294 N N . SER A 1 413 ? 13.578 -30.127 -1.100 1.00 86.62 413 SER A N 1
ATOM 3295 C CA . SER A 1 413 ? 14.755 -30.867 -0.643 1.00 86.62 413 SER A CA 1
ATOM 3296 C C . SER A 1 413 ? 15.701 -31.241 -1.789 1.00 86.62 413 SER A C 1
ATOM 3298 O O . SER A 1 413 ? 16.909 -31.011 -1.693 1.00 86.62 413 SER A O 1
ATOM 3300 N N . ARG A 1 414 ? 15.171 -31.757 -2.906 1.00 85.44 414 ARG A N 1
ATOM 3301 C CA . ARG A 1 414 ? 15.962 -32.056 -4.115 1.00 85.44 414 ARG A CA 1
ATOM 3302 C C . ARG A 1 414 ? 16.578 -30.797 -4.716 1.00 85.44 414 ARG A C 1
ATOM 3304 O O . ARG A 1 414 ? 17.727 -30.811 -5.156 1.00 85.44 414 ARG A O 1
ATOM 3311 N N . TRP A 1 415 ? 15.855 -29.684 -4.697 1.00 87.94 415 TRP A N 1
ATOM 3312 C CA . TRP A 1 415 ? 16.366 -28.394 -5.140 1.00 87.94 415 TRP A CA 1
ATOM 3313 C C . TRP A 1 415 ? 17.525 -27.897 -4.262 1.00 87.94 415 TRP A C 1
ATOM 3315 O O . TRP A 1 415 ? 18.543 -27.448 -4.798 1.00 87.94 415 TRP A O 1
ATOM 3325 N N . LEU A 1 416 ? 17.454 -28.047 -2.935 1.00 85.44 416 LEU A N 1
ATOM 3326 C CA . LEU A 1 416 ? 18.578 -27.738 -2.039 1.00 85.44 416 LEU A CA 1
ATOM 3327 C C . LEU A 1 416 ? 19.819 -28.590 -2.341 1.00 85.44 416 LEU A C 1
ATOM 3329 O O . LEU A 1 416 ? 20.944 -28.076 -2.286 1.00 85.44 416 LEU A O 1
ATOM 3333 N N . ASP A 1 417 ? 19.630 -29.852 -2.732 1.00 82.69 417 ASP A N 1
ATOM 3334 C CA . ASP A 1 417 ? 20.717 -30.735 -3.163 1.00 82.69 417 ASP A CA 1
ATOM 3335 C C . ASP A 1 417 ? 21.394 -30.184 -4.439 1.00 82.69 417 ASP A C 1
ATOM 3337 O O . ASP A 1 417 ? 22.629 -30.078 -4.492 1.00 82.69 417 ASP A O 1
ATOM 3341 N N . THR A 1 418 ? 20.624 -29.670 -5.413 1.00 80.25 418 THR A N 1
ATOM 3342 C CA . THR A 1 418 ? 21.195 -28.986 -6.599 1.00 80.25 418 THR A CA 1
ATOM 3343 C C . THR A 1 418 ? 22.034 -27.759 -6.226 1.00 80.25 418 THR A C 1
ATOM 3345 O O . THR A 1 418 ? 23.070 -27.485 -6.841 1.00 80.25 418 THR A O 1
ATOM 3348 N N . LEU A 1 419 ? 21.654 -27.056 -5.155 1.00 81.31 419 LEU A N 1
ATOM 3349 C CA . LEU A 1 419 ? 22.380 -25.901 -4.632 1.00 81.31 419 LEU A CA 1
ATOM 3350 C C . LEU A 1 419 ? 23.583 -26.276 -3.760 1.00 81.31 419 LEU A C 1
ATOM 3352 O O . LEU A 1 419 ? 24.281 -25.365 -3.301 1.00 81.31 419 LEU A O 1
ATOM 3356 N N . ARG A 1 420 ? 23.880 -27.567 -3.552 1.00 79.88 420 ARG A N 1
ATOM 3357 C CA . ARG A 1 420 ? 24.901 -28.043 -2.596 1.00 79.88 420 ARG A CA 1
ATOM 3358 C C . ARG A 1 420 ? 24.631 -27.546 -1.169 1.00 79.88 420 ARG A C 1
ATOM 3360 O O . ARG A 1 420 ? 25.559 -27.181 -0.452 1.00 79.88 420 ARG A O 1
ATOM 3367 N N . LEU A 1 421 ? 23.358 -27.481 -0.783 1.00 84.88 421 LEU A N 1
ATOM 3368 C CA . LEU A 1 421 ? 22.892 -27.044 0.535 1.00 84.88 421 LEU A CA 1
ATOM 3369 C C . LEU A 1 421 ? 22.143 -28.166 1.274 1.00 84.88 421 LEU A C 1
ATOM 3371 O O . LEU A 1 421 ? 21.292 -27.896 2.118 1.00 84.88 421 LEU A O 1
ATOM 3375 N N . SER A 1 422 ? 22.515 -29.420 1.006 1.00 79.31 422 SER A N 1
ATOM 3376 C CA . SER A 1 422 ? 21.928 -30.629 1.603 1.00 79.31 422 SER A CA 1
ATOM 3377 C C . SER A 1 422 ? 21.963 -30.639 3.137 1.00 79.31 422 SER A C 1
ATOM 3379 O O . SER A 1 422 ? 21.104 -31.230 3.782 1.00 79.31 422 SER A O 1
ATOM 3381 N N . GLN A 1 423 ? 22.900 -29.912 3.753 1.00 82.81 423 GLN A N 1
ATOM 3382 C CA . GLN A 1 423 ? 22.982 -29.749 5.209 1.00 82.81 423 GLN A CA 1
ATOM 3383 C C . GLN A 1 423 ? 21.743 -29.090 5.846 1.00 82.81 423 GLN A C 1
ATOM 3385 O O . GLN A 1 423 ? 21.506 -29.286 7.034 1.00 82.81 423 GLN A O 1
ATOM 3390 N N . TYR A 1 424 ? 20.954 -28.329 5.077 1.00 86.81 424 TYR A N 1
ATOM 3391 C CA . TYR A 1 424 ? 19.725 -27.678 5.551 1.00 86.81 424 TYR A CA 1
ATOM 3392 C C . TYR A 1 424 ? 18.452 -28.454 5.200 1.00 86.81 424 TYR A C 1
ATOM 3394 O O . TYR A 1 424 ? 17.370 -28.058 5.621 1.00 86.81 424 TYR A O 1
ATOM 3402 N N . LYS A 1 425 ? 18.571 -29.575 4.481 1.00 84.81 425 LYS A N 1
ATOM 3403 C CA . LYS A 1 425 ? 17.449 -30.410 4.034 1.00 84.81 425 LYS A CA 1
ATOM 3404 C C . LYS A 1 425 ? 16.518 -30.789 5.181 1.00 84.81 425 LYS A C 1
ATOM 3406 O O . LYS A 1 425 ? 15.328 -30.522 5.127 1.00 84.81 425 LYS A O 1
ATOM 3411 N N . ARG A 1 426 ? 17.099 -31.277 6.279 1.00 84.25 426 ARG A N 1
ATOM 3412 C CA . ARG A 1 426 ? 16.350 -31.663 7.478 1.00 84.25 426 ARG A CA 1
ATOM 3413 C C . ARG A 1 426 ? 15.594 -30.492 8.111 1.00 84.25 426 ARG A C 1
ATOM 3415 O O . ARG A 1 426 ? 14.468 -30.669 8.538 1.00 84.25 426 ARG A O 1
ATOM 3422 N N . ALA A 1 427 ? 16.183 -29.296 8.122 1.00 86.88 427 ALA A N 1
ATOM 3423 C CA . ALA A 1 427 ? 15.523 -28.109 8.663 1.00 86.88 427 ALA A CA 1
ATOM 3424 C C . ALA A 1 427 ? 14.331 -27.666 7.795 1.00 86.88 427 ALA A C 1
ATOM 3426 O O . ALA A 1 427 ? 13.302 -27.266 8.328 1.00 86.88 427 ALA A O 1
ATOM 3427 N N . PHE A 1 428 ? 14.453 -27.764 6.467 1.00 88.75 428 PHE A N 1
ATOM 3428 C CA . PHE A 1 428 ? 13.364 -27.454 5.533 1.00 88.75 428 PHE A CA 1
ATOM 3429 C C . PHE A 1 428 ? 12.258 -28.522 5.550 1.00 88.75 428 PHE A C 1
ATOM 3431 O O . PHE A 1 428 ? 11.084 -28.175 5.446 1.00 88.75 428 PHE A O 1
ATOM 3438 N N . GLU A 1 429 ? 12.613 -29.795 5.737 1.00 86.94 429 GLU A N 1
ATOM 3439 C CA . GLU A 1 429 ? 11.660 -30.898 5.929 1.00 86.94 429 GLU A CA 1
ATOM 3440 C C . GLU A 1 429 ? 10.895 -30.758 7.252 1.00 86.94 429 GLU A C 1
ATOM 3442 O O . GLU A 1 429 ? 9.666 -30.812 7.254 1.00 86.94 429 GLU A O 1
ATOM 3447 N N . ASP A 1 430 ? 11.598 -30.489 8.357 1.00 85.38 430 ASP A N 1
ATOM 3448 C CA . ASP A 1 430 ? 10.997 -30.299 9.684 1.00 85.38 430 ASP A CA 1
ATOM 3449 C C . ASP A 1 430 ? 10.054 -29.079 9.709 1.00 85.38 430 ASP A C 1
ATOM 3451 O O . ASP A 1 430 ? 9.011 -29.105 10.362 1.00 85.38 430 ASP A O 1
ATOM 3455 N N . ALA A 1 431 ? 10.383 -28.026 8.954 1.00 84.50 431 ALA A N 1
ATOM 3456 C CA . ALA A 1 431 ? 9.536 -26.848 8.775 1.00 84.50 431 ALA A CA 1
ATOM 3457 C C . ALA A 1 431 ? 8.460 -27.012 7.681 1.00 84.50 431 ALA A C 1
ATOM 3459 O O . ALA A 1 431 ? 7.705 -26.072 7.439 1.00 84.50 431 ALA A O 1
ATOM 3460 N N . SER A 1 432 ? 8.376 -28.183 7.033 1.00 86.38 432 SER A N 1
ATOM 3461 C CA . SER A 1 432 ? 7.414 -28.492 5.962 1.00 86.38 432 SER A CA 1
ATOM 3462 C C . SER A 1 432 ? 7.394 -27.444 4.844 1.00 86.38 432 SER A C 1
ATOM 3464 O O . SER A 1 432 ? 6.332 -27.018 4.391 1.00 86.38 432 SER A O 1
ATOM 3466 N N . VAL A 1 433 ? 8.579 -27.007 4.408 1.00 87.50 433 VAL A N 1
ATOM 3467 C CA . VAL A 1 433 ? 8.717 -25.979 3.372 1.00 87.50 433 VAL A CA 1
ATOM 3468 C C . VAL A 1 433 ? 8.371 -26.572 2.009 1.00 87.50 433 VAL A C 1
ATOM 3470 O O . VAL A 1 433 ? 9.176 -27.282 1.409 1.00 87.50 433 VAL A O 1
ATOM 3473 N N . ASP A 1 434 ? 7.173 -26.268 1.520 1.00 88.44 434 ASP A N 1
ATOM 3474 C CA . ASP A 1 434 ? 6.723 -26.586 0.167 1.00 88.44 434 ASP A CA 1
ATOM 3475 C C . ASP A 1 434 ? 7.035 -25.446 -0.818 1.00 88.44 434 ASP A C 1
ATOM 3477 O O . ASP A 1 434 ? 7.604 -24.410 -0.464 1.00 88.44 434 ASP A O 1
ATOM 3481 N N . GLY A 1 435 ? 6.687 -25.635 -2.088 1.00 84.00 435 GLY A N 1
ATOM 3482 C CA . GLY A 1 435 ? 6.922 -24.660 -3.147 1.00 84.00 435 GLY A CA 1
ATOM 3483 C C . GLY A 1 435 ? 6.266 -23.300 -2.921 1.00 84.00 435 GLY A C 1
ATOM 3484 O O . GLY A 1 435 ? 6.848 -22.265 -3.252 1.00 84.00 435 GLY A O 1
ATOM 3485 N N . ASN A 1 436 ? 5.073 -23.282 -2.322 1.00 85.50 436 ASN A N 1
ATOM 3486 C CA . ASN A 1 436 ? 4.365 -22.044 -2.020 1.00 85.50 436 ASN A CA 1
ATOM 3487 C C . ASN A 1 436 ? 5.042 -21.293 -0.866 1.00 85.50 436 ASN A C 1
ATOM 3489 O O . ASN A 1 436 ? 5.336 -20.103 -0.984 1.00 85.50 436 ASN A O 1
ATOM 3493 N N . PHE A 1 437 ? 5.382 -22.001 0.210 1.00 86.25 437 PHE A N 1
ATOM 3494 C CA . PHE A 1 437 ? 6.079 -21.422 1.350 1.00 86.25 437 PHE A CA 1
ATOM 3495 C C . PHE A 1 437 ? 7.504 -20.984 0.991 1.00 86.25 437 PHE A C 1
ATOM 3497 O O . PHE A 1 437 ? 7.957 -19.925 1.426 1.00 86.25 437 PHE A O 1
ATOM 3504 N N . LEU A 1 438 ? 8.191 -21.717 0.108 1.00 87.31 438 LEU A N 1
ATOM 3505 C CA . LEU A 1 438 ? 9.494 -21.327 -0.429 1.00 87.31 438 LEU A CA 1
ATOM 3506 C C . LEU A 1 438 ? 9.429 -19.963 -1.134 1.00 87.31 438 LEU A C 1
ATOM 3508 O O . LEU A 1 438 ? 10.358 -19.165 -1.006 1.00 87.31 438 LEU A O 1
ATOM 3512 N N . ILE A 1 439 ? 8.338 -19.668 -1.850 1.00 85.00 439 ILE A N 1
ATOM 3513 C CA . ILE A 1 439 ? 8.127 -18.378 -2.523 1.00 85.00 439 ILE A CA 1
ATOM 3514 C C . ILE A 1 439 ? 7.842 -17.247 -1.527 1.00 85.00 439 ILE A C 1
ATOM 3516 O O . ILE A 1 439 ? 8.083 -16.098 -1.876 1.00 85.00 439 ILE A O 1
ATOM 3520 N N . GLU A 1 440 ? 7.398 -17.513 -0.304 1.00 85.06 440 GLU A N 1
ATOM 3521 C CA . GLU A 1 440 ? 7.104 -16.477 0.702 1.00 85.06 440 GLU A CA 1
ATOM 3522 C C . GLU A 1 440 ? 8.233 -16.293 1.731 1.00 85.06 440 GLU A C 1
ATOM 3524 O O . GLU A 1 440 ? 8.327 -15.249 2.377 1.00 85.06 440 GLU A O 1
ATOM 3529 N N . LEU A 1 441 ? 9.147 -17.261 1.821 1.00 84.69 441 LEU A N 1
ATOM 3530 C CA . LEU A 1 441 ? 10.208 -17.347 2.825 1.00 84.69 441 LEU A CA 1
ATOM 3531 C C . LEU A 1 441 ? 11.133 -16.115 2.849 1.00 84.69 441 LEU A C 1
ATOM 3533 O O . LEU A 1 441 ? 11.860 -15.853 1.885 1.00 84.69 441 LEU A O 1
ATOM 3537 N N . ARG A 1 442 ? 11.178 -15.351 3.947 1.00 85.25 442 ARG A N 1
ATOM 3538 C CA . ARG A 1 442 ? 12.059 -14.170 4.056 1.00 85.25 442 ARG A CA 1
ATOM 3539 C C . ARG A 1 442 ? 13.449 -14.542 4.574 1.00 85.25 442 ARG A C 1
ATOM 3541 O O . ARG A 1 442 ? 13.664 -15.607 5.147 1.00 85.25 442 ARG A O 1
ATOM 3548 N N . GLU A 1 443 ? 14.410 -13.632 4.392 1.00 84.00 443 GLU A N 1
ATOM 3549 C CA . GLU A 1 443 ? 15.770 -13.785 4.939 1.00 84.00 443 GLU A CA 1
ATOM 3550 C C . GLU A 1 443 ? 15.759 -13.962 6.467 1.00 84.00 443 GLU A C 1
ATOM 3552 O O . GLU A 1 443 ? 16.516 -14.783 6.980 1.00 84.00 443 GLU A O 1
ATOM 3557 N N . THR A 1 444 ? 14.859 -13.261 7.168 1.00 83.69 444 THR A N 1
ATOM 3558 C CA . THR A 1 444 ? 14.656 -13.374 8.623 1.00 83.69 444 THR A CA 1
ATOM 3559 C C . THR A 1 444 ? 14.174 -14.761 9.029 1.00 83.69 444 THR A C 1
ATOM 3561 O O . THR A 1 444 ? 14.700 -15.344 9.972 1.00 83.69 444 THR A O 1
ATOM 3564 N N . ASP A 1 445 ? 13.227 -15.324 8.274 1.00 85.38 445 ASP A N 1
ATOM 3565 C CA . ASP A 1 445 ? 12.632 -16.628 8.566 1.00 85.38 445 ASP A CA 1
ATOM 3566 C C . ASP A 1 445 ? 13.681 -17.745 8.357 1.00 85.38 445 ASP A C 1
ATOM 3568 O O . ASP A 1 445 ? 13.776 -18.684 9.147 1.00 85.38 445 ASP A O 1
ATOM 3572 N N . MET A 1 446 ? 14.568 -17.598 7.363 1.00 84.06 446 MET A N 1
ATOM 3573 C CA . MET A 1 446 ? 15.706 -18.508 7.163 1.00 84.06 446 MET A CA 1
ATOM 3574 C C . MET A 1 446 ? 16.729 -18.471 8.304 1.00 84.06 446 MET A C 1
ATOM 3576 O O . MET A 1 446 ? 17.277 -19.515 8.664 1.00 84.06 446 MET A O 1
ATOM 3580 N N . SER A 1 447 ? 17.001 -17.297 8.878 1.00 85.88 447 SER A N 1
ATOM 3581 C CA . SER A 1 447 ? 17.936 -17.186 10.003 1.00 85.88 447 SER A CA 1
ATOM 3582 C C . SER A 1 447 ? 17.328 -17.623 11.334 1.00 85.88 447 SER A C 1
ATOM 3584 O O . SER A 1 447 ? 17.992 -18.319 12.096 1.00 85.88 447 SER A O 1
ATOM 3586 N N . GLU A 1 448 ? 16.087 -17.224 11.618 1.00 80.88 448 GLU A N 1
ATOM 3587 C CA . GLU A 1 448 ? 15.467 -17.385 12.940 1.00 80.88 448 GLU A CA 1
ATOM 3588 C C . GLU A 1 448 ? 14.728 -18.719 13.086 1.00 80.88 448 GLU A C 1
ATOM 3590 O O . GLU A 1 448 ? 14.799 -19.336 14.146 1.00 80.88 448 GLU A O 1
ATOM 3595 N N . VAL A 1 449 ? 14.054 -19.190 12.030 1.00 81.19 449 VAL A N 1
ATOM 3596 C CA . VAL A 1 449 ? 13.217 -20.403 12.078 1.00 81.19 449 VAL A CA 1
ATOM 3597 C C . VAL A 1 449 ? 13.977 -21.620 11.556 1.00 81.19 449 VAL A C 1
ATOM 3599 O O . VAL A 1 449 ? 13.959 -22.676 12.181 1.00 81.19 449 VAL A O 1
ATOM 3602 N N . LEU A 1 450 ? 14.688 -21.474 10.434 1.00 82.00 450 LEU A N 1
ATOM 3603 C CA . LEU A 1 450 ? 15.428 -22.576 9.798 1.00 82.00 450 LEU A CA 1
ATOM 3604 C C . LEU A 1 450 ? 16.879 -22.709 10.296 1.00 82.00 450 LEU A C 1
ATOM 3606 O O . LEU A 1 450 ? 17.592 -23.625 9.883 1.00 82.00 450 LEU A O 1
ATOM 3610 N N . GLY A 1 451 ? 17.333 -21.801 11.168 1.00 82.38 451 GLY A N 1
ATOM 3611 C CA . GLY A 1 451 ? 18.657 -21.861 11.795 1.00 82.38 451 GLY A CA 1
ATOM 3612 C C . GLY A 1 451 ? 19.825 -21.691 10.817 1.00 82.38 451 GLY A C 1
ATOM 3613 O O . GLY A 1 451 ? 20.926 -22.194 11.053 1.00 82.38 451 GLY A O 1
ATOM 3614 N N . MET A 1 452 ? 19.617 -21.012 9.685 1.00 86.75 452 MET A N 1
ATOM 3615 C CA . MET A 1 452 ? 20.685 -20.760 8.721 1.00 86.75 452 MET A CA 1
ATOM 3616 C C . MET A 1 452 ? 21.600 -19.625 9.205 1.00 86.75 452 MET A C 1
ATOM 3618 O O . MET A 1 452 ? 21.420 -18.468 8.849 1.00 86.75 452 MET A O 1
ATOM 3622 N N . GLU A 1 453 ? 22.640 -19.941 9.975 1.00 77.19 453 GLU A N 1
ATOM 3623 C CA . GLU A 1 453 ? 23.550 -18.917 10.527 1.00 77.19 453 GLU A CA 1
ATOM 3624 C C . GLU A 1 453 ? 24.436 -18.231 9.462 1.00 77.19 453 GLU A C 1
ATOM 3626 O O . GLU A 1 453 ? 24.892 -17.095 9.626 1.00 77.19 453 GLU A O 1
ATOM 3631 N N . HIS A 1 454 ? 24.708 -18.912 8.342 1.00 83.31 454 HIS A N 1
ATOM 3632 C CA . HIS A 1 454 ? 25.678 -18.447 7.352 1.00 83.31 454 HIS A CA 1
ATOM 3633 C C . HIS A 1 454 ? 25.041 -17.560 6.268 1.00 83.31 454 HIS A C 1
ATOM 3635 O O . HIS A 1 454 ? 24.348 -18.039 5.365 1.00 83.31 454 HIS A O 1
ATOM 3641 N N . LYS A 1 455 ? 25.369 -16.260 6.285 1.00 77.69 455 LYS A N 1
ATOM 3642 C CA . LYS A 1 455 ? 24.800 -15.234 5.385 1.00 77.69 455 LYS A CA 1
ATOM 3643 C C . LYS A 1 455 ? 24.921 -15.558 3.889 1.00 77.69 455 LYS A C 1
ATOM 3645 O O . LYS A 1 455 ? 24.012 -15.247 3.125 1.00 77.69 455 LYS A O 1
ATOM 3650 N N . LEU A 1 456 ? 26.007 -16.209 3.448 1.00 74.44 456 LEU A N 1
ATOM 3651 C CA . LEU A 1 456 ? 26.156 -16.589 2.032 1.00 74.44 456 LEU A CA 1
ATOM 3652 C C . LEU A 1 456 ? 25.210 -17.725 1.623 1.00 74.44 456 LEU A C 1
ATOM 3654 O O . LEU A 1 456 ? 24.815 -17.784 0.463 1.00 74.44 456 LEU A O 1
ATOM 3658 N N . HIS A 1 457 ? 24.836 -18.615 2.547 1.00 84.75 457 HIS A N 1
ATOM 3659 C CA . HIS A 1 457 ? 23.893 -19.697 2.252 1.00 84.75 457 HIS A CA 1
ATOM 3660 C C . HIS A 1 457 ? 22.477 -19.147 2.126 1.00 84.75 457 HIS A C 1
ATOM 3662 O O . HIS A 1 457 ? 21.815 -19.446 1.136 1.00 84.75 457 HIS A O 1
ATOM 3668 N N . ILE A 1 458 ? 22.075 -18.250 3.037 1.00 83.44 458 ILE A N 1
ATOM 3669 C CA . ILE A 1 458 ? 20.813 -17.506 2.921 1.00 83.44 458 ILE A CA 1
ATOM 3670 C C . ILE A 1 458 ? 20.772 -16.774 1.577 1.00 83.44 458 ILE A C 1
ATOM 3672 O O . ILE A 1 458 ? 19.843 -16.953 0.794 1.00 83.44 458 ILE A O 1
ATOM 3676 N N . ARG A 1 459 ? 21.828 -16.021 1.237 1.00 81.38 459 ARG A N 1
ATOM 3677 C CA . ARG A 1 459 ? 21.865 -15.270 -0.024 1.00 81.38 459 ARG A CA 1
ATOM 3678 C C . ARG A 1 459 ? 21.801 -16.172 -1.255 1.00 81.38 459 ARG A C 1
ATOM 3680 O O . ARG A 1 459 ? 21.181 -15.798 -2.251 1.00 81.38 459 ARG A O 1
ATOM 3687 N N . LYS A 1 460 ? 22.415 -17.357 -1.199 1.00 81.94 460 LYS A N 1
ATOM 3688 C CA . LYS A 1 460 ? 22.358 -18.360 -2.270 1.00 81.94 460 LYS A CA 1
ATOM 3689 C C . LYS A 1 460 ? 20.941 -18.903 -2.455 1.00 81.94 460 LYS A C 1
ATOM 3691 O O . LYS A 1 460 ? 20.494 -18.964 -3.597 1.00 81.94 460 LYS A O 1
ATOM 3696 N N . VAL A 1 461 ? 20.232 -19.217 -1.368 1.00 84.12 461 VAL A N 1
ATOM 3697 C CA . VAL A 1 461 ? 18.823 -19.649 -1.406 1.00 84.12 461 VAL A CA 1
ATOM 3698 C C . VAL A 1 461 ? 17.933 -18.535 -1.959 1.00 84.12 461 VAL A C 1
ATOM 3700 O O . VAL A 1 461 ? 17.195 -18.778 -2.906 1.00 84.12 461 VAL A O 1
ATOM 3703 N N . VAL A 1 462 ? 18.072 -17.295 -1.478 1.00 84.88 462 VAL A N 1
ATOM 3704 C CA . VAL A 1 462 ? 17.303 -16.133 -1.973 1.00 84.88 462 VAL A CA 1
ATOM 3705 C C . VAL A 1 462 ? 17.537 -15.889 -3.464 1.00 84.88 462 VAL A C 1
ATOM 3707 O O . VAL A 1 462 ? 16.591 -15.707 -4.224 1.00 84.88 462 VAL A O 1
ATOM 3710 N N . THR A 1 463 ? 18.797 -15.913 -3.904 1.00 82.12 463 THR A N 1
ATOM 3711 C CA . THR A 1 463 ? 19.155 -15.665 -5.310 1.00 82.12 463 THR A CA 1
ATOM 3712 C C . THR A 1 463 ? 18.677 -16.798 -6.216 1.00 82.12 463 THR A C 1
ATOM 3714 O O . THR A 1 463 ? 18.265 -16.551 -7.345 1.00 82.12 463 THR A O 1
ATOM 3717 N N . ALA A 1 464 ? 18.738 -18.045 -5.745 1.00 81.38 464 ALA A N 1
ATOM 3718 C CA . ALA A 1 464 ? 18.236 -19.193 -6.488 1.00 81.38 464 ALA A CA 1
ATOM 3719 C C . ALA A 1 464 ? 16.702 -19.185 -6.565 1.00 81.38 464 ALA A C 1
ATOM 3721 O O . ALA A 1 464 ? 16.161 -19.384 -7.646 1.00 81.38 464 ALA A O 1
ATOM 3722 N N . ARG A 1 465 ? 16.010 -18.866 -5.465 1.00 84.81 465 ARG A N 1
ATOM 3723 C CA . ARG A 1 465 ? 14.552 -18.684 -5.417 1.00 84.81 465 ARG A CA 1
ATOM 3724 C C . ARG A 1 465 ? 14.091 -17.556 -6.338 1.00 84.81 465 ARG A C 1
ATOM 3726 O O . ARG A 1 465 ? 13.094 -17.708 -7.028 1.00 84.81 465 ARG A O 1
ATOM 3733 N N . ALA A 1 466 ? 14.814 -16.439 -6.395 1.00 77.44 466 ALA A N 1
ATOM 3734 C CA . ALA A 1 466 ? 14.464 -15.331 -7.285 1.00 77.44 466 ALA A CA 1
ATOM 3735 C C . ALA A 1 466 ? 14.451 -15.746 -8.769 1.00 77.44 466 ALA A C 1
ATOM 3737 O O . ALA A 1 466 ? 13.679 -15.199 -9.544 1.00 77.44 466 ALA A O 1
ATOM 3738 N N . LYS A 1 467 ? 15.254 -16.748 -9.155 1.00 76.81 467 LYS A N 1
ATOM 3739 C CA . LYS A 1 467 ? 15.255 -17.325 -10.513 1.00 76.81 467 LYS A CA 1
ATOM 3740 C C . LYS A 1 467 ? 14.086 -18.276 -10.779 1.00 76.81 467 LYS A C 1
ATOM 3742 O O . LYS A 1 467 ? 13.857 -18.623 -11.930 1.00 76.81 467 LYS A O 1
ATOM 3747 N N . LEU A 1 468 ? 13.413 -18.726 -9.723 1.00 75.06 468 LEU A N 1
ATOM 3748 C CA . LEU A 1 468 ? 12.249 -19.606 -9.767 1.00 75.06 468 LEU A CA 1
ATOM 3749 C C . LEU A 1 468 ? 10.929 -18.816 -9.794 1.00 75.06 468 LEU A C 1
ATOM 3751 O O . LEU A 1 468 ? 9.885 -19.384 -10.092 1.00 75.06 468 LEU A O 1
ATOM 3755 N N . MET A 1 469 ? 10.947 -17.512 -9.494 1.00 70.25 469 MET A N 1
ATOM 3756 C CA . MET A 1 469 ? 9.749 -16.687 -9.637 1.00 70.25 469 MET A CA 1
ATOM 3757 C C . MET A 1 469 ? 9.438 -16.440 -11.122 1.00 70.25 469 MET A C 1
ATOM 3759 O O . MET A 1 469 ? 10.363 -16.199 -11.903 1.00 70.25 469 MET A O 1
ATOM 3763 N N . PRO A 1 470 ? 8.154 -16.482 -11.527 1.00 61.66 470 PRO A N 1
ATOM 3764 C CA . PRO A 1 470 ? 7.764 -16.154 -12.892 1.00 61.66 470 PRO A CA 1
ATOM 3765 C C . PRO A 1 470 ? 8.194 -14.718 -13.221 1.00 61.66 470 PRO A C 1
ATOM 3767 O O . PRO A 1 470 ? 7.928 -13.793 -12.453 1.00 61.66 470 PRO A O 1
ATOM 3770 N N . LEU A 1 471 ? 8.897 -14.545 -14.345 1.00 61.53 471 LEU A N 1
ATOM 3771 C CA . LEU A 1 471 ? 9.412 -13.245 -14.789 1.00 61.53 471 LEU A CA 1
ATOM 3772 C C . LEU A 1 471 ? 8.252 -12.286 -15.090 1.00 61.53 471 LEU A C 1
ATOM 3774 O O . LEU A 1 471 ? 7.277 -12.683 -15.730 1.00 61.53 471 LEU A O 1
ATOM 3778 N N . ASN A 1 472 ? 8.397 -11.017 -14.700 1.00 59.75 472 ASN A N 1
ATOM 3779 C CA . ASN A 1 472 ? 7.453 -9.947 -15.050 1.00 59.75 472 ASN A CA 1
ATOM 3780 C C . ASN A 1 472 ? 7.428 -9.701 -16.574 1.00 59.75 472 ASN A C 1
ATOM 3782 O O . ASN A 1 472 ? 8.416 -9.961 -17.255 1.00 59.75 472 ASN A O 1
ATOM 3786 N N . GLU A 1 473 ? 6.346 -9.139 -17.124 1.00 55.06 473 GLU A N 1
ATOM 3787 C CA . GLU A 1 473 ? 6.182 -8.894 -18.577 1.00 55.06 473 GLU A CA 1
ATOM 3788 C C . GLU A 1 473 ? 7.347 -8.092 -19.206 1.00 55.06 473 GLU A C 1
ATOM 3790 O O . GLU A 1 473 ? 7.816 -8.383 -20.312 1.00 55.06 473 GLU A O 1
ATOM 3795 N N . GLU A 1 474 ? 7.899 -7.119 -18.475 1.00 57.06 474 GLU A N 1
ATOM 3796 C CA . GLU A 1 474 ? 9.086 -6.358 -18.894 1.00 57.06 474 GLU A CA 1
ATOM 3797 C C . GLU A 1 474 ? 10.387 -7.179 -18.869 1.00 57.06 474 GLU A C 1
ATOM 3799 O O . GLU A 1 474 ? 11.328 -6.896 -19.609 1.00 57.06 474 GLU A O 1
ATOM 3804 N N . GLU A 1 475 ? 10.479 -8.185 -18.006 1.00 63.75 475 GLU A N 1
ATOM 3805 C CA . GLU A 1 475 ? 11.638 -9.075 -17.921 1.00 63.75 475 GLU A CA 1
ATOM 3806 C C . GLU A 1 475 ? 11.531 -10.211 -18.938 1.00 63.75 475 GLU A C 1
ATOM 3808 O O . GLU A 1 475 ? 12.541 -10.597 -19.523 1.00 63.75 475 GLU A O 1
ATOM 3813 N N . GLN A 1 476 ? 10.317 -10.691 -19.220 1.00 57.97 476 GLN A N 1
ATOM 3814 C CA . GLN A 1 476 ? 10.039 -11.638 -20.299 1.00 57.97 476 GLN A CA 1
ATOM 3815 C C . GLN A 1 476 ? 10.349 -11.027 -21.664 1.00 57.97 476 GLN A C 1
ATOM 3817 O O . GLN A 1 476 ? 11.023 -11.660 -22.471 1.00 57.97 476 GLN A O 1
ATOM 3822 N N . SER A 1 477 ? 9.940 -9.780 -21.913 1.00 60.97 477 SER A N 1
ATOM 3823 C CA . SER A 1 477 ? 10.282 -9.075 -23.156 1.00 60.97 477 SER A CA 1
ATOM 3824 C C . SER A 1 477 ? 11.793 -8.876 -23.306 1.00 60.97 477 SER A C 1
ATOM 3826 O O . SER A 1 477 ? 12.343 -9.167 -24.365 1.00 60.97 477 SER A O 1
ATOM 3828 N N . LYS A 1 478 ? 12.502 -8.490 -22.238 1.00 68.19 478 LYS A N 1
ATOM 3829 C CA . LYS A 1 478 ? 13.975 -8.394 -22.249 1.00 68.19 478 LYS A CA 1
ATOM 3830 C C . LYS A 1 478 ? 14.647 -9.752 -22.458 1.00 68.19 478 LYS A C 1
ATOM 3832 O O . LYS A 1 478 ? 15.605 -9.845 -23.220 1.00 68.19 478 LYS A O 1
ATOM 3837 N N . LEU A 1 479 ? 14.151 -10.813 -21.823 1.00 55.94 479 LEU A N 1
ATOM 3838 C CA . LEU A 1 479 ? 14.670 -12.167 -22.010 1.00 55.94 479 LEU A CA 1
ATOM 3839 C C . LEU A 1 479 ? 14.424 -12.668 -23.437 1.00 55.94 479 LEU A C 1
ATOM 3841 O O . LEU A 1 479 ? 15.297 -13.325 -24.000 1.00 55.94 479 LEU A O 1
ATOM 3845 N N . ASN A 1 480 ? 13.279 -12.335 -24.030 1.00 61.91 480 ASN A N 1
ATOM 3846 C CA . ASN A 1 480 ? 12.962 -12.657 -25.416 1.00 61.91 480 ASN A CA 1
ATOM 3847 C C . ASN A 1 480 ? 13.897 -11.922 -26.374 1.00 61.91 480 ASN A C 1
ATOM 3849 O O . ASN A 1 480 ? 14.465 -12.572 -27.240 1.00 61.91 480 ASN A O 1
ATOM 3853 N N . VAL A 1 481 ? 14.180 -10.638 -26.145 1.00 70.81 481 VAL A N 1
ATOM 3854 C CA . VAL A 1 481 ? 15.177 -9.888 -26.927 1.00 70.81 481 VAL A CA 1
ATOM 3855 C C . VAL A 1 481 ? 16.570 -10.510 -26.795 1.00 70.81 481 VAL A C 1
ATOM 3857 O O . VAL A 1 481 ? 17.239 -10.726 -27.796 1.00 70.81 481 VAL A O 1
ATOM 3860 N N . VAL A 1 482 ? 17.003 -10.890 -25.588 1.00 69.50 482 VAL A N 1
ATOM 3861 C CA . VAL A 1 482 ? 18.310 -11.548 -25.383 1.00 69.50 482 VAL A CA 1
ATOM 3862 C C . VAL A 1 482 ? 18.356 -12.943 -26.020 1.00 69.50 482 VAL A C 1
ATOM 3864 O O . VAL A 1 482 ? 19.398 -13.372 -26.516 1.00 69.50 482 VAL A O 1
ATOM 3867 N N . ARG A 1 483 ? 17.243 -13.683 -26.019 1.00 53.56 483 ARG A N 1
ATOM 3868 C CA . ARG A 1 483 ? 17.116 -14.977 -26.709 1.00 53.56 483 ARG A CA 1
ATOM 3869 C C . ARG A 1 483 ? 17.108 -14.803 -28.227 1.00 53.56 483 ARG A C 1
ATOM 3871 O O . ARG A 1 483 ? 17.727 -15.600 -28.929 1.00 53.56 483 ARG A O 1
ATOM 3878 N N . GLU A 1 484 ? 16.465 -13.760 -28.734 1.00 59.38 484 GLU A N 1
ATOM 3879 C CA . GLU A 1 484 ? 16.488 -13.361 -30.142 1.00 59.38 484 GLU A CA 1
ATOM 3880 C C . GLU A 1 484 ? 17.889 -12.930 -30.574 1.00 59.38 484 GLU A C 1
ATOM 3882 O O . GLU A 1 484 ? 18.354 -13.333 -31.634 1.00 59.38 484 GLU A O 1
ATOM 3887 N N . GLU A 1 485 ? 18.611 -12.203 -29.725 1.00 60.97 485 GLU A N 1
ATOM 3888 C CA . GLU A 1 485 ? 19.981 -11.771 -29.982 1.00 60.97 485 GLU A CA 1
ATOM 3889 C C . GLU A 1 485 ? 20.956 -12.954 -29.957 1.00 60.97 485 GLU A C 1
ATOM 3891 O O . GLU A 1 485 ? 21.728 -13.125 -30.898 1.00 60.97 485 GLU A O 1
ATOM 3896 N N . LYS A 1 486 ? 20.846 -13.853 -28.967 1.00 49.97 486 LYS A N 1
ATOM 3897 C CA . LYS A 1 486 ? 21.640 -15.094 -28.913 1.00 49.97 486 LYS A CA 1
ATOM 3898 C C . LYS A 1 486 ? 21.329 -16.047 -30.060 1.00 49.97 486 LYS A C 1
ATOM 3900 O O . LYS A 1 486 ? 22.242 -16.661 -30.604 1.00 49.97 486 LYS A O 1
ATOM 3905 N N . SER A 1 487 ? 20.065 -16.191 -30.451 1.00 47.56 487 SER A N 1
ATOM 3906 C CA . SER A 1 487 ? 19.703 -17.012 -31.614 1.00 47.56 487 SER A CA 1
ATOM 3907 C C . SER A 1 487 ? 20.173 -16.365 -32.920 1.00 47.56 487 SER A C 1
ATOM 3909 O O . SER A 1 487 ? 20.682 -17.069 -33.789 1.00 47.56 487 SER A O 1
ATOM 3911 N N . ALA A 1 488 ? 20.127 -15.036 -33.038 1.00 54.38 488 ALA A N 1
ATOM 3912 C CA . ALA A 1 488 ? 20.700 -14.300 -34.164 1.00 54.38 488 ALA A CA 1
ATOM 3913 C C . ALA A 1 488 ? 22.238 -14.368 -34.207 1.00 54.38 488 ALA A C 1
ATOM 3915 O O . ALA A 1 488 ? 22.822 -14.369 -35.292 1.00 54.38 488 ALA A O 1
ATOM 3916 N N . GLU A 1 489 ? 22.910 -14.435 -33.056 1.00 52.09 489 GLU A N 1
ATOM 3917 C CA . GLU A 1 489 ? 24.352 -14.683 -32.955 1.00 52.09 489 GLU A CA 1
ATOM 3918 C C . GLU A 1 489 ? 24.717 -16.117 -33.341 1.00 52.09 489 GLU A C 1
ATOM 3920 O O . GLU A 1 489 ? 25.656 -16.311 -34.108 1.00 52.09 489 GLU A O 1
ATOM 3925 N N . LEU A 1 490 ? 23.956 -17.119 -32.895 1.00 44.72 490 LEU A N 1
ATOM 3926 C CA . LEU A 1 490 ? 24.180 -18.524 -33.258 1.00 44.72 490 LEU A CA 1
ATOM 3927 C C . LEU A 1 490 ? 23.936 -18.778 -34.756 1.00 44.72 490 LEU A C 1
ATOM 3929 O O . LEU A 1 490 ? 24.698 -19.508 -35.392 1.00 44.72 490 LEU A O 1
ATOM 3933 N N . VAL A 1 491 ? 22.949 -18.095 -35.349 1.00 49.22 491 VAL A N 1
ATOM 3934 C CA . VAL A 1 491 ? 22.710 -18.076 -36.803 1.00 49.22 491 VAL A CA 1
ATOM 3935 C C . VAL A 1 491 ? 23.851 -17.369 -37.549 1.00 49.22 491 VAL A C 1
ATOM 3937 O O . VAL A 1 491 ? 24.285 -17.860 -38.591 1.00 49.22 491 VAL A O 1
ATOM 3940 N N . ARG A 1 492 ? 24.401 -16.267 -37.010 1.00 52.00 492 ARG A N 1
ATOM 3941 C CA . ARG A 1 492 ? 25.612 -15.612 -37.553 1.00 52.00 492 ARG A CA 1
ATOM 3942 C C . ARG A 1 492 ? 26.863 -16.487 -37.437 1.00 52.00 492 ARG A C 1
ATOM 3944 O O . ARG A 1 492 ? 27.736 -16.398 -38.296 1.00 52.00 492 ARG A O 1
ATOM 3951 N N . ALA A 1 493 ? 26.942 -17.329 -36.409 1.00 46.34 493 ALA A N 1
ATOM 3952 C CA . ALA A 1 493 ? 28.060 -18.234 -36.150 1.00 46.34 493 ALA A CA 1
ATOM 3953 C C . ALA A 1 493 ? 27.984 -19.565 -36.929 1.00 46.34 493 ALA A C 1
ATOM 3955 O O . ALA A 1 493 ? 28.905 -20.377 -36.835 1.00 46.34 493 ALA A O 1
ATOM 3956 N N . GLY A 1 494 ? 26.923 -19.802 -37.711 1.00 44.38 494 GLY A N 1
ATOM 3957 C CA . GLY A 1 494 ? 26.827 -20.944 -38.628 1.00 44.38 494 GLY A CA 1
ATOM 3958 C C . GLY A 1 494 ? 26.689 -22.318 -37.961 1.00 44.38 494 GLY A C 1
ATOM 3959 O O . GLY A 1 494 ? 26.910 -23.332 -38.622 1.00 44.38 494 GLY A O 1
ATOM 3960 N N . GLN A 1 495 ? 26.326 -22.381 -36.676 1.00 41.84 495 GLN A N 1
ATOM 3961 C CA . GLN A 1 495 ? 26.075 -23.640 -35.971 1.00 41.84 495 GLN A CA 1
ATOM 3962 C C . GLN A 1 495 ? 24.566 -23.879 -35.848 1.00 41.84 495 GLN A C 1
ATOM 3964 O O . GLN A 1 495 ? 23.852 -23.113 -35.205 1.00 41.84 495 GLN A O 1
ATOM 3969 N N . ALA A 1 496 ? 24.078 -24.943 -36.491 1.00 39.28 496 ALA A N 1
ATOM 3970 C CA . ALA A 1 496 ? 22.685 -25.367 -36.407 1.00 39.28 496 ALA A CA 1
ATOM 3971 C C . ALA A 1 496 ? 22.358 -25.839 -34.979 1.00 39.28 496 ALA A C 1
ATOM 3973 O O . ALA A 1 496 ? 22.948 -26.803 -34.487 1.00 39.28 496 ALA A O 1
ATOM 3974 N N . ALA A 1 497 ? 21.422 -25.153 -34.321 1.00 38.16 497 ALA A N 1
ATOM 3975 C CA . ALA A 1 497 ? 20.872 -25.576 -33.038 1.00 38.16 497 ALA A CA 1
ATOM 3976 C C . ALA A 1 497 ? 19.970 -26.817 -33.222 1.00 38.16 497 ALA A C 1
ATOM 3978 O O . ALA A 1 497 ? 19.277 -26.921 -34.239 1.00 38.16 497 ALA A O 1
ATOM 3979 N N . PRO A 1 498 ? 19.962 -27.768 -32.272 1.00 36.59 498 PRO A N 1
ATOM 3980 C CA . PRO A 1 498 ? 19.196 -28.997 -32.406 1.00 36.59 498 PRO A CA 1
ATOM 3981 C C . PRO A 1 498 ? 17.741 -28.766 -31.968 1.00 36.59 498 PRO A C 1
ATOM 3983 O O . PRO A 1 498 ? 17.508 -28.395 -30.822 1.00 36.59 498 PRO A O 1
ATOM 3986 N N . GLY A 1 499 ? 16.769 -29.034 -32.851 1.00 51.94 499 GLY A N 1
ATOM 3987 C CA . GLY A 1 499 ? 15.421 -29.425 -32.407 1.00 51.94 499 GLY A CA 1
ATOM 3988 C C . GLY A 1 499 ? 14.180 -28.683 -32.914 1.00 51.94 499 GLY A C 1
ATOM 3989 O O . GLY A 1 499 ? 13.102 -29.121 -32.542 1.00 51.94 499 GLY A O 1
ATOM 3990 N N . GLU A 1 500 ? 14.239 -27.657 -33.768 1.00 42.16 500 GLU A N 1
ATOM 3991 C CA . GLU A 1 500 ? 13.004 -27.019 -34.279 1.00 42.16 500 GLU A CA 1
ATOM 3992 C C . GLU A 1 500 ? 13.094 -26.709 -35.776 1.00 42.16 500 GLU A C 1
ATOM 3994 O O . GLU A 1 500 ? 13.609 -25.680 -36.204 1.00 42.16 500 GLU A O 1
ATOM 3999 N N . GLY A 1 501 ? 12.593 -27.639 -36.591 1.00 52.59 501 GLY A N 1
ATOM 4000 C CA . GLY A 1 501 ? 12.456 -27.477 -38.040 1.00 52.59 501 GLY A CA 1
ATOM 4001 C C . GLY A 1 501 ? 11.206 -26.707 -38.474 1.00 52.59 501 GLY A C 1
ATOM 4002 O O . GLY A 1 501 ? 11.027 -26.525 -39.672 1.00 52.59 501 GLY A O 1
ATOM 4003 N N . VAL A 1 502 ? 10.348 -26.258 -37.549 1.00 58.81 502 VAL A N 1
ATOM 4004 C CA . VAL A 1 502 ? 9.089 -25.578 -37.891 1.00 58.81 502 VAL A CA 1
ATOM 4005 C C . VAL A 1 502 ? 9.357 -24.090 -38.162 1.00 58.81 502 VAL A C 1
ATOM 4007 O O . VAL A 1 502 ? 9.842 -23.380 -37.279 1.00 58.81 502 VAL A O 1
ATOM 4010 N N . PRO A 1 503 ? 9.069 -23.577 -39.370 1.00 67.25 503 PRO A N 1
ATOM 4011 C CA . PRO A 1 503 ? 9.279 -22.167 -39.689 1.00 67.25 503 PRO A CA 1
ATOM 4012 C C . PRO A 1 503 ? 8.382 -21.242 -38.850 1.00 67.25 503 PRO A C 1
ATOM 4014 O O . PRO A 1 503 ? 7.229 -21.564 -38.575 1.00 67.25 503 PRO A O 1
ATOM 4017 N N . LYS A 1 504 ? 8.897 -20.064 -38.468 1.00 76.50 504 LYS A N 1
ATOM 4018 C CA . LYS A 1 504 ? 8.155 -19.057 -37.682 1.00 76.50 504 LYS A CA 1
ATOM 4019 C C . LYS A 1 504 ? 6.830 -18.661 -38.361 1.00 76.50 504 LYS A C 1
ATOM 4021 O O . LYS A 1 504 ? 6.826 -18.402 -39.564 1.00 76.50 504 LYS A O 1
ATOM 4026 N N . LEU A 1 505 ? 5.761 -18.496 -37.571 1.00 82.25 505 LEU A N 1
ATOM 4027 C CA . LEU A 1 505 ? 4.409 -18.077 -37.992 1.00 82.25 505 LEU A CA 1
ATOM 4028 C C . LEU A 1 505 ? 4.425 -16.900 -38.986 1.00 82.25 505 LEU A C 1
ATOM 4030 O O . LEU A 1 505 ? 4.005 -17.049 -40.133 1.00 82.25 505 LEU A O 1
ATOM 4034 N N . ASP A 1 506 ? 5.006 -15.765 -38.591 1.00 80.31 506 ASP A N 1
ATOM 4035 C CA . ASP A 1 506 ? 5.057 -14.547 -39.417 1.00 80.31 506 ASP A CA 1
ATOM 4036 C C . ASP A 1 506 ? 5.809 -14.759 -40.747 1.00 80.31 506 ASP A C 1
ATOM 4038 O O . ASP A 1 506 ? 5.440 -14.225 -41.796 1.00 80.31 506 ASP A O 1
ATOM 4042 N N . ALA A 1 507 ? 6.822 -15.632 -40.755 1.00 83.38 507 ALA A N 1
ATOM 4043 C CA . ALA A 1 507 ? 7.561 -15.952 -41.970 1.00 83.38 507 ALA A CA 1
ATOM 4044 C C . ALA A 1 507 ? 6.701 -16.736 -42.973 1.00 83.38 507 ALA A C 1
ATOM 4046 O O . ALA A 1 507 ? 6.748 -16.436 -44.168 1.00 83.38 507 ALA A O 1
ATOM 4047 N N . VAL A 1 508 ? 5.903 -17.707 -42.516 1.00 84.56 508 VAL A N 1
ATOM 4048 C CA . VAL A 1 508 ? 5.015 -18.503 -43.384 1.00 84.56 508 VAL A CA 1
ATOM 4049 C C . VAL A 1 508 ? 3.847 -17.652 -43.890 1.00 84.56 508 VAL A C 1
ATOM 4051 O O . VAL A 1 508 ? 3.554 -17.656 -45.087 1.00 84.56 508 VAL A O 1
ATOM 4054 N N . PHE A 1 509 ? 3.252 -16.824 -43.029 1.00 87.44 509 PHE A N 1
ATOM 4055 C CA . PHE A 1 509 ? 2.204 -15.878 -43.424 1.00 87.44 509 PHE A CA 1
ATOM 4056 C C . PHE A 1 509 ? 2.707 -14.834 -44.427 1.00 87.44 509 PHE A C 1
ATOM 4058 O O . PHE A 1 509 ? 2.041 -14.546 -45.424 1.00 87.44 509 PHE A O 1
ATOM 4065 N N . SER A 1 510 ? 3.923 -14.317 -44.240 1.00 86.06 510 SER A N 1
ATOM 4066 C CA . SER A 1 510 ? 4.579 -13.442 -45.216 1.00 86.06 510 SER A CA 1
ATOM 4067 C C . SER A 1 510 ? 4.840 -14.155 -46.549 1.00 86.06 510 SER A C 1
ATOM 4069 O O . SER A 1 510 ? 4.667 -13.564 -47.617 1.00 86.06 510 SER A O 1
ATOM 4071 N N . GLN A 1 511 ? 5.211 -15.438 -46.538 1.00 86.62 511 GLN A N 1
ATOM 4072 C CA . GLN A 1 511 ? 5.354 -16.223 -47.769 1.00 86.62 511 GLN A CA 1
ATOM 4073 C C . GLN A 1 511 ? 4.017 -16.403 -48.500 1.00 86.62 511 GLN A C 1
ATOM 4075 O O . GLN A 1 511 ? 3.999 -16.265 -49.726 1.00 86.62 511 GLN A O 1
ATOM 4080 N N . ALA A 1 512 ? 2.923 -16.650 -47.773 1.00 86.81 512 ALA A N 1
ATOM 4081 C CA . ALA A 1 512 ? 1.579 -16.762 -48.337 1.00 86.81 512 ALA A CA 1
ATOM 4082 C C . ALA A 1 512 ? 1.101 -15.434 -48.951 1.00 86.81 512 ALA A C 1
ATOM 4084 O O . ALA A 1 512 ? 0.703 -15.418 -50.115 1.00 86.81 512 ALA A O 1
ATOM 4085 N N . ARG A 1 513 ? 1.256 -14.307 -48.235 1.00 85.94 513 ARG A N 1
ATOM 4086 C CA . ARG A 1 513 ? 0.935 -12.952 -48.738 1.00 85.94 513 ARG A CA 1
ATOM 4087 C C . ARG A 1 513 ? 1.709 -12.587 -50.002 1.00 85.94 513 ARG A C 1
ATOM 4089 O O . ARG A 1 513 ? 1.171 -11.956 -50.899 1.00 85.94 513 ARG A O 1
ATOM 4096 N N . ASN A 1 514 ? 2.969 -13.010 -50.081 1.00 84.25 514 ASN A N 1
ATOM 4097 C CA . ASN A 1 514 ? 3.838 -12.765 -51.233 1.00 84.25 514 ASN A CA 1
ATOM 4098 C C . ASN A 1 514 ? 3.702 -13.830 -52.343 1.00 84.25 514 ASN A C 1
ATOM 4100 O O . ASN A 1 514 ? 4.523 -13.854 -53.262 1.00 84.25 514 ASN A O 1
ATOM 4104 N N . GLY A 1 515 ? 2.744 -14.761 -52.244 1.00 82.56 515 GLY A N 1
ATOM 4105 C CA . GLY A 1 515 ? 2.487 -15.784 -53.264 1.00 82.56 515 GLY A CA 1
ATOM 4106 C C . GLY A 1 515 ? 3.609 -16.817 -53.452 1.00 82.56 515 GLY A C 1
ATOM 4107 O O . GLY A 1 515 ? 3.710 -17.442 -54.508 1.00 82.56 515 GLY A O 1
ATOM 4108 N N . ARG A 1 516 ? 4.480 -17.028 -52.454 1.00 86.94 516 ARG A N 1
ATOM 4109 C CA . ARG A 1 516 ? 5.628 -17.954 -52.531 1.00 86.94 516 ARG A CA 1
ATOM 4110 C C . ARG A 1 516 ? 5.220 -19.402 -52.242 1.00 86.94 516 ARG A C 1
ATOM 4112 O O . ARG A 1 516 ? 5.701 -20.003 -51.285 1.00 86.94 516 ARG A O 1
ATOM 4119 N N . ILE A 1 517 ? 4.382 -19.971 -53.111 1.00 87.56 517 ILE A N 1
ATOM 4120 C CA . ILE A 1 517 ? 3.736 -21.289 -52.941 1.00 87.56 517 ILE A CA 1
ATOM 4121 C C . ILE A 1 517 ? 4.727 -22.386 -52.517 1.00 87.56 517 ILE A C 1
ATOM 4123 O O . ILE A 1 517 ? 4.496 -23.056 -51.520 1.00 87.56 517 ILE A O 1
ATOM 4127 N N . LYS A 1 518 ? 5.869 -22.516 -53.211 1.00 86.19 518 LYS A N 1
ATOM 4128 C CA . LYS A 1 518 ? 6.876 -23.558 -52.922 1.00 86.19 518 LYS A CA 1
ATOM 4129 C C . LYS A 1 518 ? 7.424 -23.496 -51.494 1.00 86.19 518 LYS A C 1
ATOM 4131 O O . LYS A 1 518 ? 7.620 -24.528 -50.874 1.00 86.19 518 LYS A O 1
ATOM 4136 N N . ARG A 1 519 ? 7.644 -22.289 -50.960 1.00 83.94 519 ARG A N 1
ATOM 4137 C CA . ARG A 1 519 ? 8.166 -22.118 -49.595 1.00 83.94 519 ARG A CA 1
ATOM 4138 C C . ARG A 1 519 ? 7.103 -22.386 -48.536 1.00 83.94 519 ARG A C 1
ATOM 4140 O O . ARG A 1 519 ? 7.424 -22.937 -47.488 1.00 83.94 519 ARG A O 1
ATOM 4147 N N . VAL A 1 520 ? 5.846 -22.039 -48.826 1.00 85.38 520 VAL A N 1
ATOM 4148 C CA . VAL A 1 520 ? 4.720 -22.396 -47.952 1.00 85.38 520 VAL A CA 1
ATOM 4149 C C . VAL A 1 520 ? 4.562 -23.917 -47.915 1.00 85.38 520 VAL A C 1
ATOM 4151 O O . VAL A 1 520 ? 4.438 -24.488 -46.842 1.00 85.38 520 VAL A O 1
ATOM 4154 N N . GLU A 1 521 ? 4.670 -24.590 -49.060 1.00 85.75 521 GLU A N 1
ATOM 4155 C CA . GLU A 1 521 ? 4.619 -26.052 -49.144 1.00 85.75 521 GLU A CA 1
ATOM 4156 C C . GLU A 1 521 ? 5.789 -26.729 -48.409 1.00 85.75 521 GLU A C 1
ATOM 4158 O O . GLU A 1 521 ? 5.571 -27.666 -47.644 1.00 85.75 521 GLU A O 1
ATOM 4163 N N . GLU A 1 522 ? 7.016 -26.222 -48.569 1.00 83.12 522 GLU A N 1
ATOM 4164 C CA . GLU A 1 522 ? 8.181 -26.650 -47.781 1.00 83.12 522 GLU A CA 1
ATOM 4165 C C . GLU A 1 522 ? 7.933 -26.470 -46.276 1.00 83.12 522 GLU A C 1
ATOM 4167 O O . GLU A 1 522 ? 8.220 -27.374 -45.496 1.00 83.12 522 GLU A O 1
ATOM 4172 N N . SER A 1 523 ? 7.335 -25.347 -45.869 1.00 84.19 523 SER A N 1
ATOM 4173 C CA . SER A 1 523 ? 7.018 -25.061 -44.465 1.00 84.19 523 SER A CA 1
ATOM 4174 C C . SER A 1 523 ? 5.964 -26.016 -43.900 1.00 84.19 523 SER A C 1
ATOM 4176 O O . SER A 1 523 ? 6.117 -26.513 -42.787 1.00 84.19 523 SER A O 1
ATOM 4178 N N . LEU A 1 524 ? 4.934 -26.343 -44.684 1.00 83.75 524 LEU A N 1
ATOM 4179 C CA . LEU A 1 524 ? 3.923 -27.339 -44.315 1.00 83.75 524 LEU A CA 1
ATOM 4180 C C . LEU A 1 524 ? 4.526 -28.749 -44.219 1.00 83.75 524 LEU A C 1
ATOM 4182 O O . LEU A 1 524 ? 4.176 -29.509 -43.322 1.00 83.75 524 LEU A O 1
ATOM 4186 N N . ASN A 1 525 ? 5.467 -29.103 -45.100 1.00 82.88 525 ASN A N 1
ATOM 4187 C CA . ASN A 1 525 ? 6.168 -30.392 -45.045 1.00 82.88 525 ASN A CA 1
ATOM 4188 C C . ASN A 1 525 ? 7.092 -30.513 -43.822 1.00 82.88 525 ASN A C 1
ATOM 4190 O O . ASN A 1 525 ? 7.348 -31.620 -43.355 1.00 82.88 525 ASN A O 1
ATOM 4194 N N . LEU A 1 526 ? 7.569 -29.383 -43.296 1.00 79.44 526 LEU A N 1
ATOM 4195 C CA . LEU A 1 526 ? 8.366 -29.302 -42.071 1.00 79.44 526 LEU A CA 1
ATOM 4196 C C . LEU A 1 526 ? 7.524 -29.389 -40.782 1.00 79.44 526 LEU A C 1
ATOM 4198 O O . LEU A 1 526 ? 8.081 -29.297 -39.690 1.00 79.44 526 LEU A O 1
ATOM 4202 N N . GLY A 1 527 ? 6.206 -29.591 -40.892 1.00 77.44 527 GLY A N 1
ATOM 4203 C CA . GLY A 1 527 ? 5.308 -29.770 -39.747 1.00 77.44 527 GLY A CA 1
ATOM 4204 C C . GLY A 1 527 ? 4.661 -28.482 -39.241 1.00 77.44 527 GLY A C 1
ATOM 4205 O O . GLY A 1 527 ? 4.213 -28.439 -38.098 1.00 77.44 527 GLY A O 1
ATOM 4206 N N . PHE A 1 528 ? 4.611 -27.429 -40.062 1.00 83.81 528 PHE A N 1
ATOM 4207 C CA . PHE A 1 528 ? 3.879 -26.214 -39.713 1.00 83.81 528 PHE A CA 1
ATOM 4208 C C . PHE A 1 528 ? 2.362 -26.484 -39.611 1.00 83.81 528 PHE A C 1
ATOM 4210 O O . PHE A 1 528 ? 1.803 -27.078 -40.539 1.00 83.81 528 PHE A O 1
ATOM 4217 N N . PRO A 1 529 ? 1.688 -26.050 -38.527 1.00 85.12 529 PRO A N 1
ATOM 4218 C CA . PRO A 1 529 ? 0.254 -26.266 -38.350 1.00 85.12 529 PRO A CA 1
ATOM 4219 C C . PRO A 1 529 ? -0.553 -25.540 -39.431 1.00 85.12 529 PRO A C 1
ATOM 4221 O O . PRO A 1 529 ? -0.370 -24.347 -39.661 1.00 85.12 529 PRO A O 1
ATOM 4224 N N . ILE A 1 530 ? -1.444 -26.264 -40.113 1.00 87.44 530 ILE A N 1
ATOM 4225 C CA . ILE A 1 530 ? -2.174 -25.728 -41.269 1.00 87.44 530 ILE A CA 1
ATOM 4226 C C . ILE A 1 530 ? -3.225 -24.679 -40.884 1.00 87.44 530 ILE A C 1
ATOM 4228 O O . ILE A 1 530 ? -3.356 -23.670 -41.578 1.00 87.44 530 ILE A O 1
ATOM 4232 N N . ASP A 1 531 ? -3.873 -24.871 -39.734 1.00 87.50 531 ASP A N 1
ATOM 4233 C CA . ASP A 1 531 ? -4.874 -23.963 -39.159 1.00 87.50 531 ASP A CA 1
ATOM 4234 C C . ASP A 1 531 ? -4.244 -22.951 -38.188 1.00 87.50 531 ASP A C 1
ATOM 4236 O O . ASP A 1 531 ? -4.881 -22.467 -37.259 1.00 87.50 531 ASP A O 1
ATOM 4240 N N . ALA A 1 532 ? -2.958 -22.637 -38.371 1.00 87.44 532 ALA A N 1
ATOM 4241 C CA . ALA A 1 532 ? -2.323 -21.572 -37.609 1.00 87.44 532 ALA A CA 1
ATOM 4242 C C . ALA A 1 532 ? -2.994 -20.226 -37.904 1.00 87.44 532 ALA A C 1
ATOM 4244 O O . ALA A 1 532 ? -3.286 -19.913 -39.061 1.00 87.44 532 ALA A O 1
ATOM 4245 N N . GLU A 1 533 ? -3.160 -19.407 -36.870 1.00 90.00 533 GLU A N 1
ATOM 4246 C CA . GLU A 1 533 ? -3.784 -18.090 -36.959 1.00 90.00 533 GLU A CA 1
ATOM 4247 C C . GLU A 1 533 ? -2.748 -16.969 -36.826 1.00 90.00 533 GLU A C 1
ATOM 4249 O O . GLU A 1 533 ? -1.859 -17.023 -35.976 1.00 90.00 533 GLU A O 1
ATOM 4254 N N . ASP A 1 534 ? -2.867 -15.927 -37.651 1.00 86.56 534 ASP A N 1
ATOM 4255 C CA . ASP A 1 534 ? -2.109 -14.679 -37.481 1.00 86.56 534 ASP A CA 1
ATOM 4256 C C . ASP A 1 534 ? -2.748 -13.781 -36.399 1.00 86.56 534 ASP A C 1
ATOM 4258 O O . ASP A 1 534 ? -3.851 -14.042 -35.929 1.00 86.56 534 ASP A O 1
ATOM 4262 N N . ALA A 1 535 ? -2.129 -12.647 -36.057 1.00 85.00 535 ALA A N 1
ATOM 4263 C CA . ALA A 1 535 ? -2.592 -11.696 -35.033 1.00 85.00 535 ALA A CA 1
ATOM 4264 C C . ALA A 1 535 ? -4.029 -11.145 -35.224 1.00 85.00 535 ALA A C 1
ATOM 4266 O O . ALA A 1 535 ? -4.554 -10.473 -34.340 1.00 85.00 535 ALA A O 1
ATOM 4267 N N . LYS A 1 536 ? -4.663 -11.396 -36.378 1.00 83.19 536 LYS A N 1
ATOM 4268 C CA . LYS A 1 536 ? -6.060 -11.039 -36.690 1.00 83.19 536 LYS A CA 1
ATOM 4269 C C . LYS A 1 536 ? -7.027 -12.238 -36.661 1.00 83.19 536 LYS A C 1
ATOM 4271 O O . LYS A 1 536 ? -8.179 -12.088 -37.060 1.00 83.19 536 LYS A O 1
ATOM 4276 N N . GLY A 1 537 ? -6.565 -13.422 -36.255 1.00 87.56 537 GLY A N 1
ATOM 4277 C CA . GLY A 1 537 ? -7.322 -14.678 -36.327 1.00 87.56 537 GLY A CA 1
ATOM 4278 C C . GLY A 1 537 ? -7.444 -15.251 -37.745 1.00 87.56 537 GLY A C 1
ATOM 4279 O O . GLY A 1 537 ? -8.305 -16.081 -38.006 1.00 87.56 537 GLY A O 1
ATOM 4280 N N . ASN A 1 538 ? -6.639 -14.769 -38.700 1.00 90.25 538 ASN A N 1
ATOM 4281 C CA . ASN A 1 538 ? -6.702 -15.231 -40.089 1.00 90.25 538 ASN A CA 1
ATOM 4282 C C . ASN A 1 538 ? -5.864 -16.495 -40.275 1.00 90.25 538 ASN A C 1
ATOM 4284 O O . ASN A 1 538 ? -4.688 -16.491 -39.910 1.00 90.25 538 ASN A O 1
ATOM 4288 N N . THR A 1 539 ? -6.420 -17.514 -40.929 1.00 92.19 539 THR A N 1
ATOM 4289 C CA . THR A 1 539 ? -5.687 -18.727 -41.321 1.00 92.19 539 THR A CA 1
ATOM 4290 C C . THR A 1 539 ? -4.928 -18.543 -42.636 1.00 92.19 539 THR A C 1
ATOM 4292 O O . THR A 1 539 ? -5.171 -17.603 -43.406 1.00 92.19 539 THR A O 1
ATOM 4295 N N . LEU A 1 540 ? -4.016 -19.475 -42.941 1.00 90.94 540 LEU A N 1
ATOM 4296 C CA . LEU A 1 540 ? -3.327 -19.527 -44.237 1.00 90.94 540 LEU A CA 1
ATOM 4297 C C . LEU A 1 540 ? -4.309 -19.590 -45.417 1.00 90.94 540 LEU A C 1
ATOM 4299 O O . LEU A 1 540 ? -4.039 -18.998 -46.464 1.00 90.94 540 LEU A O 1
ATOM 4303 N N . LEU A 1 541 ? -5.448 -20.267 -45.235 1.00 92.88 541 LEU A N 1
ATOM 4304 C CA . LEU A 1 541 ? -6.498 -20.376 -46.244 1.00 92.88 541 LEU A CA 1
ATOM 4305 C C . LEU A 1 541 ? -7.130 -19.011 -46.543 1.00 92.88 541 LEU A C 1
ATOM 4307 O O . LEU A 1 541 ? -7.202 -18.622 -47.706 1.00 92.88 541 LEU A O 1
ATOM 4311 N N . MET A 1 542 ? -7.501 -18.243 -45.515 1.00 91.81 542 MET A N 1
ATOM 4312 C CA . MET A 1 542 ? -8.068 -16.899 -45.694 1.00 91.81 542 MET A CA 1
ATOM 4313 C C . MET A 1 542 ? -7.106 -15.964 -46.428 1.00 91.81 542 MET A C 1
ATOM 4315 O O . MET A 1 542 ? -7.515 -15.222 -47.318 1.00 91.81 542 MET A O 1
ATOM 4319 N N . VAL A 1 543 ? -5.811 -16.025 -46.102 1.00 91.12 543 VAL A N 1
ATOM 4320 C CA . VAL A 1 543 ? -4.786 -15.217 -46.781 1.00 91.12 543 VAL A CA 1
ATOM 4321 C C . VAL A 1 543 ? -4.608 -15.649 -48.238 1.00 91.12 543 VAL A C 1
ATOM 4323 O O . VAL A 1 543 ? -4.450 -14.795 -49.110 1.00 91.12 543 VAL A O 1
ATOM 4326 N N . ALA A 1 544 ? -4.651 -16.952 -48.527 1.00 90.69 544 ALA A N 1
ATOM 4327 C CA . ALA A 1 544 ? -4.574 -17.461 -49.895 1.00 90.69 544 ALA A CA 1
ATOM 4328 C C . ALA A 1 544 ? -5.780 -17.023 -50.744 1.00 90.69 544 ALA A C 1
ATOM 4330 O O . ALA A 1 544 ? -5.599 -16.628 -51.899 1.00 90.69 544 ALA A O 1
ATOM 4331 N N . VAL A 1 545 ? -6.980 -17.039 -50.154 1.00 90.81 545 VAL A N 1
ATOM 4332 C CA . VAL A 1 545 ? -8.234 -16.615 -50.791 1.00 90.81 545 VAL A CA 1
ATOM 4333 C C . VAL A 1 545 ? -8.278 -15.105 -51.001 1.00 90.81 545 VAL A C 1
ATOM 4335 O O . VAL A 1 545 ? -8.605 -14.660 -52.097 1.00 90.81 545 VAL A O 1
ATOM 4338 N N . GLN A 1 546 ? -7.844 -14.313 -50.018 1.00 89.94 546 GLN A N 1
ATOM 4339 C CA . GLN A 1 546 ? -7.727 -12.858 -50.153 1.00 89.94 546 GLN A CA 1
ATOM 4340 C C . GLN A 1 546 ? -6.801 -12.451 -51.314 1.00 89.94 546 GLN A C 1
ATOM 4342 O O . GLN A 1 546 ? -7.029 -11.438 -51.967 1.00 89.94 546 GLN A O 1
ATOM 4347 N N . GLN A 1 547 ? -5.751 -13.235 -51.575 1.00 87.75 547 GLN A N 1
ATOM 4348 C CA . GLN A 1 547 ? -4.826 -13.026 -52.696 1.00 87.75 547 GLN A CA 1
ATOM 4349 C C . GLN A 1 547 ? -5.283 -13.707 -53.999 1.00 87.75 547 GLN A C 1
ATOM 4351 O O . GLN A 1 547 ? -4.479 -13.814 -54.924 1.00 87.75 547 GLN A O 1
ATOM 4356 N N . THR A 1 548 ? -6.513 -14.240 -54.040 1.00 87.12 548 THR A N 1
ATOM 4357 C CA . THR A 1 548 ? -7.105 -14.986 -55.169 1.00 87.12 548 THR A CA 1
ATOM 4358 C C . THR A 1 548 ? -6.199 -16.099 -55.723 1.00 87.12 548 THR A C 1
ATOM 4360 O O . THR A 1 548 ? -6.247 -16.479 -56.895 1.00 87.12 548 THR A O 1
ATOM 4363 N N . ASN A 1 549 ? -5.357 -16.692 -54.865 1.00 88.50 549 ASN A N 1
ATOM 4364 C CA . ASN A 1 549 ? -4.362 -17.680 -55.272 1.00 88.50 549 ASN A CA 1
ATOM 4365 C C . ASN A 1 549 ? -4.949 -19.098 -55.260 1.00 88.50 549 ASN A C 1
ATOM 4367 O O . ASN A 1 549 ? -4.824 -19.842 -54.281 1.00 88.50 549 ASN A O 1
ATOM 4371 N N . GLN A 1 550 ? -5.556 -19.494 -56.380 1.00 87.81 550 GLN A N 1
ATOM 4372 C CA . GLN A 1 550 ? -6.201 -20.805 -56.555 1.00 87.81 550 GLN A CA 1
ATOM 4373 C C . GLN A 1 550 ? -5.263 -21.986 -56.273 1.00 87.81 550 GLN A C 1
ATOM 4375 O O . GLN A 1 550 ? -5.660 -22.969 -55.652 1.00 87.81 550 GLN A O 1
ATOM 4380 N N . LYS A 1 551 ? -3.990 -21.888 -56.675 1.00 89.19 551 LYS A N 1
ATOM 4381 C CA . LYS A 1 551 ? -3.015 -22.977 -56.498 1.00 89.19 551 LYS A CA 1
ATOM 4382 C C . LYS A 1 551 ? -2.674 -23.206 -55.030 1.00 89.19 551 LYS A C 1
ATOM 4384 O O . LYS A 1 551 ? -2.622 -24.350 -54.591 1.00 89.19 551 LYS A O 1
ATOM 4389 N N . LEU A 1 552 ? -2.446 -22.129 -54.276 1.00 89.75 552 LEU A N 1
ATOM 4390 C CA . LEU A 1 552 ? -2.173 -22.231 -52.842 1.00 89.75 552 LEU A CA 1
ATOM 4391 C C . LEU A 1 552 ? -3.410 -22.721 -52.080 1.00 89.75 552 LEU A C 1
ATOM 4393 O O . LEU A 1 552 ? -3.293 -23.591 -51.225 1.00 89.75 552 LEU A O 1
ATOM 4397 N N . THR A 1 553 ? -4.586 -22.217 -52.451 1.00 91.38 553 THR A N 1
ATOM 4398 C CA . THR A 1 553 ? -5.874 -22.616 -51.867 1.00 91.38 553 THR A CA 1
ATOM 4399 C C . THR A 1 553 ? -6.131 -24.109 -52.072 1.00 91.38 553 THR A C 1
ATOM 4401 O O . THR A 1 553 ? -6.408 -24.821 -51.113 1.00 91.38 553 THR A O 1
ATOM 4404 N N . ALA A 1 554 ? -5.921 -24.629 -53.286 1.00 90.62 554 ALA A N 1
ATOM 4405 C CA . ALA A 1 554 ? -6.055 -26.057 -53.568 1.00 90.62 554 ALA A CA 1
ATOM 4406 C C . ALA A 1 554 ? -5.090 -26.925 -52.737 1.00 90.62 554 ALA A C 1
ATOM 4408 O O . ALA A 1 554 ? -5.494 -27.974 -52.237 1.00 90.62 554 ALA A O 1
ATOM 4409 N N . ILE A 1 555 ? -3.837 -26.486 -52.549 1.00 89.88 555 ILE A N 1
ATOM 4410 C CA . ILE A 1 555 ? -2.857 -27.199 -51.711 1.00 89.88 555 ILE A CA 1
ATOM 4411 C C . ILE A 1 555 ? -3.323 -27.230 -50.252 1.00 89.88 555 ILE A C 1
ATOM 4413 O O . ILE A 1 555 ? -3.315 -28.297 -49.643 1.00 89.88 555 ILE A O 1
ATOM 4417 N N . LEU A 1 556 ? -3.765 -26.098 -49.704 1.00 90.75 556 LEU A N 1
ATOM 4418 C CA . LEU A 1 556 ? -4.215 -26.008 -48.313 1.00 90.75 556 LEU A CA 1
ATOM 4419 C C . LEU A 1 556 ? -5.459 -26.873 -48.058 1.00 90.75 556 LEU A C 1
ATOM 4421 O O . LEU A 1 556 ? -5.474 -27.653 -47.110 1.00 90.75 556 LEU A O 1
ATOM 4425 N N . ILE A 1 557 ? -6.446 -26.839 -48.958 1.00 91.56 557 ILE A N 1
ATOM 4426 C CA . ILE A 1 557 ? -7.645 -27.688 -48.863 1.00 91.56 557 ILE A CA 1
ATOM 4427 C C . ILE A 1 557 ? -7.274 -29.171 -48.982 1.00 91.56 557 ILE A C 1
ATOM 4429 O O . ILE A 1 557 ? -7.748 -29.994 -48.204 1.00 91.56 557 ILE A O 1
ATOM 4433 N N . SER A 1 558 ? -6.366 -29.532 -49.899 1.00 89.69 558 SER A N 1
ATOM 4434 C CA . SER A 1 558 ? -5.908 -30.926 -50.044 1.00 89.69 558 SER A CA 1
ATOM 4435 C C . SER A 1 558 ? -5.187 -31.466 -48.803 1.00 89.69 558 SER A C 1
ATOM 4437 O O . SER A 1 558 ? -5.117 -32.677 -48.604 1.00 89.69 558 SER A O 1
ATOM 4439 N N . ARG A 1 559 ? -4.652 -30.566 -47.972 1.00 86.75 559 ARG A N 1
ATOM 4440 C CA . ARG A 1 559 ? -3.954 -30.865 -46.719 1.00 86.75 559 ARG A CA 1
ATOM 4441 C C . ARG A 1 559 ? -4.873 -30.778 -45.492 1.00 86.75 559 ARG A C 1
ATOM 4443 O O . ARG A 1 559 ? -4.383 -30.980 -44.387 1.00 86.75 559 ARG A O 1
ATOM 4450 N N . GLY A 1 560 ? -6.172 -30.536 -45.688 1.00 86.81 560 GLY A N 1
ATOM 4451 C CA . GLY A 1 560 ? -7.182 -30.557 -44.630 1.00 86.81 560 GLY A CA 1
ATOM 4452 C C . GLY A 1 560 ? -7.349 -29.247 -43.863 1.00 86.81 560 GLY A C 1
ATOM 4453 O O . GLY A 1 560 ? -7.732 -29.308 -42.703 1.00 86.81 560 GLY A O 1
ATOM 4454 N N . ALA A 1 561 ? -7.054 -28.094 -44.474 1.00 90.19 561 ALA A N 1
ATOM 4455 C CA . ALA A 1 561 ? -7.337 -26.792 -43.863 1.00 90.19 561 ALA A CA 1
ATOM 4456 C C . ALA A 1 561 ? -8.839 -26.616 -43.574 1.00 90.19 561 ALA A C 1
ATOM 4458 O O . ALA A 1 561 ? -9.668 -26.960 -44.425 1.00 90.19 561 ALA A O 1
ATOM 4459 N N . ASP A 1 562 ? -9.180 -26.032 -42.424 1.00 90.69 562 ASP A N 1
ATOM 4460 C CA . ASP A 1 562 ? -10.571 -25.751 -42.065 1.00 90.69 562 ASP A CA 1
ATOM 4461 C C . ASP A 1 562 ? -11.163 -24.639 -42.955 1.00 90.69 562 ASP A C 1
ATOM 4463 O O . ASP A 1 562 ? -10.692 -23.496 -42.979 1.00 90.69 562 ASP A O 1
ATOM 4467 N N . LEU A 1 563 ? -12.206 -24.991 -43.713 1.00 90.69 563 LEU A N 1
ATOM 4468 C CA . LEU A 1 563 ? -12.919 -24.088 -44.622 1.00 90.69 563 LEU A CA 1
ATOM 4469 C C . LEU A 1 563 ? -13.800 -23.080 -43.872 1.00 90.69 563 LEU A C 1
ATOM 4471 O O . LEU A 1 563 ? -14.038 -21.978 -44.374 1.00 90.69 563 LEU A O 1
ATOM 4475 N N . ASN A 1 564 ? -14.272 -23.462 -42.684 1.00 90.44 564 ASN A N 1
ATOM 4476 C CA . ASN A 1 564 ? -15.303 -22.757 -41.926 1.00 90.44 564 ASN A CA 1
ATOM 4477 C C . ASN A 1 564 ? -14.736 -21.990 -40.726 1.00 90.44 564 ASN A C 1
ATOM 4479 O O . ASN A 1 564 ? -15.501 -21.441 -39.934 1.00 90.44 564 ASN A O 1
ATOM 4483 N N . HIS A 1 565 ? -13.406 -21.913 -40.604 1.00 91.25 565 HIS A N 1
ATOM 4484 C CA . HIS A 1 565 ? -12.751 -21.113 -39.572 1.00 91.25 565 HIS A CA 1
ATOM 4485 C C . HIS A 1 565 ? -13.228 -19.660 -39.630 1.00 91.25 565 HIS A C 1
ATOM 4487 O O . HIS A 1 565 ? -13.291 -19.070 -40.712 1.00 91.25 565 HIS A O 1
ATOM 4493 N N . GLN A 1 566 ? -13.529 -19.071 -38.474 1.00 90.50 566 GLN A N 1
ATOM 4494 C CA . GLN A 1 566 ? -13.925 -17.671 -38.345 1.00 90.50 566 GLN A CA 1
ATOM 4495 C C . GLN A 1 566 ? -12.794 -16.871 -37.707 1.00 90.50 566 GLN A C 1
ATOM 4497 O O . GLN A 1 566 ? -12.291 -17.224 -36.643 1.00 90.50 566 GLN A O 1
ATOM 4502 N N . ASN A 1 567 ? -12.396 -15.773 -38.351 1.00 90.25 567 ASN A N 1
ATOM 4503 C CA . ASN A 1 567 ? -11.386 -14.884 -37.785 1.00 90.25 567 ASN A CA 1
ATOM 4504 C C . ASN A 1 567 ? -11.954 -14.016 -36.649 1.00 90.25 567 ASN A C 1
ATOM 4506 O O . ASN A 1 567 ? -13.129 -14.107 -36.296 1.00 90.25 567 ASN A O 1
ATOM 4510 N N . ALA A 1 568 ? -11.144 -13.104 -36.102 1.00 89.75 568 ALA A N 1
ATOM 4511 C CA . ALA A 1 568 ? -11.572 -12.224 -35.010 1.00 89.75 568 ALA A CA 1
ATOM 4512 C C . ALA A 1 568 ? -12.773 -11.311 -35.356 1.00 89.75 568 ALA A C 1
ATOM 4514 O O . ALA A 1 568 ? -13.415 -10.782 -34.453 1.00 89.75 568 ALA A O 1
ATOM 4515 N N . ALA A 1 569 ? -13.082 -11.122 -36.644 1.00 85.38 569 ALA A N 1
ATOM 4516 C CA . ALA A 1 569 ? -14.254 -10.387 -37.127 1.00 85.38 569 ALA A CA 1
ATOM 4517 C C . ALA A 1 569 ? -15.444 -11.307 -37.488 1.00 85.38 569 ALA A C 1
ATOM 4519 O O . ALA A 1 569 ? -16.463 -10.833 -37.986 1.00 85.38 569 ALA A O 1
ATOM 4520 N N . GLY A 1 570 ? -15.334 -12.618 -37.257 1.00 87.50 570 GLY A N 1
ATOM 4521 C CA . GLY A 1 570 ? -16.334 -13.619 -37.641 1.00 87.50 570 GLY A CA 1
ATOM 4522 C C . GLY A 1 570 ? -16.328 -13.981 -39.129 1.00 87.50 570 GLY A C 1
ATOM 4523 O O . GLY A 1 570 ? -17.175 -14.750 -39.571 1.00 87.50 570 GLY A O 1
ATOM 4524 N N . ASN A 1 571 ? -15.393 -13.444 -39.916 1.00 90.25 571 ASN A N 1
ATOM 4525 C CA . ASN A 1 571 ? -15.338 -13.680 -41.356 1.00 90.25 571 ASN A CA 1
ATOM 4526 C C . ASN A 1 571 ? -14.681 -15.036 -41.653 1.00 90.25 571 ASN A C 1
ATOM 4528 O O . ASN A 1 571 ? -13.615 -15.348 -41.114 1.00 90.25 571 ASN A O 1
ATOM 4532 N N . THR A 1 572 ? -15.297 -15.808 -42.550 1.00 91.06 572 THR A N 1
ATOM 4533 C CA . THR A 1 572 ? -14.771 -17.089 -43.060 1.00 91.06 572 THR A CA 1
ATOM 4534 C C . THR A 1 572 ? -13.976 -16.903 -44.354 1.00 91.06 572 THR A C 1
ATOM 4536 O O . THR A 1 572 ? -14.007 -15.836 -44.974 1.00 91.06 572 THR A O 1
ATOM 4539 N N . ALA A 1 573 ? -13.287 -17.950 -44.821 1.00 90.50 573 ALA A N 1
ATOM 4540 C CA . ALA A 1 573 ? -12.632 -17.928 -46.133 1.00 90.50 573 ALA A CA 1
ATOM 4541 C C . ALA A 1 573 ? -13.617 -17.598 -47.276 1.00 90.50 573 ALA A C 1
ATOM 4543 O O . ALA A 1 573 ? -13.246 -16.888 -48.209 1.00 90.50 573 ALA A O 1
ATOM 4544 N N . LEU A 1 574 ? -14.881 -18.030 -47.175 1.00 90.75 574 LEU A N 1
ATOM 4545 C CA . LEU A 1 574 ? -15.915 -17.750 -48.176 1.00 90.75 574 LEU A CA 1
ATOM 4546 C C . LEU A 1 574 ? -16.308 -16.261 -48.225 1.00 90.75 574 LEU A C 1
ATOM 4548 O O . LEU A 1 574 ? -16.495 -15.723 -49.315 1.00 90.75 574 LEU A O 1
ATOM 4552 N N . HIS A 1 575 ? -16.325 -15.565 -47.081 1.00 89.25 575 HIS A N 1
ATOM 4553 C CA . HIS A 1 575 ? -16.527 -14.108 -47.047 1.00 89.25 575 HIS A CA 1
ATOM 4554 C C . HIS A 1 575 ? -15.412 -13.368 -47.801 1.00 89.25 575 HIS A C 1
ATOM 4556 O O . HIS A 1 575 ? -15.669 -12.426 -48.551 1.00 89.25 575 HIS A O 1
ATOM 4562 N N . TYR A 1 576 ? -14.159 -13.811 -47.638 1.00 88.81 576 TYR A N 1
ATOM 4563 C CA . TYR A 1 576 ? -13.030 -13.253 -48.386 1.00 88.81 576 TYR A CA 1
ATOM 4564 C C . TYR A 1 576 ? -13.114 -13.568 -49.884 1.00 88.81 576 TYR A C 1
ATOM 4566 O O . TYR A 1 576 ? -12.752 -12.715 -50.691 1.00 88.81 576 TYR A O 1
ATOM 4574 N N . ALA A 1 577 ? -13.604 -14.750 -50.269 1.00 88.38 577 ALA A N 1
ATOM 4575 C CA . ALA A 1 577 ? -13.763 -15.113 -51.676 1.00 88.38 577 ALA A CA 1
ATOM 4576 C C . ALA A 1 577 ? -14.758 -14.187 -52.386 1.00 88.38 577 ALA A C 1
ATOM 4578 O O . ALA A 1 577 ? -14.408 -13.602 -53.404 1.00 88.38 577 ALA A O 1
ATOM 4579 N N . MET A 1 578 ? -15.947 -13.977 -51.814 1.00 86.50 578 MET A N 1
ATOM 4580 C CA . MET A 1 578 ? -16.980 -13.129 -52.427 1.00 86.50 578 MET A CA 1
ATOM 4581 C C . MET A 1 578 ? -16.577 -11.649 -52.500 1.00 86.50 578 MET A C 1
ATOM 4583 O O . MET A 1 578 ? -16.981 -10.939 -53.417 1.00 86.50 578 MET A O 1
ATOM 4587 N N . ALA A 1 579 ? -15.758 -11.175 -51.557 1.00 85.50 579 ALA A N 1
ATOM 4588 C CA . ALA A 1 579 ? -15.318 -9.783 -51.526 1.00 85.50 579 ALA A CA 1
ATOM 4589 C C . ALA A 1 579 ? -14.124 -9.480 -52.449 1.00 85.50 579 ALA A C 1
ATOM 4591 O O . ALA A 1 579 ? -14.028 -8.372 -52.979 1.00 85.50 579 ALA A O 1
ATOM 4592 N N . TYR A 1 580 ? -13.192 -10.426 -52.612 1.00 84.62 580 TYR A N 1
ATOM 4593 C CA . TYR A 1 580 ? -11.931 -10.196 -53.331 1.00 84.62 580 TYR A CA 1
ATOM 4594 C C . TYR A 1 580 ? -11.842 -10.894 -54.695 1.00 84.62 580 TYR A C 1
ATOM 4596 O O . TYR A 1 580 ? -10.970 -10.526 -55.484 1.00 84.62 580 TYR A O 1
ATOM 4604 N N . ASP A 1 581 ? -12.721 -11.855 -54.998 1.00 83.31 581 ASP A N 1
ATOM 4605 C CA . ASP A 1 581 ? -12.799 -12.518 -56.303 1.00 83.31 581 ASP A CA 1
ATOM 4606 C C . ASP A 1 581 ? -14.057 -12.088 -57.085 1.00 83.31 581 ASP A C 1
ATOM 4608 O O . ASP A 1 581 ? -15.123 -12.686 -56.928 1.00 83.31 581 ASP A O 1
ATOM 4612 N N . PRO A 1 582 ? -13.958 -11.070 -57.960 1.00 74.38 582 PRO A N 1
ATOM 4613 C CA . PRO A 1 582 ? -15.100 -10.583 -58.733 1.00 74.38 582 PRO A CA 1
ATOM 4614 C C . PRO A 1 582 ? -15.612 -11.590 -59.774 1.00 74.38 582 PRO A C 1
ATOM 4616 O O . PRO A 1 582 ? -16.718 -11.418 -60.281 1.00 74.38 582 PRO A O 1
ATOM 4619 N N . GLU A 1 583 ? -14.826 -12.616 -60.120 1.00 77.62 583 GLU A N 1
ATOM 4620 C CA . GLU A 1 583 ? -15.235 -13.665 -61.060 1.00 77.62 583 GLU A CA 1
ATOM 4621 C C . GLU A 1 583 ? -16.003 -14.801 -60.362 1.00 77.62 583 GLU A C 1
ATOM 4623 O O . GLU A 1 583 ? -16.610 -15.625 -61.040 1.00 77.62 583 GLU A O 1
ATOM 4628 N N . GLY A 1 584 ? -15.999 -14.848 -59.022 1.00 79.00 584 GLY A N 1
ATOM 4629 C CA . GLY A 1 584 ? -16.732 -15.833 -58.216 1.00 79.00 584 GLY A CA 1
ATOM 4630 C C . GLY A 1 584 ? -16.168 -17.259 -58.251 1.00 79.00 584 GLY A C 1
ATOM 4631 O O . GLY A 1 584 ? -16.661 -18.132 -57.538 1.00 79.00 584 GLY A O 1
ATOM 4632 N N . VAL A 1 585 ? -15.105 -17.503 -59.021 1.00 86.25 585 VAL A N 1
ATOM 4633 C CA . VAL A 1 585 ? -14.518 -18.833 -59.250 1.00 86.25 585 VAL A CA 1
ATOM 4634 C C . VAL A 1 585 ? -13.997 -19.451 -57.951 1.00 86.25 585 VAL A C 1
ATOM 4636 O O . VAL A 1 585 ? -14.140 -20.651 -57.720 1.00 86.25 585 VAL A O 1
ATOM 4639 N N . MET A 1 586 ? -13.399 -18.645 -57.073 1.00 85.50 586 MET A N 1
ATOM 4640 C CA . MET A 1 586 ? -12.907 -19.099 -55.775 1.00 85.50 586 MET A CA 1
ATOM 4641 C C . MET A 1 586 ? -14.052 -19.421 -54.807 1.00 85.50 586 MET A C 1
ATOM 4643 O O . MET A 1 586 ? -13.939 -20.363 -54.024 1.00 85.50 586 MET A O 1
ATOM 4647 N N . GLY A 1 587 ? -15.152 -18.666 -54.871 1.00 85.56 587 GLY A N 1
ATOM 4648 C CA . GLY A 1 587 ? -16.356 -18.928 -54.083 1.00 85.56 587 GLY A CA 1
ATOM 4649 C C . GLY A 1 587 ? -17.002 -20.253 -54.481 1.00 85.56 587 GLY A C 1
ATOM 4650 O O . GLY A 1 587 ? -17.227 -21.105 -53.623 1.00 85.56 587 GLY A O 1
ATOM 4651 N N . GLU A 1 588 ? -17.194 -20.473 -55.786 1.00 87.56 588 GLU A N 1
ATOM 4652 C CA . GLU A 1 588 ? -17.690 -21.746 -56.327 1.00 87.56 588 GLU A CA 1
ATOM 4653 C C . GLU A 1 588 ? -16.789 -22.920 -55.928 1.00 87.56 588 GLU A C 1
ATOM 4655 O O . GLU A 1 588 ? -17.280 -23.952 -55.471 1.00 87.56 588 GLU A O 1
ATOM 4660 N N . PHE A 1 589 ? -15.466 -22.749 -56.024 1.00 89.00 589 PHE A N 1
ATOM 4661 C CA . PHE A 1 589 ? -14.503 -23.783 -55.647 1.00 89.00 589 PHE A CA 1
ATOM 4662 C C . PHE A 1 589 ? -14.566 -24.142 -54.155 1.00 89.00 589 PHE A C 1
ATOM 4664 O O . PHE A 1 589 ? -14.473 -25.317 -53.804 1.00 89.00 589 PHE A O 1
ATOM 4671 N N . LEU A 1 590 ? -14.735 -23.162 -53.262 1.00 88.94 590 LEU A N 1
ATOM 4672 C CA . LEU A 1 590 ? -14.865 -23.412 -51.822 1.00 88.94 590 LEU A CA 1
ATOM 4673 C C . LEU A 1 590 ? -16.191 -24.105 -51.478 1.00 88.94 590 LEU A C 1
ATOM 4675 O O . LEU A 1 590 ? -16.191 -25.046 -50.683 1.00 88.94 590 LEU A O 1
ATOM 4679 N N . ILE A 1 591 ? -17.295 -23.702 -52.114 1.00 89.12 591 ILE A N 1
ATOM 4680 C CA . ILE A 1 591 ? -18.615 -24.332 -51.939 1.00 89.12 591 ILE A CA 1
ATOM 4681 C C . ILE A 1 591 ? -18.589 -25.780 -52.445 1.00 89.12 591 ILE A C 1
ATOM 4683 O O . ILE A 1 591 ? -19.057 -26.684 -51.753 1.00 89.12 591 ILE A O 1
ATOM 4687 N N . GLU A 1 592 ? -17.961 -26.044 -53.597 1.00 90.50 592 GLU A N 1
ATOM 4688 C CA . GLU A 1 592 ? -17.782 -27.407 -54.121 1.00 90.50 592 GLU A CA 1
ATOM 4689 C C . GLU A 1 592 ? -17.004 -28.303 -53.138 1.00 90.50 592 GLU A C 1
ATOM 4691 O O . GLU A 1 592 ? -17.235 -29.512 -53.061 1.00 90.50 592 GLU A O 1
ATOM 4696 N N . LYS A 1 593 ? -16.084 -27.720 -52.359 1.00 88.50 593 LYS A N 1
ATOM 4697 C CA . LYS A 1 593 ? -15.306 -28.425 -51.328 1.00 88.50 593 LYS A CA 1
ATOM 4698 C C . LYS A 1 593 ? -16.002 -28.519 -49.969 1.00 88.50 593 LYS A C 1
ATOM 4700 O O . LYS A 1 593 ? -15.448 -29.167 -49.083 1.00 88.50 593 LYS A O 1
ATOM 4705 N N . GLY A 1 594 ? -17.214 -27.981 -49.830 1.00 85.62 594 GLY A N 1
ATOM 4706 C CA . GLY A 1 594 ? -18.043 -28.112 -48.631 1.00 85.62 594 GLY A CA 1
ATOM 4707 C C . GLY A 1 594 ? -17.906 -26.968 -47.626 1.00 85.62 594 GLY A C 1
ATOM 4708 O O . GLY A 1 594 ? -18.129 -27.194 -46.438 1.00 85.62 594 GLY A O 1
ATOM 4709 N N . ALA A 1 595 ? -17.525 -25.766 -48.072 1.00 88.50 595 ALA A N 1
ATOM 4710 C CA . ALA A 1 595 ? -17.624 -24.565 -47.243 1.00 88.50 595 ALA A CA 1
ATOM 4711 C C . ALA A 1 595 ? -19.098 -24.239 -46.936 1.00 88.50 595 ALA A C 1
ATOM 4713 O O . ALA A 1 595 ? -19.950 -24.330 -47.820 1.00 88.50 595 ALA A O 1
ATOM 4714 N N . ASP A 1 596 ? -19.383 -23.867 -45.689 1.00 86.81 596 ASP A N 1
ATOM 4715 C CA . ASP A 1 596 ? -20.721 -23.506 -45.220 1.00 86.81 596 ASP A CA 1
ATOM 4716 C C . ASP A 1 596 ? -21.022 -22.038 -45.558 1.00 86.81 596 ASP A C 1
ATOM 4718 O O . ASP A 1 596 ? -20.296 -21.127 -45.147 1.00 86.81 596 ASP A O 1
ATOM 4722 N N . ASP A 1 597 ? -22.084 -21.808 -46.329 1.00 86.00 597 ASP A N 1
ATOM 4723 C CA . ASP A 1 597 ? -22.532 -20.481 -46.754 1.00 86.00 597 ASP A CA 1
ATOM 4724 C C . ASP A 1 597 ? -23.537 -19.838 -45.785 1.00 86.00 597 ASP A C 1
ATOM 4726 O O . ASP A 1 597 ? -23.860 -18.655 -45.927 1.00 86.00 597 ASP A O 1
ATOM 4730 N N . SER A 1 598 ? -23.985 -20.578 -44.765 1.00 85.31 598 SER A N 1
ATOM 4731 C CA . SER A 1 598 ? -24.925 -20.097 -43.747 1.00 85.31 598 SER A CA 1
ATOM 4732 C C . SER A 1 598 ? -24.269 -19.330 -42.596 1.00 85.31 598 SER A C 1
ATOM 4734 O O . SER A 1 598 ? -24.967 -18.722 -41.785 1.00 85.31 598 SER A O 1
ATOM 4736 N N . LEU A 1 599 ? -22.935 -19.348 -42.513 1.00 85.31 599 LEU A N 1
ATOM 4737 C CA . LEU A 1 599 ? -22.193 -18.692 -41.441 1.00 85.31 599 LEU A CA 1
ATOM 4738 C C . LEU A 1 599 ? -22.217 -17.171 -41.611 1.00 85.31 599 LEU A C 1
ATOM 4740 O O . LEU A 1 599 ? -21.777 -16.645 -42.632 1.00 85.31 599 LEU A O 1
ATOM 4744 N N . GLU A 1 600 ? -22.687 -16.478 -40.577 1.00 87.06 600 GLU A N 1
ATOM 4745 C CA . GLU A 1 600 ? -22.691 -15.017 -40.498 1.00 87.06 600 GLU A CA 1
ATOM 4746 C C . GLU A 1 600 ? -21.463 -14.509 -39.732 1.00 87.06 600 GLU A C 1
ATOM 4748 O O . GLU A 1 600 ? -20.990 -15.138 -38.776 1.00 87.06 600 GLU A O 1
ATOM 4753 N N . ASN A 1 601 ? -20.947 -13.350 -40.140 1.00 85.75 601 ASN A N 1
ATOM 4754 C CA . ASN A 1 601 ? -19.878 -12.673 -39.413 1.00 85.75 601 ASN A CA 1
ATOM 4755 C C . ASN A 1 601 ? -20.389 -11.970 -38.140 1.00 85.75 601 ASN A C 1
ATOM 4757 O O . ASN A 1 601 ? -21.582 -11.956 -37.841 1.00 85.75 601 ASN A O 1
ATOM 4761 N N . VAL A 1 602 ? -19.491 -11.334 -37.374 1.00 88.56 602 VAL A N 1
ATOM 4762 C CA . VAL A 1 602 ? -19.866 -10.626 -36.128 1.00 88.56 602 VAL A CA 1
ATOM 4763 C C . VAL A 1 602 ? -20.871 -9.487 -36.376 1.00 88.56 602 VAL A C 1
ATOM 4765 O O . VAL A 1 602 ? -21.608 -9.103 -35.469 1.00 88.56 602 VAL A O 1
ATOM 4768 N N . VAL A 1 603 ? -20.919 -8.948 -37.597 1.00 82.19 603 VAL A N 1
ATOM 4769 C CA . VAL A 1 603 ? -21.839 -7.876 -38.008 1.00 82.19 603 VAL A CA 1
ATOM 4770 C C . VAL A 1 603 ? -23.222 -8.429 -38.406 1.00 82.19 603 VAL A C 1
ATOM 4772 O O . VAL A 1 603 ? -24.166 -7.654 -38.545 1.00 82.19 603 VAL A O 1
ATOM 4775 N N . GLY A 1 604 ? -23.376 -9.753 -38.525 1.00 82.75 604 GLY A N 1
ATOM 4776 C CA . GLY A 1 604 ? -24.606 -10.412 -38.977 1.00 82.75 604 GLY A CA 1
ATOM 4777 C C . GLY A 1 604 ? -24.768 -10.420 -40.500 1.00 82.75 604 GLY A C 1
ATOM 4778 O O . GLY A 1 604 ? -25.889 -10.489 -40.995 1.00 82.75 604 GLY A O 1
ATOM 4779 N N . LEU A 1 605 ? -23.669 -10.271 -41.244 1.00 83.56 605 LEU A N 1
ATOM 4780 C CA . LEU A 1 605 ? -23.648 -10.361 -42.704 1.00 83.56 605 LEU A CA 1
ATOM 4781 C C . LEU A 1 605 ? -23.322 -11.795 -43.123 1.00 83.56 605 LEU A C 1
ATOM 4783 O O . LEU A 1 605 ? -22.418 -12.408 -42.550 1.00 83.56 605 LEU A O 1
ATOM 4787 N N . SER A 1 606 ? -24.040 -12.307 -44.124 1.00 84.19 606 SER A N 1
ATOM 4788 C CA . SER A 1 606 ? -23.710 -13.578 -44.774 1.00 84.19 606 SER A CA 1
ATOM 4789 C C . SER A 1 606 ? -22.549 -13.387 -45.758 1.00 84.19 606 SER A C 1
ATOM 4791 O O . SER A 1 606 ? -22.228 -12.269 -46.168 1.00 84.19 606 SER A O 1
ATOM 4793 N N . CYS A 1 607 ? -21.946 -14.487 -46.213 1.00 79.81 607 CYS A N 1
ATOM 4794 C CA . CYS A 1 607 ? -20.860 -14.462 -47.191 1.00 79.81 607 CYS A CA 1
ATOM 4795 C C . CYS A 1 607 ? -21.206 -13.709 -48.494 1.00 79.81 607 CYS A C 1
ATOM 4797 O O . CYS A 1 607 ? -20.308 -13.153 -49.124 1.00 79.81 607 CYS A O 1
ATOM 4799 N N . TYR A 1 608 ? -22.488 -13.636 -48.868 1.00 82.25 608 TYR A N 1
ATOM 4800 C CA . TYR A 1 608 ? -22.967 -12.906 -50.047 1.00 82.25 608 TYR A CA 1
ATOM 4801 C C . TYR A 1 608 ? -23.080 -11.386 -49.840 1.00 82.25 608 TYR A C 1
ATOM 4803 O O . TYR A 1 608 ? -23.050 -10.637 -50.816 1.00 82.25 608 TYR A O 1
ATOM 4811 N N . ASP A 1 609 ? -23.196 -10.924 -48.593 1.00 78.38 609 ASP A N 1
ATOM 4812 C CA . ASP A 1 609 ? -23.411 -9.509 -48.260 1.00 78.38 609 ASP A CA 1
ATOM 4813 C C . ASP A 1 609 ? -22.093 -8.713 -48.160 1.00 78.38 609 ASP A C 1
ATOM 4815 O O . ASP A 1 609 ? -22.098 -7.480 -48.139 1.00 78.38 609 ASP A O 1
ATOM 4819 N N . GLY A 1 610 ? -20.951 -9.410 -48.137 1.00 69.12 610 GLY A N 1
ATOM 4820 C CA . GLY A 1 610 ? -19.609 -8.827 -48.076 1.00 69.12 610 GLY A CA 1
ATOM 4821 C C . GLY A 1 610 ? -19.005 -8.786 -46.666 1.00 69.12 610 GLY A C 1
ATOM 4822 O O . GLY A 1 610 ? -19.536 -9.343 -45.712 1.00 69.12 610 GLY A O 1
ATOM 4823 N N . LEU A 1 611 ? -17.835 -8.149 -46.532 1.00 74.69 611 LEU A N 1
ATOM 4824 C CA . LEU A 1 611 ? -17.012 -8.212 -45.310 1.00 74.69 611 LEU A CA 1
ATOM 4825 C C . LEU A 1 611 ? -17.412 -7.224 -44.196 1.00 74.69 611 LEU A C 1
ATOM 4827 O O . LEU A 1 611 ? -16.893 -7.358 -43.088 1.00 74.69 611 LEU A O 1
ATOM 4831 N N . GLY A 1 612 ? -18.321 -6.280 -44.472 1.00 62.00 612 GLY A N 1
ATOM 4832 C CA . GLY A 1 612 ? -18.636 -5.144 -43.594 1.00 62.00 612 GLY A CA 1
ATOM 4833 C C . GLY A 1 612 ? -17.490 -4.121 -43.539 1.00 62.00 612 GLY A C 1
ATOM 4834 O O . GLY A 1 612 ? -16.339 -4.497 -43.329 1.00 62.00 612 GLY A O 1
ATOM 4835 N N . ASP A 1 613 ? -17.794 -2.839 -43.764 1.00 48.81 613 ASP A N 1
ATOM 4836 C CA . ASP A 1 613 ? -16.823 -1.730 -43.658 1.00 48.81 613 ASP A CA 1
ATOM 4837 C C . ASP A 1 613 ? -16.567 -1.295 -42.205 1.00 48.81 613 ASP A C 1
ATOM 4839 O O . ASP A 1 613 ? -17.547 -1.215 -41.422 1.00 48.81 613 ASP A O 1
#

Secondary structure (DSSP, 8-state):
-HHHHHHHHHHHHHHHHHHHHHHHHHHHHHHHHHHHHHHHHHHHHHHHHHHHHHHHHHHHHHHHHHHHSPTTHHHHHHHHHHHHHHHHHHHHHHHHHHHHHHHHHHHHHHHHHHHHHHHHHHHHHHHHHHHHHHHHHHHHHHHHHHHHHHHHHHT----------S-------HHHHHHHHHHHHHHHHHHHHHHHHHHHHHHHHHHHHHHHHHHHHHHHHHHHHHHHHHHHHHHHHHHHHHHHHHHHHHHHHHHHHHHHHHHHHHHHHHHHHTTSHHHHHHHHHHHHHHHHHHHHHHHHHHHHHHHHHHT--TTTTTTHHHHHHHHHHHHHHHHHHHHHHHHHHHHHHHHHHTT-------------TTHHHHHHHHHHHHHHHHHHHHHHHHHHTSPPPSSGGG--HHHHHHHHHHTT-GGGHHHHHHTT--HHHHHH--HHHHHHTS----HHHHHHHHHHHHTTSPPPHHHHHHHHHHHHHHHHHHHHTT-PPSS--SPPHHHHHHHHHTT-HHHHHHHHHTT--TT-B-TTS-BHHHHHHHTT-HHHHHHHHHTT--SS---TTS--HHHHHHHH-TT-HHHHHHHHTT--S----TTS--TTT-S--

Radius of gyration: 47.31 Å; chains: 1; bounding box: 129×69×141 Å

Sequence (613 aa):
AAEERRRLELARARYAAATKCQSVWRMHVAREEYQAVRIHHLAAQEVQRTFRGHIGRRKFRRKKMWDTAEPGPERLKLGMELIEESKLAFEKQREEVEALHRAQEAAESRVSSIYTELQNSEKELMTLERELQEIDQIEQDLTVLTHERNLLQEGVQNAAGFDLTKTKDTGRSRSSRHAEEQALEMAIHVKRAEREKRRMELEAEFAAVHGQVQQKKAALDRLEMALGDMEATRERKDREFGRLQRNLMELLQEQKFELDVLREKGIQLETATATSAAAAAATAQRAAEHEKRSESMYAQTEELMKFQFMSMSLSYFSSLNMLQQMRDINHDTTRAAVTSSASVAAAASAAAAAASIPSLKNLKLGAEDLIGASLRKKQGDLEKAKRMEEEVKDAMNLPFPEDVRLWTVEDVSRWLDTLRLSQYKRAFEDASVDGNFLIELRETDMSEVLGMEHKLHIRKVVTARAKLMPLNEEEQSKLNVVREEKSAELVRAGQAAPGEGVPKLDAVFSQARNGRIKRVEESLNLGFPIDAEDAKGNTLLMVAVQQTNQKLTAILISRGADLNHQNAAGNTALHYAMAYDPEGVMGEFLIEKGADDSLENVVGLSCYDGLGD

Foldseek 3Di:
DVVVVVVVVVVVVVVVVVVVVVVVVVVVVVVVVVVVVVVVVVVVVVVVVVVVVVVVVVVVVLVVVLVPFDQADRNLVSLVVVLVVLVVVLVVLLVVLVVLVVVLVVLVVVLVVLVVVLVVLVVVVVVLVVLVVVLVVLVVVLVVLVVVLVCLVVVPPDDDDDDDDDDDDPDDDPVNSVVVNVVSVVVSVVSVVVSVVSVVVSVVVVVVSVVVSVVSVVVSVVSVVVSVVSVVVSVVSVVVSVVSVVVSVVSVVVSVVSVVVVVVVLVVVQVVQVPDPVSNVVSVVVVVVVVVVVVVVVVVVVVVVVVVVVSDPDPPPVCVVVVVVVVVVVVVVVCVVCCVVVVVVVVVVVVVVVPDDDDDDDDDDDDPPVCPVVVVVVVVVVVVVVVLVVLLVVLVVDDDDLQLQPFFLVNVCSVCSVLVNNVLSVLSVVVRPGSVNLLVDDLCCCCPRSVPVDPVSSVSSVVVSVVNDDDDPVVVVVVVVVVVVVVVVCVVVVDDDPDQQADDPVVLLVCLLVVVLVVVVVNVVSVHDQCDADPFRDGSLLSNLLVVPPVSNVVSVVVPHDQCRATPQGDGSLLSNLARPPVCPVNVVSVVSPRDQPGATPVRDTSNRHDDD

pLDDT: mean 73.97, std 18.44, range [31.14, 96.44]

InterPro domains:
  IPR000048 IQ motif, EF-hand binding site [PF00612] (16-35)
  IPR000048 IQ motif, EF-hand binding site [SM00015] (13-35)
  IPR000048 IQ motif, EF-hand binding site [SM00015] (38-61)
  IPR001660 Sterile alpha motif domain [PF00536] (406-463)
  IPR001660 Sterile alpha motif domain [PS50105] (407-471)
  IPR001660 Sterile alpha motif domain [SM00454] (404-471)
  IPR002110 Ankyrin repeat [PF12796] (512-596)
  IPR002110 Ankyrin repeat [PS50088] (536-568)
  IPR002110 Ankyrin repeat [PS50088] (569-602)
  IPR002110 Ankyrin repeat [SM00248] (536-565)
  IPR002110 Ankyrin repeat [SM00248] (569-599)
  IPR013761 Sterile alpha motif/pointed domain superfamily [G3DSA:1.10.150.50] (372-470)
  IPR013761 Sterile alpha motif/pointed domain superfamily [SSF47769] (402-473)
  IPR036770 Ankyrin repeat-containing domain superfamily [G3DSA:1.25.40.20] (471-611)
  IPR036770 Ankyrin repeat-containing domain superfamily [SSF48403] (509-608)
  IPR039184 Sterile alpha and TIR motif-containing protein 1 [PTHR22998] (356-465)